Protein AF-R9M7X3-F1 (afdb_monomer_lite)

pLDDT: mean 78.35, std 13.31, range [30.84, 93.94]

Foldseek 3Di:
DPDDDPVVVVVVVVCCLVCVLVCVVCVVVCVPCVVVVLVVQLVLLQVLQLVVLVVCQVDPDPPDDRDPDSGDPDSVSSNCSCVDPSNVVVVVVVVVVVLVVDVVVVCVVVVFDWDADPVGDTHGPPCPVHPDDDDDPVRLVVFWDKAPPVVHLAQWPDWDDPDPPGDSVSIITTHGPPDPPDPPDDDDDDDPPPCCCPHHVLSRLLSLLVLQQDPPNPDDRDKDKDWDLPCPCVVVCVVVNVVSQWDKAKDDPVDPVRHPDDFPLVCCVPPVVCLLVVLLVLLVVLDDPVPSPDPLVLLLSLLSSLLLLVLQCDADPVNHGDPVVSRGVVVSVCCLPPDDPVVSLVVSVPDDPPRPSVVSSVVNVPDDPVSVVVSSVSNPDDDNIMMMIIGHPVPD

Sequence (396 aa):
MRRPSRLLEELEDKLAQKCGPWYDRHKKKFSVYIPLGLTAWYFYGMFLNSLKLGTALTFCPPGETPPETIWVLNPFRNLFVLFTPFGLGVTAVIVLLICLITKKGYIWFSGYKYTHDPRGFDILPDATHGSSGFLTKKEMAEFLEIGPAREVKGMMLGKIKTRPDDLDKYAVYAAHRMVPGDNNNLLCIGAPGSGKSRGFIIPFLMGCAQRNGGKDSEGHRESVIVTDPKGELFEKMAPYFKERGFNVKAINFLDMAHSDGWNCLYSLEKETQLVQTVANTIIQNTSGTKEADDFWSRVELNLLMALIHYVCNLKDDQGNLLPIGQRGLGDVYQLLANKSINEINRILAALPPEHPAKGHHGLFLKARENLWGSAWATASPFSRTNWWIASPETMT

Radius of gyration: 38.42 Å; chains: 1; bounding box: 89×45×111 Å

Structure (mmCIF, N/CA/C/O backbone):
data_AF-R9M7X3-F1
#
_entry.id   AF-R9M7X3-F1
#
loop_
_atom_site.group_PDB
_atom_site.id
_atom_site.type_symbol
_atom_site.label_atom_id
_atom_site.label_alt_id
_atom_site.label_comp_id
_atom_site.label_asym_id
_atom_site.label_entity_id
_atom_site.label_seq_id
_atom_site.pdbx_PDB_ins_code
_atom_site.Cartn_x
_atom_site.Cartn_y
_atom_site.Cartn_z
_atom_site.occupancy
_atom_site.B_iso_or_equiv
_atom_site.auth_seq_id
_atom_site.auth_comp_id
_atom_site.auth_asym_id
_atom_site.auth_atom_id
_atom_site.pdbx_PDB_model_num
ATOM 1 N N . MET A 1 1 ? -0.359 -17.718 -35.192 1.00 41.94 1 MET A N 1
ATOM 2 C CA . MET A 1 1 ? 0.793 -18.489 -35.710 1.00 41.94 1 MET A CA 1
ATOM 3 C C . MET A 1 1 ? 1.228 -19.456 -34.623 1.00 41.94 1 MET A C 1
ATOM 5 O O . MET A 1 1 ? 1.517 -18.990 -33.529 1.00 41.94 1 MET A O 1
ATOM 9 N N . ARG A 1 2 ? 1.198 -20.773 -34.871 1.00 43.97 2 ARG A N 1
ATOM 10 C CA . ARG A 1 2 ? 1.766 -21.760 -33.936 1.00 43.97 2 ARG A CA 1
ATOM 11 C C . ARG A 1 2 ? 3.288 -21.597 -33.964 1.00 43.97 2 ARG A C 1
ATOM 13 O O . ARG A 1 2 ? 3.868 -21.676 -35.043 1.00 43.97 2 ARG A O 1
ATOM 20 N N . ARG A 1 3 ? 3.890 -21.267 -32.819 1.00 59.12 3 ARG A N 1
ATOM 21 C CA . ARG A 1 3 ? 5.330 -20.998 -32.701 1.00 59.12 3 ARG A CA 1
ATOM 22 C C . ARG A 1 3 ? 6.112 -22.306 -32.472 1.00 59.12 3 ARG A C 1
ATOM 24 O O . ARG A 1 3 ? 5.542 -23.226 -31.887 1.00 59.12 3 ARG A O 1
ATOM 31 N N . PRO A 1 4 ? 7.368 -22.423 -32.946 1.00 66.44 4 PRO A N 1
ATOM 32 C CA . PRO A 1 4 ? 7.990 -23.726 -33.209 1.00 66.44 4 PRO A CA 1
ATOM 33 C C . PRO A 1 4 ? 8.668 -24.398 -31.997 1.00 66.44 4 PRO A C 1
ATOM 35 O O . PRO A 1 4 ? 8.872 -25.607 -32.042 1.00 66.44 4 PRO A O 1
ATOM 38 N N . SER A 1 5 ? 9.019 -23.671 -30.921 1.00 80.38 5 SER A N 1
ATOM 39 C CA . SER A 1 5 ? 9.545 -24.245 -29.661 1.00 80.38 5 SER A CA 1
ATOM 40 C C . SER A 1 5 ? 9.549 -23.232 -28.495 1.00 80.38 5 SER A C 1
ATOM 42 O O . SER A 1 5 ? 9.631 -22.029 -28.734 1.00 80.38 5 SER A O 1
ATOM 44 N N . ARG A 1 6 ? 9.512 -23.702 -27.231 1.00 74.00 6 ARG A N 1
ATOM 45 C CA . ARG A 1 6 ? 9.535 -22.843 -26.017 1.00 74.00 6 ARG A CA 1
ATOM 46 C C . ARG A 1 6 ? 10.817 -22.010 -25.868 1.00 74.00 6 ARG A C 1
ATOM 48 O O . ARG A 1 6 ? 10.764 -20.870 -25.431 1.00 74.00 6 ARG A O 1
ATOM 55 N N . LEU A 1 7 ? 11.973 -22.562 -26.244 1.00 74.38 7 LEU A N 1
ATOM 56 C CA . LEU A 1 7 ? 13.251 -21.839 -26.154 1.00 74.38 7 LEU A CA 1
ATOM 57 C C . LEU A 1 7 ? 13.356 -20.727 -27.204 1.00 74.38 7 LEU A C 1
ATOM 59 O O . LEU A 1 7 ? 13.888 -19.656 -26.917 1.00 74.38 7 LEU A O 1
ATOM 63 N N . LEU A 1 8 ? 12.832 -20.965 -28.412 1.00 74.75 8 LEU A N 1
ATOM 64 C CA . LEU A 1 8 ? 12.722 -19.921 -29.431 1.00 74.75 8 LEU A CA 1
ATOM 65 C C . LEU A 1 8 ? 11.746 -18.832 -28.993 1.00 74.75 8 LEU A C 1
ATOM 67 O O . LEU A 1 8 ? 12.026 -17.664 -29.215 1.00 74.75 8 LEU A O 1
ATOM 71 N N . GLU A 1 9 ? 10.655 -19.198 -28.325 1.00 77.62 9 GLU A N 1
ATOM 72 C CA . GLU A 1 9 ? 9.679 -18.248 -27.791 1.00 77.62 9 GLU A CA 1
ATOM 73 C C . GLU A 1 9 ? 10.295 -17.308 -26.747 1.00 77.62 9 GLU A C 1
ATOM 75 O O . GLU A 1 9 ? 10.187 -16.093 -26.885 1.00 77.62 9 GLU A O 1
ATOM 80 N N . GLU A 1 10 ? 11.039 -17.834 -25.769 1.00 77.19 10 GLU A N 1
ATOM 81 C CA . GLU A 1 10 ? 11.739 -16.987 -24.795 1.00 77.19 10 GLU A CA 1
ATOM 82 C C . GLU A 1 10 ? 12.779 -16.066 -25.445 1.00 77.19 10 GLU A C 1
ATOM 84 O O . GLU A 1 10 ? 12.969 -14.925 -25.014 1.00 77.19 10 GLU A O 1
ATOM 89 N N . LEU A 1 11 ? 13.488 -16.554 -26.467 1.00 76.69 11 LEU A N 1
ATOM 90 C CA . LEU A 1 11 ? 14.461 -15.752 -27.206 1.00 76.69 11 LEU A CA 1
ATOM 91 C C . LEU A 1 11 ? 13.778 -14.668 -28.042 1.00 76.69 11 LEU A C 1
ATOM 93 O O . LEU A 1 11 ? 14.236 -13.526 -28.030 1.00 76.69 11 LEU A O 1
ATOM 97 N N . GLU A 1 12 ? 12.685 -14.998 -28.728 1.00 77.19 12 GLU A N 1
ATOM 98 C CA . GLU A 1 12 ? 11.863 -14.055 -29.486 1.00 77.19 12 GLU A CA 1
ATOM 99 C C . GLU A 1 12 ? 11.279 -12.980 -28.574 1.00 77.19 12 GLU A C 1
ATOM 101 O O . GLU A 1 12 ? 11.363 -11.801 -28.910 1.00 77.19 12 GLU A O 1
ATOM 106 N N . ASP A 1 13 ? 10.765 -13.347 -27.401 1.00 76.69 13 ASP A N 1
ATOM 107 C CA . ASP A 1 13 ? 10.192 -12.402 -26.446 1.00 76.69 13 ASP A CA 1
ATOM 108 C C . ASP A 1 13 ? 11.275 -11.495 -25.840 1.00 76.69 13 ASP A C 1
ATOM 110 O O . ASP A 1 13 ? 11.104 -10.273 -25.788 1.00 76.69 13 ASP A O 1
ATOM 114 N N . LYS A 1 14 ? 12.450 -12.039 -25.485 1.00 76.31 14 LYS A N 1
ATOM 115 C CA . LYS A 1 14 ? 13.611 -11.240 -25.040 1.00 76.31 14 LYS A CA 1
ATOM 116 C C . LYS A 1 14 ? 14.100 -10.288 -26.133 1.00 76.31 14 LYS A C 1
ATOM 118 O O . LYS A 1 14 ? 14.458 -9.139 -25.847 1.00 76.31 14 LYS A O 1
ATOM 123 N N . LEU A 1 15 ? 14.128 -10.742 -27.384 1.00 78.25 15 LEU A N 1
ATOM 124 C CA . LEU A 1 15 ? 14.559 -9.941 -28.527 1.00 78.25 15 LEU A CA 1
ATOM 125 C C . LEU A 1 15 ? 13.515 -8.873 -28.872 1.00 78.25 15 LEU A C 1
ATOM 127 O O . LEU A 1 15 ? 13.876 -7.721 -29.101 1.00 78.25 15 LEU A O 1
ATOM 131 N N . ALA A 1 16 ? 12.226 -9.197 -28.801 1.00 76.81 16 ALA A N 1
ATOM 132 C CA . ALA A 1 16 ? 11.129 -8.249 -28.947 1.00 76.81 16 ALA A CA 1
ATOM 133 C C . ALA A 1 16 ? 11.127 -7.206 -27.821 1.00 76.81 16 ALA A C 1
ATOM 135 O O . ALA A 1 16 ? 10.899 -6.029 -28.082 1.00 76.81 16 ALA A O 1
ATOM 136 N N . GLN A 1 17 ? 11.451 -7.577 -26.585 1.00 74.69 17 GLN A N 1
ATOM 137 C CA . GLN A 1 17 ? 11.525 -6.625 -25.477 1.00 74.69 17 GLN A CA 1
ATOM 138 C C . GLN A 1 17 ? 12.719 -5.665 -25.611 1.00 74.69 17 GLN A C 1
ATOM 140 O O . GLN A 1 17 ? 12.596 -4.478 -25.307 1.00 74.69 17 GLN A O 1
ATOM 145 N N . LYS A 1 18 ? 13.872 -6.145 -26.101 1.00 77.75 18 LYS A N 1
ATOM 146 C CA . LYS A 1 18 ? 15.070 -5.310 -26.308 1.00 77.75 18 LYS A CA 1
ATOM 147 C C . LYS A 1 18 ? 15.008 -4.472 -27.587 1.00 77.75 18 LYS A C 1
ATOM 149 O O . LYS A 1 18 ? 15.309 -3.280 -27.560 1.00 77.75 18 LYS A O 1
ATOM 154 N N . CYS A 1 19 ? 14.636 -5.083 -28.707 1.00 78.50 19 CYS A N 1
ATOM 155 C CA . CYS A 1 19 ? 14.678 -4.470 -30.036 1.00 78.50 19 CYS A CA 1
ATOM 156 C C . CYS A 1 19 ? 13.325 -3.898 -30.474 1.00 78.50 19 CYS A C 1
ATOM 158 O O . CYS A 1 19 ? 13.299 -2.970 -31.281 1.00 78.50 19 CYS A O 1
ATOM 160 N N . GLY A 1 20 ? 12.209 -4.381 -29.927 1.00 79.31 20 GLY A N 1
ATOM 161 C CA . GLY A 1 20 ? 10.857 -3.910 -30.247 1.00 79.31 20 GLY A CA 1
ATOM 162 C C . GLY A 1 20 ? 10.625 -2.421 -29.983 1.00 79.31 20 GLY A C 1
ATOM 163 O O . GLY A 1 20 ? 10.101 -1.756 -30.877 1.00 79.31 20 GLY A O 1
ATOM 164 N N . PRO A 1 21 ? 11.078 -1.831 -28.855 1.00 81.50 21 PRO A N 1
ATOM 165 C CA . PRO A 1 21 ? 10.982 -0.385 -28.652 1.00 81.50 21 PRO A CA 1
ATOM 166 C C . PRO A 1 21 ? 11.721 0.405 -29.735 1.00 81.50 21 PRO A C 1
ATOM 168 O O . PRO A 1 21 ? 11.272 1.459 -30.179 1.00 81.50 21 PRO A O 1
ATOM 171 N N . TRP A 1 22 ? 12.887 -0.073 -30.178 1.00 81.31 22 TRP A N 1
ATOM 172 C CA . TRP A 1 22 ? 13.630 0.568 -31.262 1.00 81.31 22 TRP A CA 1
ATOM 173 C C . TRP A 1 22 ? 12.919 0.407 -32.607 1.00 81.31 22 TRP A C 1
ATOM 175 O O . TRP A 1 22 ? 12.741 1.403 -33.311 1.00 81.31 22 TRP A O 1
ATOM 185 N N . TYR A 1 23 ? 12.457 -0.805 -32.914 1.00 80.81 23 TYR A N 1
ATOM 186 C CA . TYR A 1 23 ? 11.712 -1.117 -34.126 1.00 80.81 23 TYR A CA 1
ATOM 187 C C . TYR A 1 23 ? 10.452 -0.257 -34.246 1.00 80.81 23 TYR A C 1
ATOM 189 O O . TYR A 1 23 ? 10.294 0.431 -35.247 1.00 80.81 23 TYR A O 1
ATOM 197 N N . ASP A 1 24 ? 9.606 -0.204 -33.215 1.00 82.12 24 ASP A N 1
ATOM 198 C CA . ASP A 1 24 ? 8.347 0.553 -33.246 1.00 82.12 24 ASP A CA 1
ATOM 199 C C . ASP A 1 24 ? 8.581 2.056 -33.471 1.00 82.12 24 ASP A C 1
ATOM 201 O O . ASP A 1 24 ? 7.827 2.706 -34.197 1.00 82.12 24 ASP A O 1
ATOM 205 N N . ARG A 1 25 ? 9.675 2.604 -32.928 1.00 78.81 25 ARG A N 1
ATOM 206 C CA . ARG A 1 25 ? 10.059 4.010 -33.132 1.00 78.81 25 ARG A CA 1
ATOM 207 C C . ARG A 1 25 ? 10.565 4.296 -34.543 1.00 78.81 25 ARG A C 1
ATOM 209 O O . ARG A 1 25 ? 10.252 5.342 -35.110 1.00 78.81 25 ARG A O 1
ATOM 216 N N . HIS A 1 26 ? 11.360 3.392 -35.112 1.00 80.25 26 HIS A N 1
ATOM 217 C CA . HIS A 1 26 ? 12.027 3.613 -36.399 1.00 80.25 26 HIS A CA 1
ATOM 218 C C . HIS A 1 26 ? 11.265 2.985 -37.571 1.00 80.25 26 HIS A C 1
ATOM 220 O O . HIS A 1 26 ? 11.628 3.236 -38.719 1.00 80.25 26 HIS A O 1
ATOM 226 N N . LYS A 1 27 ? 10.157 2.270 -37.314 1.00 81.38 27 LYS A N 1
ATOM 227 C CA . LYS A 1 27 ? 9.362 1.555 -38.322 1.00 81.38 27 LYS A CA 1
ATOM 228 C C . LYS A 1 27 ? 9.010 2.422 -39.527 1.00 81.38 27 LYS A C 1
ATOM 230 O O . LYS A 1 27 ? 9.232 2.028 -40.666 1.00 81.38 27 LYS A O 1
ATOM 235 N N . LYS A 1 28 ? 8.513 3.635 -39.267 1.00 79.00 28 LYS A N 1
ATOM 236 C CA . LYS A 1 28 ? 8.120 4.602 -40.307 1.00 79.00 28 LYS A CA 1
ATOM 237 C C . LYS A 1 28 ? 9.312 5.182 -41.071 1.00 79.00 28 LYS A C 1
ATOM 239 O O . LYS A 1 28 ? 9.165 5.601 -42.210 1.00 79.00 28 LYS A O 1
ATOM 244 N N . LYS A 1 29 ? 10.489 5.211 -40.445 1.00 80.69 29 LYS A N 1
ATOM 245 C CA . LYS A 1 29 ? 11.714 5.781 -41.010 1.00 80.69 29 LYS A CA 1
ATOM 246 C C . LYS A 1 29 ? 12.604 4.733 -41.686 1.00 80.69 29 LYS A C 1
ATOM 248 O O . LYS A 1 29 ? 13.561 5.122 -42.344 1.00 80.69 29 LYS A O 1
ATOM 253 N N . PHE A 1 30 ? 12.298 3.432 -41.599 1.00 80.88 30 PHE A N 1
ATOM 254 C CA . PHE A 1 30 ? 13.085 2.390 -42.277 1.00 80.88 30 PHE A CA 1
ATOM 255 C C . PHE A 1 30 ? 13.158 2.585 -43.786 1.00 80.88 30 PHE A C 1
ATOM 257 O O . PHE A 1 30 ? 14.223 2.382 -44.359 1.00 80.88 30 PHE A O 1
ATOM 264 N N . SER A 1 31 ? 12.076 3.058 -44.411 1.00 77.19 31 SER A N 1
ATOM 265 C CA . SER A 1 31 ? 12.074 3.376 -45.844 1.00 77.19 31 SER A CA 1
ATOM 266 C C . SER A 1 31 ? 13.122 4.428 -46.229 1.00 77.19 31 SER A C 1
ATOM 268 O O . SER A 1 31 ? 13.484 4.507 -47.394 1.00 77.19 31 SER A O 1
ATOM 270 N N . VAL A 1 32 ? 13.606 5.224 -45.270 1.00 83.25 32 VAL A N 1
ATOM 271 C CA . VAL A 1 32 ? 14.664 6.225 -45.463 1.00 83.25 32 VAL A CA 1
ATOM 272 C C . VAL A 1 32 ? 16.008 5.709 -44.940 1.00 83.25 32 VAL A C 1
ATOM 274 O O . VAL A 1 32 ? 17.029 5.869 -45.599 1.00 83.25 32 VAL A O 1
ATOM 277 N N . TYR A 1 33 ? 16.032 5.041 -43.783 1.00 83.69 33 TYR A N 1
ATOM 278 C CA . TYR A 1 33 ? 17.273 4.537 -43.189 1.00 83.69 33 TYR A CA 1
ATOM 279 C C . TYR A 1 33 ? 17.916 3.397 -43.972 1.00 83.69 33 TYR A C 1
ATOM 281 O O . TYR A 1 33 ? 19.138 3.340 -44.030 1.00 83.69 33 TYR A O 1
ATOM 289 N N . ILE A 1 34 ? 17.125 2.507 -44.575 1.00 85.81 34 ILE A N 1
ATOM 290 C CA . ILE A 1 34 ? 17.647 1.398 -45.382 1.00 85.81 34 ILE A CA 1
ATOM 291 C C . ILE A 1 34 ? 18.410 1.926 -46.610 1.00 85.81 34 ILE A C 1
ATOM 293 O O . ILE A 1 34 ? 19.591 1.597 -46.734 1.00 85.81 34 ILE A O 1
ATOM 297 N N . PRO A 1 35 ? 17.829 2.775 -47.487 1.00 86.50 35 PRO A N 1
ATOM 298 C CA . PRO A 1 35 ? 18.572 3.295 -48.633 1.00 86.50 35 PRO A CA 1
ATOM 299 C C . PRO A 1 35 ? 19.743 4.192 -48.215 1.00 86.50 35 PRO A C 1
ATOM 301 O O . PRO A 1 35 ? 20.820 4.087 -48.800 1.00 86.50 35 PRO A O 1
ATOM 304 N N . LEU A 1 36 ? 19.589 5.014 -47.170 1.00 88.56 36 LEU A N 1
ATOM 305 C CA . LEU A 1 36 ? 20.679 5.846 -46.647 1.00 88.56 36 LEU A CA 1
ATOM 306 C C . LEU A 1 36 ? 21.845 4.994 -46.126 1.00 88.56 36 LEU A C 1
ATOM 308 O O . LEU A 1 36 ? 23.002 5.280 -46.421 1.00 88.56 36 LEU A O 1
ATOM 312 N N . GLY A 1 37 ? 21.535 3.932 -45.380 1.00 86.12 37 GLY A N 1
ATOM 313 C CA . GLY A 1 37 ? 22.511 2.998 -44.832 1.00 86.12 37 GLY A CA 1
ATOM 314 C C . GLY A 1 37 ? 23.255 2.235 -45.923 1.00 86.12 37 GLY A C 1
ATOM 315 O O . GLY A 1 37 ? 24.478 2.170 -45.876 1.00 86.12 37 GLY A O 1
ATOM 316 N N . LEU A 1 38 ? 22.550 1.732 -46.942 1.00 86.81 38 LEU A N 1
ATOM 317 C CA . LEU A 1 38 ? 23.168 1.067 -48.097 1.00 86.81 38 LEU A CA 1
ATOM 318 C C . LEU A 1 38 ? 24.061 2.020 -48.901 1.00 86.81 38 LEU A C 1
ATOM 320 O O . LEU A 1 38 ? 25.155 1.640 -49.313 1.00 86.81 38 LEU A O 1
ATOM 324 N N . THR A 1 39 ? 23.625 3.268 -49.075 1.00 86.94 39 THR A N 1
ATOM 325 C CA . THR A 1 39 ? 24.403 4.309 -49.760 1.00 86.94 39 THR A CA 1
ATOM 326 C C . THR A 1 39 ? 25.681 4.628 -48.979 1.00 86.94 39 THR A C 1
ATOM 328 O O . THR A 1 39 ? 26.774 4.589 -49.540 1.00 86.94 39 THR A O 1
ATOM 331 N N . ALA A 1 40 ? 25.574 4.862 -47.667 1.00 87.81 40 ALA A N 1
ATOM 332 C CA . ALA A 1 40 ? 26.729 5.096 -46.801 1.00 87.81 40 ALA A CA 1
ATOM 333 C C . ALA A 1 40 ? 27.685 3.891 -46.773 1.00 87.81 40 ALA A C 1
ATOM 335 O O . ALA A 1 40 ? 28.900 4.064 -46.848 1.00 87.81 40 ALA A O 1
ATOM 336 N N . TRP A 1 41 ? 27.144 2.670 -46.725 1.00 86.62 41 TRP A N 1
ATOM 337 C CA . TRP A 1 41 ? 27.920 1.430 -46.760 1.00 86.62 41 TRP A CA 1
ATOM 338 C C . TRP A 1 41 ? 28.704 1.286 -48.067 1.00 86.62 41 TRP A C 1
ATOM 340 O O . TRP A 1 41 ? 29.888 0.955 -48.045 1.00 86.62 41 TRP A O 1
ATOM 350 N N . TYR A 1 42 ? 28.072 1.582 -49.205 1.00 87.12 42 TYR A N 1
ATOM 351 C CA . TYR A 1 42 ? 28.725 1.573 -50.513 1.00 87.12 42 TYR A CA 1
ATOM 352 C C . TYR A 1 42 ? 29.885 2.575 -50.579 1.00 87.12 42 TYR A C 1
ATOM 354 O O . TYR A 1 42 ? 30.987 2.200 -50.980 1.00 87.12 42 TYR A O 1
ATOM 362 N N . PHE A 1 43 ? 29.673 3.822 -50.144 1.00 87.50 43 PHE A N 1
ATOM 363 C CA . PHE A 1 43 ? 30.726 4.843 -50.147 1.00 87.50 43 PHE A CA 1
ATOM 364 C C . PHE A 1 43 ? 31.874 4.507 -49.192 1.00 87.50 43 PHE A C 1
ATOM 366 O O . PHE A 1 43 ? 33.036 4.740 -49.524 1.00 87.50 43 PHE A O 1
ATOM 373 N N . TYR A 1 44 ? 31.578 3.905 -48.041 1.00 87.81 44 TYR A N 1
ATOM 374 C CA . TYR A 1 44 ? 32.617 3.444 -47.127 1.00 87.81 44 TYR A CA 1
ATOM 375 C C . TYR A 1 44 ? 33.436 2.288 -47.717 1.00 87.81 44 TYR A C 1
ATOM 377 O O . TYR A 1 44 ? 34.663 2.287 -47.652 1.00 87.81 44 TYR A O 1
ATOM 385 N N . GLY A 1 45 ? 32.774 1.341 -48.381 1.00 85.31 45 GLY A N 1
ATOM 386 C CA . GLY A 1 45 ? 33.440 0.292 -49.145 1.00 85.31 45 GLY A CA 1
ATOM 387 C C . GLY A 1 45 ? 34.316 0.831 -50.278 1.00 85.31 45 GLY A C 1
ATOM 388 O O . GLY A 1 45 ? 35.442 0.379 -50.476 1.00 85.31 45 GLY A O 1
ATOM 389 N N . MET A 1 46 ? 33.833 1.850 -50.988 1.00 86.94 46 MET A N 1
ATOM 390 C CA . MET A 1 46 ? 34.594 2.538 -52.031 1.00 86.94 46 MET A CA 1
ATOM 391 C C . MET A 1 46 ? 35.869 3.184 -51.468 1.00 86.94 46 MET A C 1
ATOM 393 O O . MET A 1 46 ? 36.929 3.056 -52.073 1.00 86.94 46 MET A O 1
ATOM 397 N N . PHE A 1 47 ? 35.788 3.797 -50.284 1.00 87.06 47 PHE A N 1
ATOM 398 C CA . PHE A 1 47 ? 36.941 4.358 -49.573 1.00 87.06 47 PHE A CA 1
ATOM 399 C C . PHE A 1 47 ? 37.960 3.285 -49.144 1.00 87.06 47 PHE A C 1
ATOM 401 O O . PHE A 1 47 ? 39.167 3.459 -49.300 1.00 87.06 47 PHE A O 1
ATOM 408 N N . LEU A 1 48 ? 37.507 2.131 -48.649 1.00 85.38 48 LEU A N 1
ATOM 409 C CA . LEU A 1 48 ? 38.418 1.033 -48.300 1.00 85.38 48 LEU A CA 1
ATOM 410 C C . LEU A 1 48 ? 39.117 0.448 -49.536 1.00 85.38 48 LEU A C 1
ATOM 412 O O . LEU A 1 48 ? 40.316 0.164 -49.493 1.00 85.38 48 LEU A O 1
ATOM 416 N N . ASN A 1 49 ? 38.397 0.300 -50.651 1.00 83.44 49 ASN A N 1
ATOM 417 C CA . ASN A 1 49 ? 38.987 -0.146 -51.914 1.00 83.44 49 ASN A CA 1
ATOM 418 C C . ASN A 1 49 ? 39.967 0.885 -52.491 1.00 83.44 49 ASN A C 1
ATOM 420 O O . ASN A 1 49 ? 41.008 0.482 -53.011 1.00 83.44 49 ASN A O 1
ATOM 424 N N . SER A 1 50 ? 39.692 2.187 -52.348 1.00 84.50 50 SER A N 1
ATOM 425 C CA . SER A 1 50 ? 40.618 3.235 -52.790 1.00 84.50 50 SER A CA 1
ATOM 426 C C . SER A 1 50 ? 41.917 3.222 -51.991 1.00 84.50 50 SER A C 1
ATOM 428 O O . SER A 1 50 ? 42.989 3.369 -52.569 1.00 84.50 50 SER A O 1
ATOM 430 N N . LEU A 1 51 ? 41.851 2.972 -50.679 1.00 82.50 51 LEU A N 1
ATOM 431 C CA . LEU A 1 51 ? 43.050 2.795 -49.857 1.00 82.50 51 LEU A CA 1
ATOM 432 C C . LEU A 1 51 ? 43.860 1.570 -50.300 1.00 82.50 51 LEU A C 1
ATOM 434 O O . LEU A 1 51 ? 45.068 1.677 -50.479 1.00 82.50 51 LEU A O 1
ATOM 438 N N . LYS A 1 52 ? 43.198 0.431 -50.547 1.00 81.19 52 LYS A N 1
ATOM 439 C CA . LYS A 1 52 ? 43.855 -0.811 -50.987 1.00 81.19 52 LYS A CA 1
ATOM 440 C C . LYS A 1 52 ? 44.573 -0.659 -52.333 1.00 81.19 52 LYS A C 1
ATOM 442 O O . LYS A 1 52 ? 45.715 -1.089 -52.489 1.00 81.19 52 LYS A O 1
ATOM 447 N N . LEU A 1 53 ? 43.895 -0.070 -53.317 1.00 81.56 53 LEU A N 1
ATOM 448 C CA . LEU A 1 53 ? 44.448 0.131 -54.658 1.00 81.56 53 LEU A CA 1
ATOM 449 C C . LEU A 1 53 ? 45.490 1.250 -54.684 1.00 81.56 53 LEU A C 1
ATOM 451 O O . LEU A 1 53 ? 46.484 1.126 -55.391 1.00 81.56 53 LEU A O 1
ATOM 455 N N . GLY A 1 54 ? 45.318 2.294 -53.868 1.00 79.50 54 GLY A N 1
ATOM 456 C CA . GLY A 1 54 ? 46.315 3.350 -53.699 1.00 79.50 54 GLY A CA 1
ATOM 457 C C . GLY A 1 54 ? 47.627 2.829 -53.107 1.00 79.50 54 GLY A C 1
ATOM 458 O O . GLY A 1 54 ? 48.700 3.152 -53.616 1.00 79.50 54 GLY A O 1
ATOM 459 N N . THR A 1 55 ? 47.561 1.964 -52.086 1.00 76.38 55 THR A N 1
ATOM 460 C CA . THR A 1 55 ? 48.764 1.309 -51.543 1.00 76.38 55 THR A CA 1
ATOM 461 C C . THR A 1 55 ? 49.443 0.417 -52.576 1.00 76.38 55 THR A C 1
ATOM 463 O O . THR A 1 55 ? 50.664 0.444 -52.683 1.00 76.38 55 THR A O 1
ATOM 466 N N . ALA A 1 56 ? 48.669 -0.323 -53.376 1.00 75.44 56 ALA A N 1
ATOM 467 C CA . ALA A 1 56 ? 49.217 -1.181 -54.423 1.00 75.44 56 ALA A CA 1
ATOM 468 C C . ALA A 1 56 ? 49.919 -0.368 -55.523 1.00 75.44 56 ALA A C 1
ATOM 470 O O . ALA A 1 56 ? 51.001 -0.744 -55.944 1.00 75.44 56 ALA A O 1
ATOM 471 N N . LEU A 1 57 ? 49.352 0.776 -55.924 1.00 75.75 57 LEU A N 1
ATOM 472 C CA . LEU A 1 57 ? 49.943 1.681 -56.914 1.00 75.75 57 LEU A CA 1
ATOM 473 C C . LEU A 1 57 ? 51.238 2.349 -56.424 1.00 75.75 57 LEU A C 1
ATOM 475 O O . LEU A 1 57 ? 52.143 2.597 -57.214 1.00 75.75 57 LEU A O 1
ATOM 479 N N . THR A 1 58 ? 51.335 2.639 -55.125 1.00 74.44 58 THR A N 1
ATOM 480 C CA . THR A 1 58 ? 52.511 3.307 -54.537 1.00 74.44 58 THR A CA 1
ATOM 481 C C . THR A 1 58 ? 53.654 2.323 -54.267 1.00 74.44 58 THR A C 1
ATOM 483 O O . THR A 1 58 ? 54.821 2.686 -54.377 1.00 74.44 58 THR A O 1
ATOM 486 N N . PHE A 1 59 ? 53.327 1.071 -53.935 1.00 75.06 59 PHE A N 1
ATOM 487 C CA . PHE A 1 59 ? 54.281 0.027 -53.554 1.00 75.06 59 PHE A CA 1
ATOM 488 C C . PHE A 1 59 ? 54.301 -1.143 -54.556 1.00 75.06 59 PHE A C 1
ATOM 490 O O . PHE A 1 59 ? 54.377 -2.301 -54.147 1.00 75.06 59 PHE A O 1
ATOM 497 N N . CYS A 1 60 ? 54.224 -0.856 -55.862 1.00 64.75 60 CYS A N 1
ATOM 498 C CA . CYS A 1 60 ? 54.304 -1.882 -56.908 1.00 64.75 60 CYS A CA 1
ATOM 499 C C . CYS A 1 60 ? 55.679 -2.585 -56.894 1.00 64.75 60 CYS A C 1
ATOM 501 O O . CYS A 1 60 ? 56.704 -1.917 -57.073 1.00 64.75 60 CYS A O 1
ATOM 503 N N . PRO A 1 61 ? 55.732 -3.922 -56.740 1.00 69.44 61 PRO A N 1
ATOM 504 C CA . PRO A 1 61 ? 56.952 -4.691 -56.962 1.00 69.44 61 PRO A CA 1
ATOM 505 C C . PRO A 1 61 ? 57.411 -4.562 -58.428 1.00 69.44 61 PRO A C 1
ATOM 507 O O . PRO A 1 61 ? 56.567 -4.499 -59.327 1.00 69.44 61 PRO A O 1
ATOM 510 N N . PRO A 1 62 ? 58.726 -4.543 -58.715 1.00 52.50 62 PRO A N 1
ATOM 511 C CA . PRO A 1 62 ? 59.218 -4.440 -60.086 1.00 52.50 62 PRO A CA 1
ATOM 512 C C . PRO A 1 62 ? 58.785 -5.668 -60.907 1.00 52.50 62 PRO A C 1
ATOM 514 O O . PRO A 1 62 ? 59.256 -6.775 -60.659 1.00 52.50 62 PRO A O 1
ATOM 517 N N . GLY A 1 63 ? 57.886 -5.464 -61.880 1.00 62.09 63 GLY A N 1
ATOM 518 C CA . GLY A 1 63 ? 57.395 -6.503 -62.801 1.00 62.09 63 GLY A CA 1
ATOM 519 C C . GLY A 1 63 ? 55.870 -6.651 -62.894 1.00 62.09 63 GLY A C 1
ATOM 520 O O . GLY A 1 63 ? 55.398 -7.323 -63.807 1.00 62.09 63 GLY A O 1
ATOM 521 N N . GLU A 1 64 ? 55.091 -6.016 -62.013 1.00 64.56 64 GLU A N 1
ATOM 522 C CA . GLU A 1 64 ? 53.621 -6.021 -62.086 1.00 64.56 64 GLU A CA 1
ATOM 523 C C . GLU A 1 64 ? 53.070 -4.725 -62.697 1.00 64.56 64 GLU A C 1
ATOM 525 O O . GLU A 1 64 ? 53.579 -3.631 -62.450 1.00 64.56 64 GLU A O 1
ATOM 530 N N . THR A 1 65 ? 52.009 -4.838 -63.503 1.00 61.31 65 THR A N 1
ATOM 531 C CA . THR A 1 65 ? 51.320 -3.672 -64.072 1.00 61.31 65 THR A CA 1
ATOM 532 C C . THR A 1 65 ? 50.552 -2.932 -62.973 1.00 61.31 65 THR A C 1
ATOM 534 O O . THR A 1 65 ? 49.702 -3.552 -62.323 1.00 61.31 65 THR A O 1
ATOM 537 N N . PRO A 1 66 ? 50.797 -1.626 -62.765 1.00 62.41 66 PRO A N 1
ATOM 538 C CA . PRO A 1 66 ? 50.075 -0.858 -61.762 1.00 62.41 66 PRO A CA 1
ATOM 539 C C . PRO A 1 66 ? 48.581 -0.772 -62.116 1.00 62.41 66 PRO A C 1
ATOM 541 O O . PRO A 1 66 ? 48.225 -0.718 -63.296 1.00 62.41 66 PRO A O 1
ATOM 544 N N . PRO A 1 67 ? 47.684 -0.752 -61.118 1.00 63.81 67 PRO A N 1
ATOM 545 C CA . PRO A 1 67 ? 46.253 -0.622 -61.364 1.00 63.81 67 PRO A CA 1
ATOM 546 C C . PRO A 1 67 ? 45.921 0.741 -61.999 1.00 63.81 67 PRO A C 1
ATOM 548 O O . PRO A 1 67 ? 46.319 1.779 -61.484 1.00 63.81 67 PRO A O 1
ATOM 551 N N . GLU A 1 68 ? 45.146 0.748 -63.089 1.00 61.12 68 GLU A N 1
ATOM 552 C CA . GLU A 1 68 ? 44.846 1.957 -63.884 1.00 61.12 68 GLU A CA 1
ATOM 553 C C . GLU A 1 68 ? 44.012 3.011 -63.133 1.00 61.12 68 GLU A C 1
ATOM 555 O O . GLU A 1 68 ? 44.091 4.203 -63.429 1.00 61.12 68 GLU A O 1
ATOM 560 N N . THR A 1 69 ? 43.207 2.597 -62.147 1.00 70.81 69 THR A N 1
ATOM 561 C CA . THR A 1 69 ? 42.319 3.500 -61.399 1.00 70.81 69 THR A CA 1
ATOM 562 C C . THR A 1 69 ? 42.207 3.119 -59.928 1.00 70.81 69 THR A C 1
ATOM 564 O O . THR A 1 69 ? 42.015 1.953 -59.586 1.00 70.81 69 THR A O 1
ATOM 567 N N . ILE A 1 70 ? 42.224 4.129 -59.056 1.00 69.88 70 ILE A N 1
ATOM 568 C CA . ILE A 1 70 ? 42.099 3.984 -57.595 1.00 69.88 70 ILE A CA 1
ATOM 569 C C . ILE A 1 70 ? 40.623 3.805 -57.172 1.00 69.88 70 ILE A C 1
ATOM 571 O O . ILE A 1 70 ? 40.326 3.274 -56.104 1.00 69.88 70 ILE A O 1
ATOM 575 N N . TRP A 1 71 ? 39.676 4.215 -58.020 1.00 73.12 71 TRP A N 1
ATOM 576 C CA . TRP A 1 71 ? 38.245 4.190 -57.720 1.00 73.12 71 TRP A CA 1
ATOM 577 C C . TRP A 1 71 ? 37.556 2.964 -58.318 1.00 73.12 71 TRP A C 1
ATOM 579 O O . TRP A 1 71 ? 37.543 2.770 -59.530 1.00 73.12 71 TRP A O 1
ATOM 589 N N . VAL A 1 72 ? 36.919 2.158 -57.465 1.00 78.06 72 VAL A N 1
ATOM 590 C CA . VAL A 1 72 ? 36.109 1.004 -57.881 1.00 78.06 72 VAL A CA 1
ATOM 591 C C . VAL A 1 72 ? 34.636 1.381 -57.797 1.00 78.06 72 VAL A C 1
ATOM 593 O O . VAL A 1 72 ? 34.107 1.569 -56.707 1.00 78.06 72 VAL A O 1
ATOM 596 N N . LEU A 1 73 ? 33.954 1.456 -58.941 1.00 76.88 73 LEU A N 1
ATOM 597 C CA . LEU A 1 73 ? 32.510 1.739 -59.011 1.00 76.88 73 LEU A CA 1
ATOM 598 C C . LEU A 1 73 ? 31.636 0.478 -58.888 1.00 76.88 73 LEU A C 1
ATOM 600 O O . LEU A 1 73 ? 30.411 0.552 -58.936 1.00 76.88 73 LEU A O 1
ATOM 604 N N . ASN A 1 74 ? 32.246 -0.703 -58.748 1.00 81.25 74 ASN A N 1
ATOM 605 C CA . ASN A 1 74 ? 31.506 -1.957 -58.660 1.00 81.25 74 ASN A CA 1
ATOM 606 C C . ASN A 1 74 ? 30.858 -2.115 -57.264 1.00 81.25 74 ASN A C 1
ATOM 608 O O . ASN A 1 74 ? 31.584 -2.238 -56.269 1.00 81.25 74 ASN A O 1
ATOM 612 N N . PRO A 1 75 ? 29.515 -2.186 -57.173 1.00 76.75 75 PRO A N 1
ATOM 613 C CA . PRO A 1 75 ? 28.804 -2.229 -55.899 1.00 76.75 75 PRO A CA 1
ATOM 614 C C . PRO A 1 75 ? 29.134 -3.469 -55.075 1.00 76.75 75 PRO A C 1
ATOM 616 O O . PRO A 1 75 ? 29.342 -3.351 -53.871 1.00 76.75 75 PRO A O 1
ATOM 619 N N . PHE A 1 76 ? 29.273 -4.641 -55.697 1.00 80.12 76 PHE A N 1
ATOM 620 C CA . PHE A 1 76 ? 29.571 -5.879 -54.976 1.00 80.12 76 PHE A CA 1
ATOM 621 C C . PHE A 1 76 ? 30.978 -5.856 -54.374 1.00 80.12 76 PHE A C 1
ATOM 623 O O . PHE A 1 76 ? 31.160 -6.199 -53.208 1.00 80.12 76 PHE A O 1
ATOM 630 N N . ARG A 1 77 ? 31.976 -5.373 -55.124 1.00 77.69 77 ARG A N 1
ATOM 631 C CA .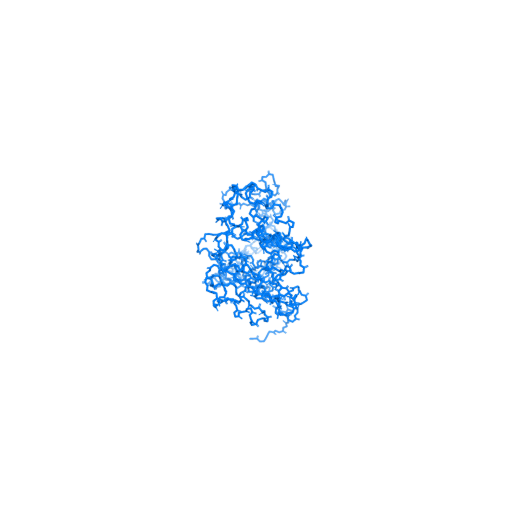 ARG A 1 77 ? 33.347 -5.244 -54.600 1.00 77.69 77 ARG A CA 1
ATOM 632 C C . ARG A 1 77 ? 33.434 -4.247 -53.442 1.00 77.69 77 ARG A C 1
ATOM 634 O O . ARG A 1 77 ? 34.196 -4.483 -52.508 1.00 77.69 77 ARG A O 1
ATOM 641 N N . ASN A 1 78 ? 32.644 -3.174 -53.471 1.00 81.06 78 ASN A N 1
ATOM 642 C CA . ASN A 1 78 ? 32.580 -2.195 -52.382 1.00 81.06 78 ASN A CA 1
ATOM 643 C C . ASN A 1 78 ? 31.801 -2.729 -51.171 1.00 81.06 78 ASN A C 1
ATOM 645 O O . ASN A 1 78 ? 32.208 -2.513 -50.038 1.00 81.06 78 ASN A O 1
ATOM 649 N N . LEU A 1 79 ? 30.725 -3.489 -51.376 1.00 80.19 79 LEU A N 1
ATOM 650 C CA . LEU A 1 79 ? 29.949 -4.082 -50.282 1.00 80.19 79 LEU A CA 1
ATOM 651 C C . LEU A 1 79 ? 30.754 -5.126 -49.493 1.00 80.19 79 LEU A C 1
ATOM 653 O O . LEU A 1 79 ? 30.675 -5.150 -48.264 1.00 80.19 79 LEU A O 1
ATOM 657 N N . PHE A 1 80 ? 31.541 -5.960 -50.184 1.00 83.25 80 PHE A N 1
ATOM 658 C CA . PHE A 1 80 ? 32.249 -7.088 -49.568 1.00 83.25 80 PHE A CA 1
ATOM 659 C C . PHE A 1 80 ? 33.658 -6.770 -49.047 1.00 83.25 80 PHE A C 1
ATOM 661 O O . PHE A 1 80 ? 34.183 -7.549 -48.252 1.00 83.25 80 PHE A O 1
ATOM 668 N N . VAL A 1 81 ? 34.276 -5.640 -49.422 1.00 81.81 81 VAL A N 1
ATOM 669 C CA . VAL A 1 81 ? 35.640 -5.293 -48.960 1.00 81.81 81 VAL A CA 1
ATOM 670 C C . VAL A 1 81 ? 35.742 -5.198 -47.433 1.00 81.81 81 VAL A C 1
ATOM 672 O O . VAL A 1 81 ? 36.769 -5.557 -46.862 1.00 81.81 81 VAL A O 1
ATOM 675 N N . LEU A 1 82 ? 34.660 -4.798 -46.765 1.00 77.88 82 LEU A N 1
ATOM 676 C CA . LEU A 1 82 ? 34.536 -4.737 -45.306 1.00 77.88 82 LEU A CA 1
ATOM 677 C C . LEU A 1 82 ? 34.784 -6.076 -44.610 1.00 77.88 82 LEU A C 1
ATOM 679 O O . LEU A 1 82 ? 35.284 -6.092 -43.493 1.00 77.88 82 LEU A O 1
ATOM 683 N N . PHE A 1 83 ? 34.462 -7.186 -45.274 1.00 83.38 83 PHE A N 1
ATOM 684 C CA . PHE A 1 83 ? 34.655 -8.533 -44.740 1.00 83.38 83 PHE A CA 1
ATOM 685 C C . PHE A 1 83 ? 36.020 -9.126 -45.109 1.00 83.38 83 PHE A C 1
ATOM 687 O O . PHE A 1 83 ? 36.326 -10.256 -44.738 1.00 83.38 83 PHE A O 1
ATOM 694 N N . THR A 1 84 ? 36.858 -8.383 -45.838 1.00 85.31 84 THR A N 1
ATOM 695 C CA . THR A 1 84 ? 38.229 -8.812 -46.133 1.00 85.31 84 THR A CA 1
ATOM 696 C C . THR A 1 84 ? 39.159 -8.492 -44.959 1.00 85.31 84 THR A C 1
ATOM 698 O O . THR A 1 84 ? 38.929 -7.500 -44.263 1.00 85.31 84 THR A O 1
ATOM 701 N N . PRO A 1 85 ? 40.253 -9.252 -44.756 1.00 86.12 85 PRO A N 1
ATOM 702 C CA . PRO A 1 85 ? 41.223 -8.967 -43.694 1.00 86.12 85 PRO A CA 1
ATOM 703 C C . PRO A 1 85 ? 41.783 -7.537 -43.745 1.00 86.12 85 PRO A C 1
ATOM 705 O O . PRO A 1 85 ? 41.965 -6.908 -42.708 1.00 86.12 85 PRO A O 1
ATOM 708 N N . PHE A 1 86 ? 41.990 -6.996 -44.954 1.00 84.69 86 PHE A N 1
ATOM 709 C CA . PHE A 1 86 ? 42.421 -5.610 -45.153 1.00 84.69 86 PHE A CA 1
ATOM 710 C C . PHE A 1 86 ? 41.358 -4.606 -44.690 1.00 84.69 86 PHE A C 1
ATOM 712 O O . PHE A 1 86 ? 41.669 -3.689 -43.936 1.00 84.69 86 PHE A O 1
ATOM 719 N N . GLY A 1 87 ? 40.098 -4.795 -45.100 1.00 84.56 87 GLY A N 1
ATOM 720 C CA . GLY A 1 87 ? 38.990 -3.934 -44.682 1.00 84.56 87 GLY A CA 1
ATOM 721 C C . GLY A 1 87 ? 38.800 -3.949 -43.167 1.00 84.56 87 GLY A C 1
ATOM 722 O O . GLY A 1 87 ? 38.787 -2.890 -42.544 1.00 84.56 87 GLY A O 1
ATOM 723 N N . LEU A 1 88 ? 38.757 -5.137 -42.557 1.00 86.81 88 LEU A N 1
ATOM 724 C CA . LEU A 1 88 ? 38.673 -5.293 -41.103 1.00 86.81 88 LEU A CA 1
ATOM 725 C C . LEU A 1 88 ? 39.858 -4.628 -40.386 1.00 86.81 88 LEU A C 1
ATOM 727 O O . LEU A 1 88 ? 39.647 -3.890 -39.429 1.00 86.81 88 LEU A O 1
ATOM 731 N N . GLY A 1 89 ? 41.086 -4.805 -40.881 1.00 87.31 89 GLY A N 1
ATOM 732 C CA . GLY A 1 89 ? 42.277 -4.172 -40.308 1.00 87.31 89 GLY A CA 1
ATOM 733 C C . GLY A 1 89 ? 42.221 -2.642 -40.349 1.00 87.31 89 GLY A C 1
ATOM 734 O O . GLY A 1 89 ? 42.392 -1.986 -39.323 1.00 87.31 89 GLY A O 1
ATOM 735 N N . VAL A 1 90 ? 41.912 -2.058 -41.511 1.00 87.69 90 VAL A N 1
ATOM 736 C CA . VAL A 1 90 ? 41.811 -0.597 -41.672 1.00 87.69 90 VAL A CA 1
ATOM 737 C C . VAL A 1 90 ? 40.655 -0.028 -40.846 1.00 87.69 90 VAL A C 1
ATOM 739 O O . VAL A 1 90 ? 40.820 0.995 -40.183 1.00 87.69 90 VAL A O 1
ATOM 742 N N . THR A 1 91 ? 39.498 -0.698 -40.822 1.00 88.50 91 THR A N 1
ATOM 743 C CA . THR A 1 91 ? 38.365 -0.275 -39.983 1.00 88.50 91 THR A CA 1
ATOM 744 C C . THR A 1 91 ? 38.717 -0.294 -38.495 1.00 88.50 91 THR A C 1
ATOM 746 O O . THR A 1 91 ? 38.396 0.663 -37.793 1.00 88.50 91 THR A O 1
ATOM 749 N N . ALA A 1 92 ? 39.437 -1.314 -38.015 1.00 86.81 92 ALA A N 1
ATOM 750 C CA . ALA A 1 92 ? 39.889 -1.400 -36.629 1.00 86.81 92 ALA A CA 1
ATOM 751 C C . ALA A 1 92 ? 40.843 -0.252 -36.264 1.00 86.81 92 ALA A C 1
ATOM 753 O O . ALA A 1 92 ? 40.688 0.354 -35.205 1.00 86.81 92 ALA A O 1
ATOM 754 N N . VAL A 1 93 ? 41.774 0.107 -37.158 1.00 87.75 93 VAL A N 1
ATOM 755 C CA . VAL A 1 93 ? 42.677 1.256 -36.964 1.00 87.75 93 VAL A CA 1
ATOM 756 C C . VAL A 1 93 ? 41.902 2.574 -36.938 1.00 87.75 93 VAL A C 1
ATOM 758 O O . VAL A 1 93 ? 42.139 3.398 -36.059 1.00 87.75 93 VAL A O 1
ATOM 761 N N . ILE A 1 94 ? 40.940 2.771 -37.845 1.00 86.75 94 ILE A N 1
ATOM 762 C CA . ILE A 1 94 ? 40.087 3.971 -37.859 1.00 86.75 94 ILE A CA 1
ATOM 763 C C . ILE A 1 94 ? 39.291 4.081 -36.553 1.00 86.75 94 ILE A C 1
ATOM 765 O O . ILE A 1 94 ? 39.256 5.148 -35.941 1.00 86.75 94 ILE A O 1
ATOM 769 N N . VAL A 1 95 ? 38.683 2.985 -36.093 1.00 85.62 95 VAL A N 1
ATOM 770 C CA . VAL A 1 95 ? 37.948 2.947 -34.820 1.00 85.62 95 VAL A CA 1
ATOM 771 C C . VAL A 1 95 ? 38.877 3.257 -33.648 1.00 85.62 95 VAL A C 1
ATOM 773 O O . VAL A 1 95 ? 38.501 4.034 -32.773 1.00 85.62 95 VAL A O 1
ATOM 776 N N . LEU A 1 96 ? 40.096 2.715 -33.645 1.00 84.56 96 LEU A N 1
ATOM 777 C CA . LEU A 1 96 ? 41.099 2.985 -32.618 1.00 84.56 96 LEU A CA 1
ATOM 778 C C . LEU A 1 96 ? 41.525 4.459 -32.615 1.00 84.56 96 LEU A C 1
ATOM 780 O O . LEU A 1 96 ? 41.566 5.069 -31.551 1.00 84.56 96 LEU A O 1
ATOM 784 N N . LEU A 1 97 ? 41.764 5.066 -33.780 1.00 84.94 97 LEU A N 1
ATOM 785 C CA . LEU A 1 97 ? 42.088 6.492 -33.893 1.00 84.94 97 LEU A CA 1
ATOM 786 C C . LEU A 1 97 ? 40.939 7.376 -33.401 1.00 84.94 97 LEU A C 1
ATOM 788 O O . LEU A 1 97 ? 41.169 8.308 -32.635 1.00 84.94 97 LEU A O 1
ATOM 792 N N . ILE A 1 98 ? 39.694 7.062 -33.769 1.00 85.50 98 ILE A N 1
ATOM 793 C CA . ILE A 1 98 ? 38.512 7.767 -33.250 1.00 85.50 98 ILE A CA 1
ATOM 794 C C . ILE A 1 98 ? 38.424 7.609 -31.727 1.00 85.50 98 ILE A C 1
ATOM 796 O O . ILE A 1 98 ? 38.123 8.571 -31.020 1.00 85.50 98 ILE A O 1
ATOM 800 N N . CYS A 1 99 ? 38.712 6.416 -31.208 1.00 81.25 99 CYS A N 1
ATOM 801 C CA . CYS A 1 99 ? 38.737 6.136 -29.777 1.00 81.25 99 CYS A CA 1
ATOM 802 C C . CYS A 1 99 ? 39.805 6.979 -29.055 1.00 81.25 99 CYS A C 1
ATOM 804 O O . CYS A 1 99 ? 39.511 7.574 -28.025 1.00 81.25 99 CYS A O 1
ATOM 806 N N . LEU A 1 100 ? 41.009 7.115 -29.620 1.00 80.88 100 LEU A N 1
ATOM 807 C CA . LEU A 1 100 ? 42.083 7.934 -29.044 1.00 80.88 100 LEU A CA 1
ATOM 808 C C . LEU A 1 100 ? 41.798 9.442 -29.118 1.00 80.88 100 LEU A C 1
ATOM 810 O O . LEU A 1 100 ? 42.076 10.167 -28.167 1.00 80.88 100 LEU A O 1
ATOM 814 N N . ILE A 1 101 ? 41.239 9.921 -30.233 1.00 83.06 101 ILE A N 1
ATOM 815 C CA . ILE A 1 101 ? 40.957 11.350 -30.449 1.00 83.06 101 ILE A CA 1
ATOM 816 C C . ILE A 1 101 ? 39.751 11.804 -29.619 1.00 83.06 101 ILE A C 1
ATOM 818 O O . ILE A 1 101 ? 39.710 12.926 -29.110 1.00 83.06 101 ILE A O 1
ATOM 822 N N . THR A 1 102 ? 38.738 10.950 -29.469 1.00 78.25 102 THR A N 1
ATOM 823 C CA . THR A 1 102 ? 37.562 11.291 -28.671 1.00 78.25 102 THR A CA 1
ATOM 824 C C . THR A 1 102 ? 37.835 11.025 -27.193 1.00 78.25 102 THR A C 1
ATOM 826 O O . THR A 1 102 ? 38.138 9.907 -26.794 1.00 78.25 102 THR A O 1
ATOM 829 N N . LYS A 1 103 ? 37.605 12.022 -26.323 1.00 67.88 103 LYS A N 1
ATOM 830 C CA . LYS A 1 103 ? 37.639 11.840 -24.851 1.00 67.88 103 LYS A CA 1
ATOM 831 C C . LYS A 1 103 ? 36.790 10.647 -24.366 1.00 67.88 103 LYS A C 1
ATOM 833 O O . LYS A 1 103 ? 37.030 10.105 -23.292 1.00 67.88 103 LYS A O 1
ATOM 838 N N . LYS A 1 104 ? 35.815 10.214 -25.175 1.00 67.50 104 LYS A N 1
ATOM 839 C CA . LYS A 1 104 ? 34.968 9.039 -24.940 1.00 67.50 104 LYS A CA 1
ATOM 840 C C . LYS A 1 104 ? 35.736 7.717 -24.921 1.00 67.50 104 LYS A C 1
ATOM 842 O O . LYS A 1 104 ? 35.372 6.852 -24.133 1.00 67.50 104 LYS A O 1
ATOM 847 N N . GLY A 1 105 ? 36.770 7.551 -25.745 1.00 68.12 105 GLY A N 1
ATOM 848 C CA . GLY A 1 105 ? 37.574 6.331 -25.727 1.00 68.12 105 GLY A CA 1
ATOM 849 C C . GLY A 1 105 ? 38.446 6.227 -24.483 1.00 68.12 105 GLY A C 1
ATOM 850 O O . GLY A 1 105 ? 38.494 5.174 -23.856 1.00 68.12 105 GLY A O 1
ATOM 851 N N . TYR A 1 106 ? 39.024 7.349 -24.049 1.00 66.62 106 TYR A N 1
ATOM 852 C CA . TYR A 1 106 ? 39.737 7.431 -22.772 1.00 66.62 106 TYR A CA 1
ATOM 853 C C . TYR A 1 106 ? 38.837 7.053 -21.584 1.00 66.62 106 TYR A C 1
ATOM 855 O O . TYR A 1 106 ? 39.226 6.226 -20.771 1.00 66.62 106 TYR A O 1
ATOM 863 N N . ILE A 1 107 ? 37.607 7.578 -21.523 1.00 66.50 107 ILE A N 1
ATOM 864 C CA . ILE A 1 107 ? 36.613 7.229 -20.485 1.00 66.50 107 ILE A CA 1
ATOM 865 C C . ILE A 1 107 ? 36.229 5.739 -20.536 1.00 66.50 107 ILE A C 1
ATOM 867 O O . ILE A 1 107 ? 36.001 5.112 -19.502 1.00 66.50 107 ILE A O 1
ATOM 871 N N . TRP A 1 108 ? 36.150 5.154 -21.735 1.00 65.88 108 TRP A N 1
ATOM 872 C CA . TRP A 1 108 ? 35.825 3.738 -21.908 1.00 65.88 108 TRP A CA 1
ATOM 873 C C . TRP A 1 108 ? 36.942 2.814 -21.399 1.00 65.88 108 TRP A C 1
ATOM 875 O O . TRP A 1 108 ? 36.638 1.812 -20.754 1.00 65.88 108 TRP A O 1
ATOM 885 N N . PHE A 1 109 ? 38.210 3.176 -21.626 1.00 66.69 109 PHE A N 1
ATOM 886 C CA . PHE A 1 109 ? 39.375 2.415 -21.163 1.00 66.69 109 PHE A CA 1
ATOM 887 C C . PHE A 1 109 ? 39.783 2.704 -19.710 1.00 66.69 109 PHE A C 1
ATOM 889 O O . PHE A 1 109 ? 40.291 1.804 -19.048 1.00 66.69 109 PHE A O 1
ATOM 896 N N . SER A 1 110 ? 39.568 3.918 -19.189 1.00 67.50 110 SER A N 1
ATOM 897 C CA . SER A 1 110 ? 40.016 4.298 -17.838 1.00 67.50 110 SER A CA 1
ATOM 898 C C . SER A 1 110 ? 39.139 3.744 -16.714 1.00 67.50 110 SER A C 1
ATOM 900 O O . SER A 1 110 ? 39.520 3.808 -15.550 1.00 67.50 110 SER A O 1
ATOM 902 N N . GLY A 1 111 ? 37.942 3.240 -17.033 1.00 64.25 111 GLY A N 1
ATOM 903 C CA . GLY A 1 111 ? 36.971 2.777 -16.038 1.00 64.25 111 GLY A CA 1
ATOM 904 C C . GLY A 1 111 ? 36.315 3.902 -15.225 1.00 64.25 111 GLY A C 1
ATOM 905 O O . GLY A 1 111 ? 35.373 3.634 -14.480 1.00 64.25 111 GLY A O 1
ATOM 906 N N . TYR A 1 112 ? 36.742 5.156 -15.407 1.00 63.56 112 TYR A N 1
ATOM 907 C CA . TYR A 1 112 ? 36.219 6.318 -14.696 1.00 63.56 112 TYR A CA 1
ATOM 908 C C . TYR A 1 112 ? 34.926 6.820 -15.345 1.00 63.56 112 TYR A C 1
ATOM 910 O O . TYR A 1 112 ? 34.938 7.594 -16.304 1.00 63.56 112 TYR A O 1
ATOM 918 N N . LYS A 1 113 ? 33.785 6.348 -14.839 1.00 65.75 113 LYS A N 1
ATOM 919 C CA . LYS A 1 113 ? 32.455 6.708 -15.346 1.00 65.75 113 LYS A CA 1
ATOM 920 C C . LYS A 1 113 ? 31.843 7.795 -14.470 1.00 65.75 113 LYS A C 1
ATOM 922 O O . LYS A 1 113 ? 31.255 7.490 -13.440 1.00 65.75 113 LYS A O 1
ATOM 927 N N . TYR A 1 114 ? 31.951 9.047 -14.898 1.00 71.25 114 TYR A N 1
ATOM 928 C CA . TYR A 1 114 ? 31.119 10.124 -14.363 1.00 71.25 114 TYR A CA 1
ATOM 929 C C . TYR A 1 114 ? 29.800 10.182 -15.144 1.00 71.25 114 TYR A C 1
ATOM 931 O O . TYR A 1 114 ? 29.760 9.877 -16.342 1.00 71.25 114 TYR A O 1
ATOM 939 N N . THR A 1 115 ? 28.704 10.531 -14.471 1.00 70.25 115 THR A N 1
ATOM 940 C CA . THR A 1 115 ? 27.397 10.700 -15.126 1.00 70.25 115 THR A CA 1
ATOM 941 C C . THR A 1 115 ? 27.055 12.178 -15.223 1.00 70.25 115 THR A C 1
ATOM 943 O O . THR A 1 115 ? 27.022 12.880 -14.219 1.00 70.25 115 THR A O 1
ATOM 946 N N . HIS A 1 116 ? 26.838 12.659 -16.447 1.00 71.75 116 HIS A N 1
ATOM 947 C CA . HIS A 1 116 ? 26.483 14.052 -16.693 1.00 71.75 116 HIS A CA 1
ATOM 948 C C . HIS A 1 116 ? 24.981 14.253 -16.471 1.00 71.75 116 HIS A C 1
ATOM 950 O O . HIS A 1 116 ? 24.166 13.619 -17.152 1.00 71.75 116 HIS A O 1
ATOM 956 N N . ASP A 1 117 ? 24.611 15.116 -15.527 1.00 74.19 117 ASP A N 1
ATOM 957 C CA . ASP A 1 117 ? 23.219 15.476 -15.271 1.00 74.19 117 ASP A CA 1
ATOM 958 C C . ASP A 1 117 ? 22.759 16.547 -16.283 1.00 74.19 117 ASP A C 1
ATOM 960 O O . ASP A 1 117 ? 23.501 17.495 -16.555 1.00 74.19 117 ASP A O 1
ATOM 964 N N . PRO A 1 118 ? 21.529 16.463 -16.826 1.00 74.44 118 PRO A N 1
ATOM 965 C CA . PRO A 1 118 ? 20.963 17.485 -17.714 1.00 74.44 118 PRO A CA 1
ATOM 966 C C . PRO A 1 118 ? 20.969 18.916 -17.153 1.00 74.44 118 PRO A C 1
ATOM 968 O O . PRO A 1 118 ? 20.840 19.870 -17.916 1.00 74.44 118 PRO A O 1
ATOM 971 N N . ARG A 1 119 ? 21.098 19.077 -15.832 1.00 78.62 119 ARG A N 1
ATOM 972 C CA . ARG A 1 119 ? 21.223 20.364 -15.134 1.00 78.62 119 ARG A CA 1
ATOM 973 C C . ARG A 1 119 ? 22.631 20.974 -15.213 1.00 78.62 119 ARG A C 1
ATOM 975 O O . ARG A 1 119 ? 22.816 22.085 -14.726 1.00 78.62 119 ARG A O 1
ATOM 982 N N . GLY A 1 120 ? 23.598 20.290 -15.831 1.00 78.12 120 GLY A N 1
ATOM 983 C CA . GLY A 1 120 ? 24.919 20.834 -16.162 1.00 78.12 120 GLY A CA 1
ATOM 984 C C . GLY A 1 120 ? 26.031 20.541 -15.152 1.00 78.12 120 GLY A C 1
ATOM 985 O O . GLY A 1 120 ? 27.024 21.264 -15.137 1.00 78.12 120 GLY A O 1
ATOM 986 N N . PHE A 1 121 ? 25.891 19.507 -14.319 1.00 75.69 121 PHE A N 1
ATOM 987 C CA . PHE A 1 121 ? 26.933 19.068 -13.384 1.00 75.69 121 PHE A CA 1
ATOM 988 C C . PHE A 1 121 ? 27.263 17.580 -13.559 1.00 75.69 121 PHE A C 1
ATOM 990 O O . PHE A 1 121 ? 26.427 16.795 -14.009 1.00 75.69 121 PHE A O 1
ATOM 997 N N . ASP A 1 122 ? 28.489 17.200 -13.196 1.00 75.19 122 ASP A N 1
ATOM 998 C CA . ASP A 1 122 ? 28.975 15.823 -13.274 1.00 75.19 122 ASP A CA 1
ATOM 999 C C . ASP A 1 122 ? 28.858 15.135 -11.910 1.00 75.19 122 ASP A C 1
ATOM 1001 O O . ASP A 1 122 ? 29.361 15.627 -10.900 1.00 75.19 122 ASP A O 1
ATOM 1005 N N . ILE A 1 123 ? 28.203 13.977 -11.884 1.00 73.38 123 ILE A N 1
ATOM 1006 C CA . ILE A 1 123 ? 28.128 13.111 -10.710 1.00 73.38 123 ILE A CA 1
ATOM 1007 C C . ILE A 1 123 ? 29.338 12.180 -10.756 1.00 73.38 123 ILE A C 1
ATOM 1009 O O . ILE A 1 123 ? 29.467 11.336 -11.656 1.00 73.38 123 ILE A O 1
ATOM 1013 N N . LEU A 1 124 ? 30.235 12.382 -9.796 1.00 72.25 124 LEU A N 1
ATOM 1014 C CA . LEU A 1 124 ? 31.458 11.611 -9.616 1.00 72.25 124 LEU A CA 1
ATOM 1015 C C . LEU A 1 124 ? 31.127 10.245 -8.988 1.00 72.25 124 LEU A C 1
ATOM 1017 O O . LEU A 1 124 ? 30.195 10.150 -8.190 1.00 72.25 124 LEU A O 1
ATOM 1021 N N . PRO A 1 125 ? 31.874 9.182 -9.335 1.00 67.06 125 PRO A N 1
ATOM 1022 C CA . PRO A 1 125 ? 31.699 7.869 -8.715 1.00 67.06 125 PRO A CA 1
ATOM 1023 C C . PRO A 1 125 ? 32.174 7.848 -7.255 1.00 67.06 125 PRO A C 1
ATOM 1025 O O . PRO A 1 125 ? 31.656 7.070 -6.457 1.00 67.06 125 PRO A O 1
ATOM 1028 N N . ASP A 1 126 ? 33.128 8.713 -6.898 1.00 66.00 126 ASP A N 1
ATOM 1029 C CA . ASP A 1 126 ? 33.482 8.949 -5.505 1.00 66.00 126 ASP A CA 1
ATOM 1030 C C . ASP A 1 126 ? 32.334 9.711 -4.844 1.00 66.00 126 ASP A C 1
ATOM 1032 O O . ASP A 1 126 ? 31.985 10.821 -5.251 1.00 66.00 126 ASP A O 1
ATOM 1036 N N . ALA A 1 127 ? 31.731 9.106 -3.819 1.00 64.44 127 ALA A N 1
ATOM 1037 C CA . ALA A 1 127 ? 30.593 9.636 -3.067 1.00 64.44 127 ALA A CA 1
ATOM 1038 C C . ALA A 1 127 ? 30.931 10.892 -2.226 1.00 64.44 127 ALA A C 1
ATOM 1040 O O . ALA A 1 127 ? 30.306 11.147 -1.198 1.00 64.44 127 ALA A O 1
ATOM 1041 N N . THR A 1 128 ? 31.909 11.694 -2.650 1.00 63.16 128 THR A N 1
ATOM 1042 C CA . THR A 1 128 ? 32.464 12.866 -1.961 1.00 63.16 128 THR A CA 1
ATOM 1043 C C . THR A 1 128 ? 31.415 13.944 -1.679 1.00 63.16 128 THR A C 1
ATOM 1045 O O . THR A 1 128 ? 31.565 14.714 -0.735 1.00 63.16 128 THR A O 1
ATOM 1048 N N . HIS A 1 129 ? 30.331 13.981 -2.461 1.00 61.22 129 HIS A N 1
ATOM 1049 C CA . HIS A 1 129 ? 29.206 14.912 -2.297 1.00 61.22 129 HIS A CA 1
ATOM 1050 C C . HIS A 1 129 ? 27.863 14.207 -2.030 1.00 61.22 129 HIS A C 1
ATOM 1052 O O . HIS A 1 129 ? 26.802 14.811 -2.178 1.00 61.22 129 HIS A O 1
ATOM 1058 N N . GLY A 1 130 ? 27.912 12.940 -1.602 1.00 64.75 130 GLY A N 1
ATOM 1059 C CA . GLY A 1 130 ? 26.747 12.090 -1.361 1.00 64.75 130 GLY A CA 1
ATOM 1060 C C . GLY A 1 130 ? 26.525 11.067 -2.477 1.00 64.75 130 GLY A C 1
ATOM 1061 O O . GLY A 1 130 ? 26.715 11.351 -3.655 1.00 64.75 130 GLY A O 1
ATOM 1062 N N . SER A 1 131 ? 26.109 9.861 -2.093 1.00 65.19 131 SER A N 1
ATOM 1063 C CA . SER A 1 131 ? 25.795 8.743 -2.999 1.00 65.19 131 SER A CA 1
ATOM 1064 C C . SER A 1 131 ? 24.332 8.728 -3.464 1.00 65.19 131 SER A C 1
ATOM 1066 O O . SER A 1 131 ? 23.889 7.783 -4.115 1.00 65.19 131 SER A O 1
ATOM 1068 N N . SER A 1 132 ? 23.558 9.758 -3.111 1.00 65.88 132 SER A N 1
ATOM 1069 C CA . SER A 1 132 ? 22.127 9.853 -3.395 1.00 65.88 132 SER A CA 1
ATOM 1070 C C . SER A 1 132 ? 21.882 10.017 -4.897 1.00 65.88 132 SER A C 1
ATOM 1072 O O . SER A 1 132 ? 22.031 11.107 -5.447 1.00 65.88 132 SER A O 1
ATOM 1074 N N . GLY A 1 133 ? 21.480 8.936 -5.560 1.00 73.50 133 GLY A N 1
ATOM 1075 C CA . GLY A 1 133 ? 21.170 8.911 -6.986 1.00 73.50 133 GLY A CA 1
ATOM 1076 C C . GLY A 1 133 ? 19.844 8.220 -7.286 1.00 73.50 133 GLY A C 1
ATOM 1077 O O . GLY A 1 133 ? 19.243 7.566 -6.432 1.00 73.50 133 GLY A O 1
ATOM 1078 N N . PHE A 1 134 ? 19.381 8.354 -8.529 1.00 78.25 134 PHE A N 1
ATOM 1079 C CA . PHE A 1 134 ? 18.317 7.488 -9.026 1.00 78.25 134 PHE A CA 1
ATOM 1080 C C . PHE A 1 134 ? 18.863 6.076 -9.202 1.00 78.25 134 PHE A C 1
ATOM 1082 O O . PHE A 1 134 ? 19.876 5.878 -9.871 1.00 78.25 134 PHE A O 1
ATOM 1089 N N . LEU A 1 135 ? 18.153 5.103 -8.639 1.00 80.38 135 LEU A N 1
ATOM 1090 C CA . LEU A 1 135 ? 18.529 3.701 -8.731 1.00 80.38 135 LEU A CA 1
ATOM 1091 C C . LEU A 1 135 ? 18.566 3.230 -10.187 1.00 80.38 135 LEU A C 1
ATOM 1093 O O . LEU A 1 135 ? 17.652 3.469 -10.983 1.00 80.38 135 LEU A O 1
ATOM 1097 N N . THR A 1 136 ? 19.613 2.492 -10.523 1.00 82.81 136 THR A N 1
ATOM 1098 C CA . THR A 1 136 ? 19.715 1.768 -11.784 1.00 82.81 136 THR A CA 1
ATOM 1099 C C . THR A 1 136 ? 18.868 0.497 -11.744 1.00 82.81 136 THR A C 1
ATOM 1101 O O . THR A 1 136 ? 18.600 -0.075 -10.691 1.00 82.81 136 THR A O 1
ATOM 1104 N N . LYS A 1 137 ? 18.494 -0.032 -12.918 1.00 82.25 137 LYS A N 1
ATOM 1105 C CA . LYS A 1 137 ? 17.752 -1.307 -13.003 1.00 82.25 137 LYS A CA 1
ATOM 1106 C C . LYS A 1 137 ? 18.471 -2.477 -12.314 1.00 82.25 137 LYS A C 1
ATOM 1108 O O . LYS A 1 137 ? 17.801 -3.417 -11.908 1.00 82.25 137 LYS A O 1
ATOM 1113 N N . LYS A 1 138 ? 19.808 -2.439 -12.230 1.00 83.75 138 LYS A N 1
ATOM 1114 C CA . LYS A 1 138 ? 20.604 -3.474 -11.556 1.00 83.75 138 LYS A CA 1
ATOM 1115 C C . LYS A 1 138 ? 20.486 -3.354 -10.040 1.00 83.75 138 LYS A C 1
ATOM 1117 O O . LYS A 1 138 ? 20.114 -4.334 -9.416 1.00 83.75 138 LYS A O 1
ATOM 1122 N N . GLU A 1 139 ? 20.694 -2.158 -9.493 1.00 85.88 139 GLU A N 1
ATOM 1123 C CA . GLU A 1 139 ? 20.555 -1.895 -8.051 1.00 85.88 139 GLU A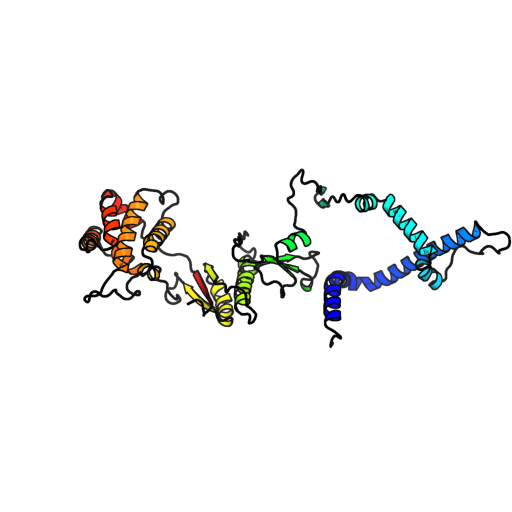 CA 1
ATOM 1124 C C . GLU A 1 139 ? 19.124 -2.164 -7.579 1.00 85.88 139 GLU A C 1
ATOM 1126 O O . GLU A 1 139 ? 18.918 -2.833 -6.575 1.00 85.88 139 GLU A O 1
ATOM 1131 N N . MET A 1 140 ? 18.111 -1.737 -8.345 1.00 87.94 140 MET A N 1
ATOM 1132 C CA . MET A 1 140 ? 16.718 -2.046 -8.010 1.00 87.94 140 MET A CA 1
ATOM 1133 C C . MET A 1 140 ? 16.471 -3.561 -7.945 1.00 87.94 140 MET A C 1
ATOM 1135 O O . MET A 1 140 ? 15.678 -3.999 -7.122 1.00 87.94 140 MET A O 1
ATOM 1139 N N . ALA A 1 141 ? 17.123 -4.368 -8.790 1.00 87.62 141 ALA A N 1
ATOM 1140 C CA . ALA A 1 141 ? 16.918 -5.818 -8.813 1.00 87.62 141 ALA A CA 1
ATOM 1141 C C . ALA A 1 141 ? 17.488 -6.522 -7.569 1.00 87.62 141 ALA A C 1
ATOM 1143 O O . ALA A 1 141 ? 17.085 -7.646 -7.273 1.00 87.62 141 ALA A O 1
ATOM 1144 N N . GLU A 1 142 ? 18.399 -5.881 -6.830 1.00 87.31 142 GLU A N 1
ATOM 1145 C CA . GLU A 1 142 ? 18.999 -6.455 -5.621 1.00 87.31 142 GLU A CA 1
ATOM 1146 C C . GLU A 1 142 ? 17.970 -6.585 -4.493 1.00 87.31 142 GLU A C 1
ATOM 1148 O O . GLU A 1 142 ? 17.926 -7.619 -3.820 1.00 87.31 142 GLU A O 1
ATOM 1153 N N . PHE A 1 143 ? 17.069 -5.607 -4.350 1.00 86.31 143 PHE A N 1
ATOM 1154 C CA . PHE A 1 143 ? 16.094 -5.556 -3.252 1.00 86.31 143 PHE A CA 1
ATOM 1155 C C . PHE A 1 143 ? 14.621 -5.488 -3.687 1.00 86.31 143 PHE A C 1
ATOM 1157 O O . PHE A 1 143 ? 13.743 -5.833 -2.899 1.00 86.31 143 PHE A O 1
ATOM 1164 N N . LEU A 1 144 ? 14.316 -5.110 -4.931 1.00 90.00 144 LEU A N 1
ATOM 1165 C CA . LEU A 1 144 ? 12.960 -5.158 -5.488 1.00 90.00 144 LEU A CA 1
ATOM 1166 C C . LEU A 1 144 ? 12.766 -6.393 -6.368 1.00 90.00 144 LEU A C 1
ATOM 1168 O O . LEU A 1 144 ? 13.710 -7.044 -6.820 1.00 90.00 144 LEU A O 1
ATOM 1172 N N . GLU A 1 145 ? 11.504 -6.715 -6.610 1.00 88.94 145 GLU A N 1
ATOM 1173 C CA . GLU A 1 145 ? 11.075 -7.635 -7.652 1.00 88.94 145 GLU A CA 1
ATOM 1174 C C . GLU A 1 145 ? 10.836 -6.840 -8.940 1.00 88.94 145 GLU A C 1
ATOM 1176 O O . GLU A 1 145 ? 10.082 -5.864 -8.954 1.00 88.94 145 GLU A O 1
ATOM 1181 N N . ILE A 1 146 ? 11.510 -7.233 -10.021 1.00 90.06 146 ILE A N 1
ATOM 1182 C CA . ILE A 1 146 ? 11.468 -6.534 -11.305 1.00 90.06 146 ILE A CA 1
ATOM 1183 C C . ILE A 1 146 ? 11.043 -7.516 -12.382 1.00 90.06 146 ILE A C 1
ATOM 1185 O O . ILE A 1 146 ? 11.726 -8.506 -12.626 1.00 90.06 146 ILE A O 1
ATOM 1189 N N . GLY A 1 147 ? 9.959 -7.202 -13.082 1.00 87.00 147 GLY A N 1
ATOM 1190 C CA . GLY A 1 147 ? 9.454 -8.076 -14.131 1.00 87.00 147 GLY A CA 1
ATOM 1191 C C . GLY A 1 147 ? 8.283 -7.483 -14.906 1.00 87.00 147 GLY A C 1
ATOM 1192 O O . GLY A 1 147 ? 7.877 -6.339 -14.671 1.00 87.00 147 GLY A O 1
ATOM 1193 N N . PRO A 1 148 ? 7.730 -8.227 -15.873 1.00 84.62 148 PRO A N 1
ATOM 1194 C CA . PRO A 1 148 ? 6.441 -7.895 -16.458 1.00 84.62 148 PRO A CA 1
ATOM 1195 C C . PRO A 1 148 ? 5.340 -7.993 -15.392 1.00 84.62 148 PRO A C 1
ATOM 1197 O O . PRO A 1 148 ? 5.428 -8.783 -14.456 1.00 84.62 148 PRO A O 1
ATOM 1200 N N . ALA A 1 149 ? 4.250 -7.244 -15.571 1.00 81.81 149 ALA A N 1
ATOM 1201 C CA . ALA A 1 149 ? 3.155 -7.173 -14.594 1.00 81.81 149 ALA A CA 1
ATOM 1202 C C . ALA A 1 149 ? 2.524 -8.530 -14.216 1.00 81.81 149 ALA A C 1
ATOM 1204 O O . ALA A 1 149 ? 1.840 -8.612 -13.206 1.00 81.81 149 ALA A O 1
ATOM 1205 N N . ARG A 1 150 ? 2.710 -9.573 -15.039 1.00 80.25 150 ARG A N 1
ATOM 1206 C CA . ARG A 1 150 ? 2.195 -10.929 -14.789 1.00 80.25 150 ARG A CA 1
ATOM 1207 C C . ARG A 1 150 ? 3.101 -11.779 -13.901 1.00 80.25 150 ARG A C 1
ATOM 1209 O O . ARG A 1 150 ? 2.613 -12.720 -13.290 1.00 80.25 150 ARG A O 1
ATOM 1216 N N . GLU A 1 151 ? 4.398 -11.494 -13.893 1.00 81.94 151 GLU A N 1
ATOM 1217 C CA . GLU A 1 151 ? 5.382 -12.260 -13.119 1.00 81.94 151 GLU A CA 1
ATOM 1218 C C . GLU A 1 151 ? 5.573 -11.667 -11.729 1.00 81.94 151 GLU A C 1
ATOM 1220 O O . GLU A 1 151 ? 5.811 -12.407 -10.784 1.00 81.94 151 GLU A O 1
ATOM 1225 N N . VAL A 1 152 ? 5.425 -10.346 -11.615 1.00 85.00 152 VAL A N 1
ATOM 1226 C CA . VAL A 1 152 ? 5.637 -9.615 -10.371 1.00 85.00 152 VAL A CA 1
ATOM 1227 C C . VAL A 1 152 ? 4.510 -9.900 -9.379 1.00 85.00 152 VAL A C 1
ATOM 1229 O O . VAL A 1 152 ? 3.357 -9.545 -9.634 1.00 85.00 152 VAL A O 1
ATOM 1232 N N . LYS A 1 153 ? 4.845 -10.509 -8.239 1.00 79.38 153 LYS A N 1
ATOM 1233 C CA . LYS A 1 153 ? 3.877 -10.904 -7.201 1.00 79.38 153 LYS A CA 1
ATOM 1234 C C . LYS A 1 153 ? 3.797 -9.924 -6.033 1.00 79.38 153 LYS A C 1
ATOM 1236 O O . LYS A 1 153 ? 2.763 -9.871 -5.366 1.00 79.38 153 LYS A O 1
ATOM 1241 N N . GLY A 1 154 ? 4.860 -9.170 -5.773 1.00 83.88 154 GLY A N 1
ATOM 1242 C CA . GLY A 1 154 ? 4.973 -8.247 -4.651 1.00 83.88 154 GLY A CA 1
ATOM 1243 C C . GLY A 1 154 ? 4.032 -7.034 -4.696 1.00 83.88 154 GLY A C 1
ATOM 1244 O O . GLY A 1 154 ? 3.138 -6.905 -5.536 1.00 83.88 154 GLY A O 1
ATOM 1245 N N . MET A 1 155 ? 4.243 -6.088 -3.782 1.00 87.44 155 MET A N 1
ATOM 1246 C CA . MET A 1 155 ? 3.526 -4.810 -3.778 1.00 87.44 155 MET A CA 1
ATOM 1247 C C . MET A 1 155 ? 4.057 -3.909 -4.894 1.00 87.44 155 MET A C 1
ATOM 1249 O O . MET A 1 155 ? 5.157 -3.369 -4.789 1.00 87.44 155 MET A O 1
ATOM 1253 N N . MET A 1 156 ? 3.274 -3.729 -5.959 1.00 88.50 156 MET A N 1
ATOM 1254 C CA . MET A 1 156 ? 3.652 -2.888 -7.097 1.00 88.50 156 MET A CA 1
ATOM 1255 C C . MET A 1 156 ? 3.878 -1.434 -6.668 1.00 88.50 156 MET A C 1
ATOM 1257 O O . MET A 1 156 ? 2.961 -0.756 -6.213 1.00 88.50 156 MET A O 1
ATOM 1261 N N . LEU A 1 157 ? 5.103 -0.948 -6.860 1.00 88.81 157 LEU A N 1
ATOM 1262 C CA . LEU A 1 157 ? 5.503 0.424 -6.544 1.00 88.81 157 LEU A CA 1
ATOM 1263 C C . LEU A 1 157 ? 5.335 1.342 -7.753 1.00 88.81 157 LEU A C 1
ATOM 1265 O O . LEU A 1 157 ? 4.985 2.512 -7.618 1.00 88.81 157 LEU A O 1
ATOM 1269 N N . GLY A 1 158 ? 5.587 0.816 -8.952 1.00 87.12 158 GLY A N 1
ATOM 1270 C CA . GLY A 1 158 ? 5.463 1.609 -10.160 1.00 87.12 158 GLY A CA 1
ATOM 1271 C C . GLY A 1 158 ? 5.932 0.913 -11.426 1.00 87.12 158 GLY A C 1
ATOM 1272 O O . GLY A 1 158 ? 6.385 -0.233 -11.436 1.00 87.12 158 GLY A O 1
ATOM 1273 N N . LYS A 1 159 ? 5.807 1.665 -12.517 1.00 88.50 159 LYS A N 1
ATOM 1274 C CA . LYS A 1 159 ? 6.171 1.261 -13.871 1.00 88.50 159 LYS A CA 1
ATOM 1275 C C . LYS A 1 159 ? 7.419 2.018 -14.309 1.00 88.50 159 LYS A C 1
ATOM 1277 O O . LYS A 1 159 ? 7.432 3.246 -14.323 1.00 88.50 159 LYS A O 1
ATOM 1282 N N . ILE A 1 160 ? 8.428 1.282 -14.746 1.00 86.75 160 ILE A N 1
ATOM 1283 C CA . ILE A 1 160 ? 9.692 1.796 -15.261 1.00 86.75 160 ILE A CA 1
ATOM 1284 C C . ILE A 1 160 ? 9.698 1.630 -16.775 1.00 86.75 160 ILE A C 1
ATOM 1286 O O . ILE A 1 160 ? 9.603 0.521 -17.308 1.00 86.75 160 ILE A O 1
ATOM 1290 N N . LYS A 1 161 ? 9.866 2.744 -17.484 1.00 84.56 161 LYS A N 1
ATOM 1291 C CA . LYS A 1 161 ? 10.130 2.742 -18.923 1.00 84.56 161 LYS A CA 1
ATOM 1292 C C . LYS A 1 161 ? 11.580 3.107 -19.187 1.00 84.56 161 LYS A C 1
ATOM 1294 O O . LYS A 1 161 ? 12.160 3.914 -18.471 1.00 84.56 161 LYS A O 1
ATOM 1299 N N . THR A 1 162 ? 12.157 2.535 -20.240 1.00 80.25 162 THR A N 1
ATOM 1300 C CA . THR A 1 162 ? 13.502 2.926 -20.690 1.00 80.25 162 THR A CA 1
ATOM 1301 C C . THR A 1 162 ? 13.494 4.347 -21.256 1.00 80.25 162 THR A C 1
ATOM 1303 O O . THR A 1 162 ? 14.438 5.098 -21.026 1.00 80.25 162 THR A O 1
ATOM 1306 N N . ARG A 1 163 ? 12.420 4.739 -21.954 1.00 78.31 163 ARG A N 1
ATOM 1307 C CA . ARG A 1 163 ? 12.126 6.133 -22.302 1.00 78.31 163 ARG A CA 1
ATOM 1308 C C . ARG A 1 163 ? 10.654 6.478 -22.060 1.00 78.31 163 ARG A C 1
ATOM 1310 O O . ARG A 1 163 ? 9.813 5.591 -22.191 1.00 78.31 163 ARG A O 1
ATOM 1317 N N . PRO A 1 164 ? 10.325 7.750 -21.766 1.00 81.25 164 PRO A N 1
ATOM 1318 C CA . PRO A 1 164 ? 8.946 8.177 -21.505 1.00 81.25 164 PRO A CA 1
ATOM 1319 C C . PRO A 1 164 ? 7.951 7.792 -22.615 1.00 81.25 164 PRO A C 1
ATOM 1321 O O . PRO A 1 164 ? 6.867 7.286 -22.318 1.00 81.25 164 PRO A O 1
ATOM 1324 N N . ASP A 1 165 ? 8.369 7.946 -23.875 1.00 82.62 165 ASP A N 1
ATOM 1325 C CA . ASP A 1 165 ? 7.536 7.723 -25.068 1.00 82.62 165 ASP A CA 1
ATOM 1326 C C . ASP A 1 165 ? 7.407 6.248 -25.480 1.00 82.62 165 ASP A C 1
ATOM 1328 O O . ASP A 1 165 ? 6.657 5.923 -26.403 1.00 82.62 165 ASP A O 1
ATOM 1332 N N . ASP A 1 166 ? 8.149 5.339 -24.839 1.00 83.44 166 ASP A N 1
ATOM 1333 C CA . ASP A 1 166 ? 8.054 3.919 -25.166 1.00 83.44 166 ASP A CA 1
ATOM 1334 C C . ASP A 1 166 ? 6.658 3.385 -24.794 1.00 83.44 166 ASP A C 1
ATOM 1336 O O . ASP A 1 166 ? 6.057 3.765 -23.780 1.00 83.44 166 ASP A O 1
ATOM 1340 N N . LEU A 1 167 ? 6.137 2.470 -25.616 1.00 82.94 167 LEU A N 1
ATOM 1341 C CA . LEU A 1 167 ? 4.840 1.839 -25.378 1.00 82.94 167 LEU A CA 1
ATOM 1342 C C . LEU A 1 167 ? 4.847 1.034 -24.071 1.00 82.94 167 LEU A C 1
ATOM 1344 O O . LEU A 1 167 ? 5.817 0.350 -23.746 1.00 82.94 167 LEU A O 1
ATOM 1348 N N . ASP A 1 168 ? 3.714 1.051 -23.369 1.00 82.75 168 ASP A N 1
ATOM 1349 C CA . ASP A 1 168 ? 3.546 0.401 -22.062 1.00 82.75 168 ASP A CA 1
ATOM 1350 C C . ASP A 1 168 ? 3.803 -1.111 -22.080 1.00 82.75 168 ASP A C 1
ATOM 1352 O O . ASP A 1 168 ? 4.248 -1.657 -21.076 1.00 82.75 168 ASP A O 1
ATOM 1356 N N . LYS A 1 169 ? 3.616 -1.779 -23.227 1.00 82.00 169 LYS A N 1
ATOM 1357 C CA . LYS A 1 169 ? 3.921 -3.212 -23.398 1.00 82.00 169 LYS A CA 1
ATOM 1358 C C . LYS A 1 169 ? 5.388 -3.576 -23.135 1.00 82.00 169 LYS A C 1
ATOM 1360 O O . LYS A 1 169 ? 5.680 -4.734 -22.874 1.00 82.00 169 LYS A O 1
ATOM 1365 N N . TYR A 1 170 ? 6.302 -2.609 -23.225 1.00 82.38 170 TYR A N 1
ATOM 1366 C CA . TYR A 1 170 ? 7.731 -2.809 -22.965 1.00 82.38 170 TYR A CA 1
ATOM 1367 C C . TYR A 1 170 ? 8.156 -2.330 -21.580 1.00 82.38 170 TYR A C 1
ATOM 1369 O O . TYR A 1 170 ? 9.343 -2.364 -21.247 1.00 82.38 170 TYR A O 1
ATOM 1377 N N . ALA A 1 171 ? 7.212 -1.820 -20.794 1.00 85.81 171 ALA A N 1
ATOM 1378 C CA . ALA A 1 171 ? 7.512 -1.332 -19.473 1.00 85.81 171 ALA A CA 1
ATOM 1379 C C . ALA A 1 171 ? 7.761 -2.492 -18.512 1.00 85.81 171 ALA A C 1
ATOM 1381 O O . ALA A 1 171 ? 7.179 -3.571 -18.623 1.00 85.81 171 ALA A O 1
ATOM 1382 N N . VAL A 1 172 ? 8.639 -2.232 -17.557 1.00 87.88 172 VAL A N 1
ATOM 1383 C CA . VAL A 1 172 ? 8.988 -3.168 -16.501 1.00 87.88 172 VAL A CA 1
ATOM 1384 C C . VAL A 1 172 ? 8.379 -2.648 -15.211 1.00 87.88 172 VAL A C 1
ATOM 1386 O O . VAL A 1 172 ? 8.412 -1.447 -14.955 1.00 87.88 172 VAL A O 1
ATOM 1389 N N . TYR A 1 173 ? 7.801 -3.529 -14.413 1.00 89.56 173 TYR A N 1
ATOM 1390 C CA . TYR A 1 173 ? 7.186 -3.177 -13.145 1.00 89.56 173 TYR A CA 1
ATOM 1391 C C . TYR A 1 173 ? 8.159 -3.486 -12.019 1.00 89.56 173 TYR A C 1
ATOM 1393 O O . TYR A 1 173 ? 8.835 -4.512 -12.047 1.00 89.56 173 TYR A O 1
ATOM 1401 N N . ALA A 1 174 ? 8.238 -2.568 -11.061 1.00 91.19 174 ALA A N 1
ATOM 1402 C CA . ALA A 1 174 ? 8.979 -2.762 -9.827 1.00 91.19 174 ALA A CA 1
ATOM 1403 C C . ALA A 1 174 ? 7.990 -2.970 -8.685 1.00 91.19 174 ALA A C 1
ATOM 1405 O O . ALA A 1 174 ? 7.038 -2.193 -8.535 1.00 91.19 174 ALA A O 1
ATOM 1406 N N . ALA A 1 175 ? 8.232 -3.991 -7.874 1.00 90.25 175 ALA A N 1
ATOM 1407 C CA . ALA A 1 175 ? 7.464 -4.266 -6.676 1.00 90.25 175 ALA A CA 1
ATOM 1408 C C . ALA A 1 175 ? 8.354 -4.524 -5.465 1.00 90.25 175 ALA A C 1
ATOM 1410 O O . ALA A 1 175 ? 9.467 -5.034 -5.572 1.00 90.25 175 ALA A O 1
ATOM 1411 N N . HIS A 1 176 ? 7.827 -4.181 -4.298 1.00 88.88 176 HIS A N 1
ATOM 1412 C CA . HIS A 1 176 ? 8.387 -4.594 -3.024 1.00 88.88 176 HIS A CA 1
ATOM 1413 C C . HIS A 1 176 ? 8.100 -6.081 -2.797 1.00 88.88 176 HIS A C 1
ATOM 1415 O O . HIS A 1 176 ? 6.966 -6.513 -2.992 1.00 88.88 176 HIS A O 1
ATOM 1421 N N . ARG A 1 177 ? 9.097 -6.857 -2.359 1.00 84.75 177 ARG A N 1
ATOM 1422 C CA . ARG A 1 177 ? 9.000 -8.325 -2.236 1.00 84.75 177 ARG A CA 1
ATOM 1423 C C . ARG A 1 177 ? 7.997 -8.804 -1.183 1.00 84.75 177 ARG A C 1
ATOM 1425 O O . ARG A 1 177 ? 7.528 -9.929 -1.280 1.00 84.75 177 ARG A O 1
ATOM 1432 N N . MET A 1 178 ? 7.653 -7.948 -0.218 1.00 80.06 178 MET A N 1
ATOM 1433 C CA . MET A 1 178 ? 6.716 -8.262 0.872 1.00 80.06 178 MET A CA 1
ATOM 1434 C C . MET A 1 178 ? 7.140 -9.498 1.682 1.00 80.06 178 MET A C 1
ATOM 1436 O O . MET A 1 178 ? 6.328 -10.372 1.975 1.00 80.06 178 MET A O 1
ATOM 1440 N N . VAL A 1 179 ? 8.430 -9.591 2.024 1.00 81.06 179 VAL A N 1
ATOM 1441 C CA . VAL A 1 179 ? 8.960 -10.719 2.801 1.00 81.06 179 VAL A CA 1
ATOM 1442 C C . VAL A 1 179 ? 8.496 -10.591 4.261 1.00 81.06 179 VAL A C 1
ATOM 1444 O O . VAL A 1 179 ? 8.644 -9.517 4.854 1.00 81.06 179 VAL A O 1
ATOM 1447 N N . PRO A 1 180 ? 7.917 -11.643 4.868 1.00 76.25 180 PRO A N 1
ATOM 1448 C CA . PRO A 1 180 ? 7.569 -11.629 6.286 1.00 76.25 180 PRO A CA 1
ATOM 1449 C C . PRO A 1 180 ? 8.804 -11.412 7.167 1.00 76.25 180 PRO A C 1
ATOM 1451 O O . PRO A 1 180 ? 9.830 -12.053 6.964 1.00 76.25 180 PRO A O 1
ATOM 1454 N N . GLY A 1 181 ? 8.695 -10.533 8.163 1.00 77.50 181 GLY A N 1
ATOM 1455 C CA . GLY A 1 181 ? 9.801 -10.181 9.065 1.00 77.50 181 GLY A CA 1
ATOM 1456 C C . GLY A 1 181 ? 10.611 -8.956 8.629 1.00 77.50 181 GLY A C 1
ATOM 1457 O O . GLY A 1 181 ? 11.234 -8.326 9.482 1.00 77.50 181 GLY A O 1
ATOM 1458 N N . ASP A 1 182 ? 10.530 -8.556 7.358 1.00 82.81 182 ASP A N 1
ATOM 1459 C CA . ASP A 1 182 ? 11.114 -7.301 6.878 1.00 82.81 182 ASP A CA 1
ATOM 1460 C C . ASP A 1 182 ? 10.198 -6.099 7.160 1.00 82.81 182 ASP A C 1
ATOM 1462 O O . ASP A 1 182 ? 8.990 -6.221 7.403 1.00 82.81 182 ASP A O 1
ATOM 1466 N N . ASN A 1 183 ? 10.769 -4.893 7.091 1.00 82.94 183 ASN A N 1
ATOM 1467 C CA . ASN A 1 183 ? 9.994 -3.660 7.180 1.00 82.94 183 ASN A CA 1
ATOM 1468 C C . ASN A 1 183 ? 9.176 -3.446 5.896 1.00 82.94 183 ASN A C 1
ATOM 1470 O O . ASN A 1 183 ? 9.669 -2.904 4.911 1.00 82.94 183 ASN A O 1
ATOM 1474 N N . ASN A 1 184 ? 7.904 -3.837 5.939 1.00 86.38 184 ASN A N 1
ATOM 1475 C CA . ASN A 1 184 ? 6.957 -3.691 4.832 1.00 86.38 184 ASN A CA 1
ATOM 1476 C C . ASN A 1 184 ? 6.121 -2.399 4.909 1.00 86.38 184 ASN A C 1
ATOM 1478 O O . ASN A 1 184 ? 5.135 -2.253 4.185 1.00 86.38 184 ASN A O 1
ATOM 1482 N N . ASN A 1 185 ? 6.480 -1.464 5.796 1.00 88.38 185 ASN A N 1
ATOM 1483 C CA . ASN A 1 185 ? 5.746 -0.212 5.948 1.00 88.38 185 ASN A CA 1
ATOM 1484 C C . ASN A 1 185 ? 6.036 0.739 4.783 1.00 88.38 185 ASN A C 1
ATOM 1486 O O . ASN A 1 185 ? 7.185 0.925 4.382 1.00 88.38 185 ASN A O 1
ATOM 1490 N N . LEU A 1 186 ? 4.993 1.400 4.277 1.00 88.88 186 LEU A N 1
ATOM 1491 C CA . LEU A 1 186 ? 5.103 2.356 3.179 1.00 88.88 186 LEU A CA 1
ATOM 1492 C C . LEU A 1 186 ? 4.358 3.653 3.493 1.00 88.88 186 LEU A C 1
ATOM 1494 O O . LEU A 1 186 ? 3.206 3.640 3.922 1.00 88.88 186 LEU A O 1
ATOM 1498 N N . LEU A 1 187 ? 4.999 4.779 3.181 1.00 90.88 187 LEU A N 1
ATOM 1499 C CA . LEU A 1 187 ? 4.389 6.103 3.211 1.00 90.88 187 LEU A CA 1
ATOM 1500 C C . LEU A 1 187 ? 4.117 6.595 1.781 1.00 90.88 187 LEU A C 1
ATOM 1502 O O . LEU A 1 187 ? 5.042 6.889 1.027 1.00 90.88 187 LEU A O 1
ATOM 1506 N N . CYS A 1 188 ? 2.838 6.709 1.409 1.00 88.69 188 CYS A N 1
ATOM 1507 C CA . CYS A 1 188 ? 2.414 7.249 0.114 1.00 88.69 188 CYS A CA 1
ATOM 1508 C C . CYS A 1 188 ? 1.938 8.704 0.261 1.00 88.69 188 CYS A C 1
ATOM 1510 O O . CYS A 1 188 ? 0.876 8.965 0.828 1.00 88.69 188 CYS A O 1
ATOM 1512 N N . ILE A 1 189 ? 2.706 9.655 -0.279 1.00 91.31 189 ILE A N 1
ATOM 1513 C CA . ILE A 1 189 ? 2.398 11.093 -0.230 1.00 91.31 189 ILE A CA 1
ATOM 1514 C C . ILE A 1 189 ? 1.937 11.567 -1.608 1.00 91.31 189 ILE A C 1
ATOM 1516 O O . ILE A 1 189 ? 2.564 11.283 -2.624 1.00 91.31 189 ILE A O 1
ATOM 1520 N N . GLY A 1 190 ? 0.851 12.337 -1.650 1.00 89.94 190 GLY A N 1
ATOM 1521 C CA . GLY A 1 190 ? 0.403 12.983 -2.880 1.00 89.94 190 GLY A CA 1
ATOM 1522 C C . GLY A 1 190 ? -0.769 13.925 -2.651 1.00 89.94 190 GLY A C 1
ATOM 1523 O O . GLY A 1 190 ? -1.589 13.703 -1.756 1.00 89.94 190 GLY A O 1
ATOM 1524 N N . ALA A 1 191 ? -0.892 14.950 -3.492 1.00 92.62 191 ALA A N 1
ATOM 1525 C CA . ALA A 1 191 ? -2.002 15.902 -3.445 1.00 92.62 191 ALA A CA 1
ATOM 1526 C C . ALA A 1 191 ? -3.370 15.212 -3.667 1.00 92.62 191 ALA A C 1
ATOM 1528 O O . ALA A 1 191 ? -3.430 14.096 -4.208 1.00 92.62 191 ALA A O 1
ATOM 1529 N N . PRO A 1 192 ? -4.498 15.817 -3.264 1.00 88.12 192 PRO A N 1
ATOM 1530 C CA . PRO A 1 192 ? -5.818 15.387 -3.726 1.00 88.12 192 PRO A CA 1
ATOM 1531 C C . PRO A 1 192 ? -5.859 15.292 -5.263 1.00 88.12 192 PRO A C 1
ATOM 1533 O O . PRO A 1 192 ? -5.239 16.095 -5.950 1.00 88.12 192 PRO A O 1
ATOM 1536 N N . GLY A 1 193 ? -6.516 14.270 -5.816 1.00 86.62 193 GLY A N 1
ATOM 1537 C CA . GLY A 1 193 ? -6.583 14.064 -7.274 1.00 86.62 193 GLY A CA 1
ATOM 1538 C C . GLY A 1 193 ? -5.331 13.466 -7.936 1.00 86.62 193 GLY A C 1
ATOM 1539 O O . GLY A 1 193 ? -5.410 13.052 -9.086 1.00 86.62 193 GLY A O 1
ATOM 1540 N N . SER A 1 194 ? -4.212 13.294 -7.219 1.00 88.44 194 SER A N 1
ATOM 1541 C CA . SER A 1 194 ? -2.978 12.664 -7.754 1.00 88.44 194 SER A CA 1
ATOM 1542 C C . SER A 1 194 ? -3.104 11.172 -8.103 1.00 88.44 194 SER A C 1
ATOM 1544 O O . SER A 1 194 ? -2.150 10.558 -8.570 1.00 88.44 194 SER A O 1
ATOM 1546 N N . GLY A 1 195 ? -4.269 10.566 -7.865 1.00 87.81 195 GLY A N 1
ATOM 1547 C CA . GLY A 1 195 ? -4.524 9.173 -8.214 1.00 87.81 195 GLY A CA 1
ATOM 1548 C C . GLY A 1 195 ? -4.044 8.144 -7.190 1.00 87.81 195 GLY A C 1
ATOM 1549 O O . GLY A 1 195 ? -4.035 6.971 -7.536 1.00 87.81 195 GLY A O 1
ATOM 1550 N N . LYS A 1 196 ? -3.717 8.521 -5.942 1.00 90.81 196 LYS A N 1
ATOM 1551 C CA . LYS A 1 196 ? -3.277 7.587 -4.874 1.00 90.81 196 LYS A CA 1
ATOM 1552 C C . LYS A 1 196 ? -4.126 6.309 -4.791 1.00 90.81 196 LYS A C 1
ATOM 1554 O O . LYS A 1 196 ? -3.595 5.203 -4.825 1.00 90.81 196 LYS A O 1
ATOM 1559 N N . SER A 1 197 ? -5.453 6.451 -4.762 1.00 88.62 197 SER A N 1
ATOM 1560 C CA . SER A 1 197 ? -6.358 5.301 -4.656 1.00 88.62 197 SER A CA 1
ATOM 1561 C C . SER A 1 197 ? -6.316 4.407 -5.898 1.00 88.62 197 SER A C 1
ATOM 1563 O O . SER A 1 197 ? -6.192 3.194 -5.781 1.00 88.62 197 SER A O 1
ATOM 1565 N N . ARG A 1 198 ? -6.376 4.996 -7.100 1.00 88.56 198 ARG A N 1
ATOM 1566 C CA . ARG A 1 198 ? -6.426 4.254 -8.373 1.00 88.56 198 ARG A CA 1
ATOM 1567 C C . ARG A 1 198 ? -5.075 3.673 -8.789 1.00 88.56 198 ARG A C 1
ATOM 1569 O O . ARG A 1 198 ? -5.033 2.585 -9.347 1.00 88.56 198 ARG A O 1
ATOM 1576 N N . GLY A 1 199 ? -4.002 4.428 -8.587 1.00 86.94 199 GLY A N 1
ATOM 1577 C CA . GLY A 1 199 ? -2.661 4.103 -9.059 1.00 86.94 199 GLY A CA 1
ATOM 1578 C C . GLY A 1 199 ? -1.861 3.238 -8.094 1.00 86.94 199 GLY A C 1
ATOM 1579 O O . GLY A 1 199 ? -0.961 2.543 -8.547 1.00 86.94 199 GLY A O 1
ATOM 1580 N N . PHE A 1 200 ? -2.189 3.265 -6.798 1.00 89.56 200 PHE A N 1
ATOM 1581 C CA . PHE A 1 200 ? -1.425 2.550 -5.779 1.00 89.56 200 PHE A CA 1
ATOM 1582 C C . PHE A 1 200 ? -2.297 1.621 -4.917 1.00 89.56 200 PHE A C 1
ATOM 1584 O O . PHE A 1 200 ? -2.095 0.410 -4.943 1.00 89.56 200 PHE A O 1
ATOM 1591 N N . ILE A 1 201 ? -3.315 2.149 -4.224 1.00 91.12 201 ILE A N 1
ATOM 1592 C CA . ILE A 1 201 ? -4.105 1.360 -3.253 1.00 91.12 201 ILE A CA 1
ATOM 1593 C C . ILE A 1 201 ? -4.881 0.214 -3.918 1.00 91.12 201 ILE A C 1
ATOM 1595 O O . ILE A 1 201 ? -4.784 -0.923 -3.472 1.00 91.12 201 ILE A O 1
ATOM 1599 N N . ILE A 1 202 ? -5.629 0.477 -4.994 1.00 92.06 202 ILE A N 1
ATOM 1600 C CA . ILE A 1 202 ? -6.412 -0.561 -5.687 1.00 92.06 202 ILE A CA 1
ATOM 1601 C C . ILE A 1 202 ? -5.502 -1.674 -6.244 1.00 92.06 202 ILE A C 1
ATOM 1603 O O . ILE A 1 202 ? -5.767 -2.837 -5.941 1.00 92.06 202 ILE A O 1
ATOM 1607 N N . PRO A 1 203 ? -4.417 -1.376 -6.993 1.00 89.75 203 PRO A N 1
ATOM 1608 C CA . PRO A 1 203 ? -3.469 -2.403 -7.427 1.00 89.75 203 PRO A CA 1
ATOM 1609 C C . PRO A 1 203 ? -2.864 -3.206 -6.273 1.00 89.75 203 PRO A C 1
ATOM 1611 O O . PRO A 1 203 ? -2.722 -4.422 -6.393 1.00 89.75 203 PRO A O 1
ATOM 1614 N N . PHE A 1 204 ? -2.550 -2.554 -5.150 1.00 89.50 204 PHE A N 1
ATOM 1615 C CA . PHE A 1 204 ? -2.031 -3.232 -3.965 1.00 89.50 204 PHE A CA 1
ATOM 1616 C C . PHE A 1 204 ? -3.041 -4.238 -3.394 1.00 89.50 204 PHE A C 1
ATOM 1618 O O . PHE A 1 204 ? -2.707 -5.413 -3.242 1.00 89.50 204 PHE A O 1
ATOM 1625 N N . LEU A 1 205 ? -4.293 -3.812 -3.189 1.00 90.88 205 LEU A N 1
ATOM 1626 C CA . LEU A 1 205 ? -5.388 -4.671 -2.727 1.00 90.88 205 LEU A CA 1
ATOM 1627 C C . LEU A 1 205 ? -5.647 -5.845 -3.680 1.00 90.88 205 LEU A C 1
ATOM 1629 O O . LEU A 1 205 ? -5.849 -6.977 -3.242 1.00 90.88 205 LEU A O 1
ATOM 1633 N N . MET A 1 206 ? -5.608 -5.591 -4.991 1.00 89.62 206 MET A N 1
ATOM 1634 C CA . MET A 1 206 ? -5.747 -6.644 -5.996 1.00 89.62 206 MET A CA 1
ATOM 1635 C C . MET A 1 206 ? -4.622 -7.677 -5.892 1.00 89.62 206 MET A C 1
ATOM 1637 O O . MET A 1 206 ? -4.891 -8.876 -5.960 1.00 89.62 206 MET A O 1
ATOM 1641 N N . GLY A 1 207 ? -3.383 -7.217 -5.700 1.00 86.69 207 GLY A N 1
ATOM 1642 C CA . GLY A 1 207 ? -2.222 -8.076 -5.487 1.00 86.69 207 GLY A CA 1
ATOM 1643 C C . GLY A 1 207 ? -2.367 -8.954 -4.244 1.00 86.69 207 GLY A C 1
ATOM 1644 O O . GLY A 1 207 ? -2.142 -10.158 -4.336 1.00 86.69 207 GLY A O 1
ATOM 1645 N N . CYS A 1 208 ? -2.821 -8.390 -3.117 1.00 87.31 208 CYS A N 1
ATOM 1646 C CA . CYS A 1 208 ? -3.090 -9.155 -1.890 1.00 87.31 208 CYS A CA 1
ATOM 1647 C C . CYS A 1 208 ? -4.065 -10.304 -2.141 1.00 87.31 208 CYS A C 1
ATOM 1649 O O . CYS A 1 208 ? -3.792 -11.455 -1.803 1.00 87.31 208 CYS A O 1
ATOM 1651 N N . ALA A 1 209 ? -5.187 -10.016 -2.804 1.00 86.75 209 ALA A N 1
ATOM 1652 C CA . ALA A 1 209 ? -6.170 -11.053 -3.067 1.00 86.75 209 ALA A CA 1
ATOM 1653 C C . ALA A 1 209 ? -5.630 -12.126 -4.034 1.00 86.75 209 ALA A C 1
ATOM 1655 O O . ALA A 1 209 ? -5.869 -13.315 -3.831 1.00 86.75 209 ALA A O 1
ATOM 1656 N N . GLN A 1 210 ? -4.871 -11.734 -5.065 1.00 82.25 210 GLN A N 1
ATOM 1657 C CA . GLN A 1 210 ? -4.258 -12.669 -6.018 1.00 82.25 210 GLN A CA 1
ATOM 1658 C C . GLN A 1 210 ? -3.258 -13.624 -5.360 1.00 82.25 210 GLN A C 1
ATOM 1660 O O . GLN A 1 210 ? -3.267 -14.808 -5.690 1.00 82.25 210 GLN A O 1
ATOM 1665 N N . ARG A 1 211 ? -2.434 -13.137 -4.423 1.00 78.81 211 ARG A N 1
ATOM 1666 C CA . ARG A 1 211 ? -1.455 -13.968 -3.703 1.00 78.81 211 ARG A CA 1
ATOM 1667 C C . ARG A 1 211 ? -2.113 -15.059 -2.849 1.00 78.81 211 ARG A C 1
ATOM 1669 O O . ARG A 1 211 ? -1.561 -16.151 -2.731 1.00 78.81 211 ARG A O 1
ATOM 1676 N N . ASN A 1 212 ? -3.321 -14.811 -2.346 1.00 74.25 212 ASN A N 1
ATOM 1677 C CA . ASN A 1 212 ? -4.070 -15.781 -1.541 1.00 74.25 212 ASN A CA 1
ATOM 1678 C C . ASN A 1 212 ? -4.867 -16.814 -2.355 1.00 74.25 212 ASN A C 1
ATOM 1680 O O . ASN A 1 212 ? -5.190 -17.872 -1.824 1.00 74.25 212 ASN A O 1
ATOM 1684 N N . GLY A 1 213 ? -5.210 -16.516 -3.612 1.00 60.88 213 GLY A N 1
ATOM 1685 C CA . GLY A 1 213 ? -6.116 -17.336 -4.432 1.00 60.88 213 GLY A CA 1
ATOM 1686 C C . GLY A 1 213 ? -5.448 -18.384 -5.334 1.00 60.88 213 GLY A C 1
ATOM 1687 O O . GLY A 1 213 ? -6.137 -19.022 -6.129 1.00 60.88 213 GLY A O 1
ATOM 1688 N N . GLY A 1 214 ? -4.122 -18.543 -5.286 1.00 59.19 214 GLY A N 1
ATOM 1689 C CA . GLY A 1 214 ? -3.384 -19.473 -6.146 1.00 59.19 214 GLY A CA 1
ATOM 1690 C C . GLY A 1 214 ? -3.362 -20.910 -5.609 1.00 59.19 214 GLY A C 1
ATOM 1691 O O . GLY A 1 214 ? -3.132 -21.135 -4.426 1.00 59.19 214 GLY A O 1
ATOM 1692 N N . LYS A 1 215 ? -3.523 -21.912 -6.488 1.00 49.12 215 LYS A N 1
ATOM 1693 C CA . LYS A 1 215 ? -3.245 -23.330 -6.155 1.00 49.12 215 LYS A CA 1
ATOM 1694 C C . LYS A 1 215 ? -1.768 -23.584 -5.808 1.00 49.12 215 LYS A C 1
ATOM 1696 O O . LYS A 1 215 ? -1.481 -24.549 -5.114 1.00 49.12 215 LYS A O 1
ATOM 1701 N N . ASP A 1 216 ? -0.881 -22.690 -6.246 1.00 47.75 216 ASP A N 1
ATOM 1702 C CA . ASP A 1 216 ? 0.565 -22.711 -5.989 1.00 47.75 216 ASP A CA 1
ATOM 1703 C C . ASP A 1 216 ? 0.964 -21.820 -4.794 1.00 47.75 216 ASP A C 1
ATOM 1705 O O . ASP A 1 216 ? 2.132 -21.456 -4.640 1.00 47.75 216 ASP A O 1
ATOM 1709 N N . SER A 1 217 ? -0.001 -21.393 -3.968 1.00 52.06 217 SER A N 1
ATOM 1710 C CA . SER A 1 217 ? 0.253 -20.571 -2.783 1.00 52.06 217 SER A CA 1
ATOM 1711 C C . SER A 1 217 ? 0.837 -21.425 -1.648 1.00 52.06 217 SER A C 1
ATOM 1713 O O . SER A 1 217 ? 0.195 -21.658 -0.631 1.00 52.06 217 SER A O 1
ATOM 1715 N N . GLU A 1 218 ? 2.095 -21.847 -1.806 1.00 48.59 218 GLU A N 1
ATOM 1716 C CA . GLU A 1 218 ? 2.990 -22.178 -0.680 1.00 48.59 218 GLU A CA 1
ATOM 1717 C C . GLU A 1 218 ? 3.349 -20.920 0.145 1.00 48.59 218 GLU A C 1
ATOM 1719 O O . GLU A 1 218 ? 4.012 -21.000 1.176 1.00 48.59 218 GLU A O 1
ATOM 1724 N N . GLY A 1 219 ? 2.908 -19.740 -0.310 1.00 55.75 219 GLY A N 1
ATOM 1725 C CA . GLY A 1 219 ? 3.061 -18.464 0.376 1.00 55.75 219 GLY A CA 1
ATOM 1726 C C . GLY A 1 219 ? 2.044 -18.230 1.497 1.00 55.75 219 GLY A C 1
ATOM 1727 O O . GLY A 1 219 ? 0.948 -18.791 1.529 1.00 55.75 219 GLY A O 1
ATOM 1728 N N . HIS A 1 220 ? 2.422 -17.345 2.416 1.00 62.84 220 HIS A N 1
ATOM 1729 C CA . HIS A 1 220 ? 1.602 -16.911 3.544 1.00 62.84 220 HIS A CA 1
ATOM 1730 C C . HIS A 1 220 ? 0.294 -16.257 3.083 1.00 62.84 220 HIS A C 1
ATOM 1732 O O . HIS A 1 220 ? 0.291 -15.442 2.162 1.00 62.84 220 HIS A O 1
ATOM 1738 N N . ARG A 1 221 ? -0.816 -16.588 3.754 1.00 73.38 221 ARG A N 1
ATOM 1739 C CA . ARG A 1 221 ? -2.113 -15.954 3.493 1.00 73.38 221 ARG A CA 1
ATOM 1740 C C . ARG A 1 221 ? -2.164 -14.576 4.147 1.00 73.38 221 ARG A C 1
ATOM 1742 O O . ARG A 1 221 ? -1.893 -14.445 5.337 1.00 73.38 221 ARG A O 1
ATOM 1749 N N . GLU A 1 222 ? -2.540 -13.567 3.375 1.00 83.00 222 GLU A N 1
ATOM 1750 C CA . GLU A 1 222 ? -2.644 -12.179 3.826 1.00 83.00 222 GLU A CA 1
ATOM 1751 C C . GLU A 1 222 ? -4.080 -11.831 4.252 1.00 83.00 222 GLU A C 1
ATOM 1753 O O . GLU A 1 222 ? -5.036 -12.163 3.555 1.00 83.00 222 GLU A O 1
ATOM 1758 N N . SER A 1 223 ? -4.244 -11.110 5.358 1.00 87.56 223 SER A N 1
ATOM 1759 C CA . SER A 1 223 ? -5.513 -10.458 5.711 1.00 87.56 223 SER A CA 1
ATOM 1760 C C . SER A 1 223 ? -5.392 -8.961 5.460 1.00 87.56 223 SER A C 1
ATOM 1762 O O . SER A 1 223 ? -4.315 -8.385 5.610 1.00 87.56 223 SER A O 1
ATOM 1764 N N . VAL A 1 224 ? -6.494 -8.321 5.079 1.00 91.00 224 VAL A N 1
ATOM 1765 C CA . VAL A 1 224 ? -6.509 -6.901 4.720 1.00 91.00 224 VAL A CA 1
ATOM 1766 C C . VAL A 1 224 ? -7.492 -6.153 5.610 1.00 91.00 224 VAL A C 1
ATOM 1768 O O . VAL A 1 224 ? -8.649 -6.547 5.723 1.00 91.00 224 VAL A O 1
ATOM 1771 N N . ILE A 1 225 ? -7.038 -5.048 6.203 1.00 92.12 225 ILE A N 1
ATOM 1772 C CA . ILE A 1 225 ? -7.874 -4.079 6.919 1.00 92.12 225 ILE A CA 1
ATOM 1773 C C . ILE A 1 225 ? -7.725 -2.737 6.208 1.00 92.12 225 ILE A C 1
ATOM 1775 O O . ILE A 1 225 ? -6.607 -2.259 6.012 1.00 92.12 225 ILE A O 1
ATOM 1779 N N . VAL A 1 226 ? -8.840 -2.135 5.804 1.00 91.94 226 VAL A N 1
ATOM 1780 C CA . VAL A 1 226 ? -8.857 -0.874 5.059 1.00 91.94 226 VAL A CA 1
ATOM 1781 C C . VAL A 1 226 ? -9.741 0.132 5.774 1.00 91.94 226 VAL A C 1
ATOM 1783 O O . VAL A 1 226 ? -10.910 -0.125 6.058 1.00 91.94 226 VAL A O 1
ATOM 1786 N N . THR A 1 227 ? -9.191 1.316 6.020 1.00 90.44 227 THR A N 1
ATOM 1787 C CA . THR A 1 227 ? -9.973 2.478 6.429 1.00 90.44 227 THR A CA 1
ATOM 1788 C C . THR A 1 227 ? -10.513 3.155 5.169 1.00 90.44 227 THR A C 1
ATOM 1790 O O . THR A 1 227 ? -9.752 3.589 4.303 1.00 90.44 227 THR A O 1
ATOM 1793 N N . ASP A 1 228 ? -11.837 3.206 5.020 1.00 89.25 228 ASP A N 1
ATOM 1794 C CA . ASP A 1 228 ? -12.493 3.722 3.817 1.00 89.25 228 ASP A CA 1
ATOM 1795 C C . ASP A 1 228 ? -13.532 4.789 4.181 1.00 89.25 228 ASP A C 1
ATOM 1797 O O . ASP A 1 228 ? -14.727 4.504 4.268 1.00 89.25 228 ASP A O 1
ATOM 1801 N N . PRO A 1 229 ? -13.097 6.050 4.367 1.00 80.44 229 PRO A N 1
ATOM 1802 C CA . PRO A 1 229 ? -13.988 7.136 4.762 1.00 80.44 229 PRO A CA 1
ATOM 1803 C C . PRO A 1 229 ? -15.138 7.397 3.779 1.00 80.44 229 PRO A C 1
ATOM 1805 O O . PRO A 1 229 ? -16.113 8.035 4.159 1.00 80.44 229 PRO A O 1
ATOM 1808 N N . LYS A 1 230 ? -15.012 6.961 2.516 1.00 82.44 230 LYS A N 1
ATOM 1809 C CA . LYS A 1 230 ? -16.000 7.216 1.457 1.00 82.44 230 LYS A CA 1
ATOM 1810 C C . LYS A 1 230 ? -16.821 5.990 1.061 1.00 82.44 230 LYS A C 1
ATOM 1812 O O . LYS A 1 230 ? -17.780 6.149 0.319 1.00 82.44 230 LYS A O 1
ATOM 1817 N N . GLY A 1 231 ? -16.427 4.789 1.479 1.00 85.12 231 GLY A N 1
ATOM 1818 C CA . GLY A 1 231 ? -17.049 3.526 1.056 1.00 85.12 231 GLY A CA 1
ATOM 1819 C C . GLY A 1 231 ? -16.716 3.085 -0.381 1.00 85.12 231 GLY A C 1
ATOM 1820 O O . GLY A 1 231 ? -17.039 1.964 -0.772 1.00 85.12 231 GLY A O 1
ATOM 1821 N N . GLU A 1 232 ? -16.033 3.920 -1.173 1.00 89.44 232 GLU A N 1
ATOM 1822 C CA . GLU A 1 232 ? -15.743 3.632 -2.582 1.00 89.44 232 GLU A CA 1
ATOM 1823 C C . GLU A 1 232 ? -14.817 2.422 -2.780 1.00 89.44 232 GLU A C 1
ATOM 1825 O O . GLU A 1 232 ? -14.875 1.767 -3.823 1.00 89.44 232 GLU A O 1
ATOM 1830 N N . LEU A 1 233 ? -13.893 2.165 -1.845 1.00 91.62 233 LEU A N 1
ATOM 1831 C CA . LEU A 1 233 ? -12.991 1.017 -1.940 1.00 91.62 233 LEU A CA 1
ATOM 1832 C C . LEU A 1 233 ? -13.746 -0.267 -1.629 1.00 91.62 233 LEU A C 1
ATOM 1834 O O . LEU A 1 233 ? -13.543 -1.251 -2.337 1.00 91.62 233 LEU A O 1
ATOM 1838 N N . PHE A 1 234 ? -14.621 -0.253 -0.623 1.00 91.31 234 PHE A N 1
ATOM 1839 C CA . PHE A 1 234 ? -15.457 -1.403 -0.299 1.00 91.31 234 PHE A CA 1
ATOM 1840 C C . PHE A 1 234 ? -16.344 -1.798 -1.485 1.00 91.31 234 PHE A C 1
ATOM 1842 O O . PHE A 1 234 ? -16.284 -2.941 -1.931 1.00 91.31 234 PHE A O 1
ATOM 1849 N N . GLU A 1 235 ? -17.083 -0.851 -2.069 1.00 90.94 235 GLU A N 1
ATOM 1850 C CA . GLU A 1 235 ? -17.961 -1.114 -3.221 1.00 90.94 235 GLU A CA 1
ATOM 1851 C C . GLU A 1 235 ? -17.209 -1.721 -4.414 1.00 90.94 235 GLU A C 1
ATOM 1853 O O . GLU A 1 235 ? -17.697 -2.646 -5.064 1.00 90.94 235 GLU A O 1
ATOM 1858 N N . LYS A 1 236 ? -15.996 -1.226 -4.695 1.00 91.75 236 LYS A N 1
ATOM 1859 C CA . LYS A 1 236 ? -15.178 -1.688 -5.827 1.00 91.75 236 LYS A CA 1
ATOM 1860 C C . LYS A 1 236 ? -14.497 -3.028 -5.561 1.00 91.75 236 LYS A C 1
ATOM 1862 O O . LYS A 1 236 ? -14.375 -3.839 -6.476 1.00 91.75 236 LYS A O 1
ATOM 1867 N N . MET A 1 237 ? -13.999 -3.240 -4.344 1.00 93.94 237 MET A N 1
ATOM 1868 C CA . MET A 1 237 ? -13.089 -4.345 -4.039 1.00 93.94 237 MET A CA 1
ATOM 1869 C C . MET A 1 237 ? -13.776 -5.524 -3.354 1.00 93.94 237 MET A C 1
ATOM 1871 O O . MET A 1 237 ? -13.333 -6.653 -3.547 1.00 93.94 237 MET A O 1
ATOM 1875 N N . ALA A 1 238 ? -14.864 -5.320 -2.610 1.00 92.44 238 ALA A N 1
ATOM 1876 C CA . ALA A 1 238 ? -15.535 -6.407 -1.899 1.00 92.44 238 ALA A CA 1
ATOM 1877 C C . ALA A 1 238 ? -15.950 -7.577 -2.818 1.00 92.44 238 ALA A C 1
ATOM 1879 O O . ALA A 1 238 ? -15.660 -8.718 -2.449 1.00 92.44 238 ALA A O 1
ATOM 1880 N N . PRO A 1 239 ? -16.533 -7.362 -4.021 1.00 93.19 239 PRO A N 1
ATOM 1881 C CA . PRO A 1 239 ? -16.838 -8.464 -4.939 1.00 93.19 239 PRO A CA 1
ATOM 1882 C C . PRO A 1 239 ? -15.580 -9.237 -5.359 1.00 93.19 239 PRO A C 1
ATOM 1884 O O . PRO A 1 239 ? -15.555 -10.462 -5.308 1.00 93.19 239 PRO A O 1
ATOM 1887 N N . TYR A 1 240 ? -14.499 -8.518 -5.672 1.00 91.75 240 TYR A N 1
ATOM 1888 C CA . TYR A 1 240 ? -13.225 -9.092 -6.115 1.00 91.75 240 TYR A CA 1
ATOM 1889 C C . TYR A 1 240 ? -12.537 -9.958 -5.048 1.00 91.75 240 TYR A C 1
ATOM 1891 O O . TYR A 1 240 ? -11.879 -10.951 -5.376 1.00 91.75 240 TYR A O 1
ATOM 1899 N N . PHE A 1 241 ? -12.665 -9.576 -3.774 1.00 91.94 241 PHE A N 1
ATOM 1900 C CA . PHE A 1 241 ? -12.177 -10.364 -2.641 1.00 91.94 241 PHE A CA 1
ATOM 1901 C C . PHE A 1 241 ? -13.067 -11.589 -2.389 1.00 91.94 241 PHE A C 1
ATOM 1903 O O . PHE A 1 241 ? -12.538 -12.689 -2.230 1.00 91.94 241 PHE A O 1
ATOM 1910 N N . LYS A 1 242 ? -14.399 -11.438 -2.440 1.00 90.94 242 LYS A N 1
ATOM 1911 C CA . LYS A 1 242 ? -15.347 -12.561 -2.306 1.00 90.94 242 LYS A CA 1
ATOM 1912 C C . LYS A 1 242 ? -15.132 -13.627 -3.383 1.00 90.94 242 LYS A C 1
ATOM 1914 O O . LYS A 1 242 ? -15.065 -14.808 -3.065 1.00 90.94 242 LYS A O 1
ATOM 1919 N N . GLU A 1 243 ? -14.922 -13.219 -4.636 1.00 89.81 243 GLU A N 1
ATOM 1920 C CA . GLU A 1 243 ? -14.589 -14.123 -5.752 1.00 89.81 243 GLU A CA 1
ATOM 1921 C C . GLU A 1 243 ? -13.312 -14.948 -5.515 1.00 89.81 243 GLU A C 1
ATOM 1923 O O . GLU A 1 243 ? -13.137 -16.004 -6.120 1.00 89.81 243 GLU A O 1
ATOM 1928 N N . ARG A 1 244 ? -12.410 -14.485 -4.640 1.00 86.94 244 ARG A N 1
ATOM 1929 C CA . ARG A 1 244 ? -11.161 -15.175 -4.279 1.00 86.94 244 ARG A CA 1
ATOM 1930 C C . ARG A 1 244 ? -11.234 -15.937 -2.957 1.00 86.94 244 ARG A C 1
ATOM 1932 O O . ARG A 1 244 ? -10.192 -16.335 -2.448 1.00 86.94 244 ARG A O 1
ATOM 1939 N N . GLY A 1 245 ? -12.433 -16.147 -2.412 1.00 86.75 245 GLY A N 1
ATOM 1940 C CA . GLY A 1 245 ? -12.630 -16.926 -1.185 1.00 86.75 245 GLY A CA 1
ATOM 1941 C C . GLY A 1 245 ? -12.225 -16.186 0.091 1.00 86.75 245 GLY A C 1
ATOM 1942 O O . GLY A 1 245 ? -11.812 -16.809 1.068 1.00 86.75 245 GLY A O 1
ATOM 1943 N N . PHE A 1 246 ? -12.288 -14.852 0.082 1.00 89.62 246 PHE A N 1
ATOM 1944 C CA . PHE A 1 246 ? -12.173 -14.071 1.309 1.00 89.62 246 PHE A CA 1
ATOM 1945 C C . PHE A 1 246 ? -13.543 -13.871 1.951 1.00 89.62 246 PHE A C 1
ATOM 1947 O O . PHE A 1 246 ? -14.516 -13.508 1.284 1.00 89.62 246 PHE A O 1
ATOM 1954 N N . ASN A 1 247 ? -13.575 -13.979 3.275 1.00 90.69 247 ASN A N 1
ATOM 1955 C CA . ASN A 1 247 ? -14.654 -13.468 4.097 1.00 90.69 247 ASN A CA 1
ATOM 1956 C C . ASN A 1 247 ? -14.491 -11.948 4.230 1.00 90.69 247 ASN A C 1
ATOM 1958 O O . ASN A 1 247 ? -13.537 -11.468 4.843 1.00 90.69 247 ASN A O 1
ATOM 1962 N N . VAL A 1 248 ? -15.404 -11.194 3.619 1.00 92.56 248 VAL A N 1
ATOM 1963 C CA . VAL A 1 248 ? -15.374 -9.727 3.604 1.00 92.56 248 VAL A CA 1
ATOM 1964 C C . VAL A 1 248 ? -16.420 -9.181 4.570 1.00 92.56 248 VAL A C 1
ATOM 1966 O O . VAL A 1 248 ? -17.600 -9.509 4.446 1.00 92.56 248 VAL A O 1
ATOM 1969 N N . LYS A 1 249 ? -15.977 -8.320 5.488 1.00 91.81 249 LYS A N 1
ATOM 1970 C CA . LYS A 1 249 ? -16.769 -7.682 6.541 1.00 91.81 249 LYS A CA 1
ATOM 1971 C C . LYS A 1 249 ? -16.636 -6.164 6.487 1.00 91.81 249 LYS A C 1
ATOM 1973 O O . LYS A 1 249 ? -15.533 -5.654 6.309 1.00 91.81 249 LYS A O 1
ATOM 1978 N N . ALA A 1 250 ? -17.735 -5.440 6.656 1.00 91.56 250 ALA A N 1
ATOM 1979 C CA . ALA A 1 250 ? -17.774 -3.982 6.688 1.00 91.56 250 ALA A CA 1
ATOM 1980 C C . ALA A 1 250 ? -18.201 -3.478 8.067 1.00 91.56 250 ALA A C 1
ATOM 1982 O O . ALA A 1 250 ? -19.250 -3.852 8.577 1.00 91.56 250 ALA A O 1
ATOM 1983 N N . ILE A 1 251 ? -17.414 -2.575 8.645 1.00 89.69 251 ILE A N 1
ATOM 1984 C CA . ILE A 1 251 ? -17.759 -1.840 9.860 1.00 89.69 251 ILE A CA 1
ATOM 1985 C C . ILE A 1 251 ? -18.106 -0.410 9.442 1.00 89.69 251 ILE A C 1
ATOM 1987 O O . ILE A 1 251 ? -17.245 0.461 9.288 1.00 89.69 251 ILE A O 1
ATOM 1991 N N . ASN A 1 252 ? -19.397 -0.187 9.223 1.00 86.19 252 ASN A N 1
ATOM 1992 C CA . ASN A 1 252 ? -19.961 1.120 8.927 1.00 86.19 252 ASN A CA 1
ATOM 1993 C C . ASN A 1 252 ? -20.467 1.755 10.228 1.00 86.19 252 ASN A C 1
ATOM 1995 O O . ASN A 1 252 ? -21.299 1.170 10.918 1.00 86.19 252 ASN A O 1
ATOM 1999 N N . PHE A 1 253 ? -19.944 2.932 10.570 1.00 81.50 253 PHE A N 1
ATOM 2000 C CA . PHE A 1 253 ? -20.363 3.691 11.752 1.00 81.50 253 PHE A CA 1
ATOM 2001 C C . PHE A 1 253 ? -21.367 4.799 11.415 1.00 81.50 253 PHE A C 1
ATOM 2003 O O . PHE A 1 253 ? -21.960 5.374 12.321 1.00 81.50 253 PHE A O 1
ATOM 2010 N N . LEU A 1 254 ? -21.551 5.123 10.129 1.00 81.94 254 LEU A N 1
ATOM 2011 C CA . LEU A 1 254 ? -22.549 6.101 9.684 1.00 81.94 254 LEU A CA 1
ATOM 2012 C C . LEU A 1 254 ? -23.929 5.461 9.540 1.00 81.94 254 LEU A C 1
ATOM 2014 O O . LEU A 1 254 ? -24.928 6.045 9.947 1.00 81.94 254 LEU A O 1
ATOM 2018 N N . ASP A 1 255 ? -23.969 4.263 8.963 1.00 82.81 255 ASP A N 1
ATOM 2019 C CA . ASP A 1 255 ? -25.190 3.488 8.792 1.00 82.81 255 ASP A CA 1
ATOM 2020 C C . ASP A 1 255 ? -25.014 2.096 9.396 1.00 82.81 255 ASP A C 1
ATOM 2022 O O . ASP A 1 255 ? -24.446 1.182 8.791 1.00 82.81 255 ASP A O 1
ATOM 2026 N N . MET A 1 256 ? -25.513 1.965 10.623 1.00 80.56 256 MET A N 1
ATOM 2027 C CA . MET A 1 256 ? -25.418 0.740 11.408 1.00 80.56 256 MET A CA 1
ATOM 2028 C C . MET A 1 256 ? -26.228 -0.414 10.804 1.00 80.56 256 MET A C 1
ATOM 2030 O O . MET A 1 256 ? -25.881 -1.565 11.049 1.00 80.56 256 MET A O 1
ATOM 2034 N N . ALA A 1 257 ? -27.270 -0.141 10.005 1.00 85.19 257 ALA A N 1
ATOM 2035 C CA . ALA A 1 257 ? -28.075 -1.192 9.374 1.00 85.19 257 ALA A CA 1
ATOM 2036 C C . ALA A 1 257 ? -27.302 -1.930 8.268 1.00 85.19 257 ALA A C 1
ATOM 2038 O O . ALA A 1 257 ? -27.580 -3.093 7.983 1.00 85.19 257 ALA A O 1
ATOM 2039 N N . HIS A 1 258 ? -26.304 -1.267 7.680 1.00 84.56 258 HIS A N 1
ATOM 2040 C CA . HIS A 1 258 ? -25.419 -1.813 6.649 1.00 84.56 258 HIS A CA 1
ATOM 2041 C C . HIS A 1 258 ? -24.011 -2.124 7.190 1.00 84.56 258 HIS A C 1
ATOM 2043 O O . HIS A 1 258 ? -23.033 -2.113 6.441 1.00 84.56 258 HIS A O 1
ATOM 2049 N N . SER A 1 259 ? -23.899 -2.372 8.495 1.00 87.06 259 SER A N 1
ATOM 2050 C CA . SER A 1 259 ? -22.661 -2.723 9.190 1.00 87.06 259 SER A CA 1
ATOM 2051 C C . SER A 1 259 ? -22.734 -4.171 9.672 1.00 87.06 259 SER A C 1
ATOM 2053 O O . SER A 1 259 ? -23.752 -4.586 10.218 1.00 87.06 259 SER A O 1
ATOM 2055 N N . ASP A 1 260 ? -21.651 -4.937 9.537 1.00 87.38 260 ASP A N 1
ATOM 2056 C CA . ASP A 1 260 ? -21.527 -6.257 10.173 1.00 87.38 260 ASP A CA 1
ATOM 2057 C C . ASP A 1 260 ? -21.471 -6.150 11.710 1.00 87.38 260 ASP A C 1
ATOM 2059 O O . ASP A 1 260 ? -21.680 -7.141 12.409 1.00 87.38 260 ASP A O 1
ATOM 2063 N N . GLY A 1 261 ? -21.213 -4.946 12.236 1.00 82.88 261 GLY A N 1
ATOM 2064 C CA . GLY A 1 261 ? -21.075 -4.688 13.661 1.00 82.88 261 GLY A CA 1
ATOM 2065 C C . GLY A 1 261 ? -19.777 -5.256 14.237 1.00 82.88 261 GLY A C 1
ATOM 2066 O O . GLY A 1 261 ? -19.196 -6.224 13.749 1.00 82.88 261 GLY A O 1
ATOM 2067 N N . TRP A 1 262 ? -19.288 -4.633 15.305 1.00 84.81 262 TRP A N 1
ATOM 2068 C CA . TRP A 1 262 ? -18.120 -5.130 16.021 1.00 84.81 262 TRP A CA 1
ATOM 2069 C C . TRP A 1 262 ? -18.224 -4.798 17.505 1.00 84.81 262 TRP A C 1
ATOM 2071 O O . TRP A 1 262 ? -18.420 -3.642 17.878 1.00 84.81 262 TRP A O 1
ATOM 2081 N N . ASN A 1 263 ? -18.079 -5.820 18.352 1.00 86.06 263 ASN A N 1
ATOM 2082 C CA . ASN A 1 263 ? -17.935 -5.643 19.791 1.00 86.06 263 ASN A CA 1
ATOM 2083 C C . ASN A 1 263 ? -16.459 -5.813 20.171 1.00 86.06 263 ASN A C 1
ATOM 2085 O O . ASN A 1 263 ? -15.951 -6.932 20.235 1.00 86.06 263 ASN A O 1
ATOM 2089 N N . CYS A 1 264 ? -15.775 -4.706 20.462 1.00 81.31 264 CYS A N 1
ATOM 2090 C CA . CYS A 1 264 ? -14.374 -4.726 20.888 1.00 81.31 264 CYS A CA 1
ATOM 2091 C C . CYS A 1 264 ? -14.164 -5.358 22.276 1.00 81.31 264 CYS A C 1
ATOM 2093 O O . CYS A 1 264 ? -13.023 -5.612 22.654 1.00 81.31 264 CYS A O 1
ATOM 2095 N N . LEU A 1 265 ? -15.240 -5.624 23.031 1.00 84.50 265 LEU A N 1
ATOM 2096 C CA . LEU A 1 265 ? -15.177 -6.324 24.314 1.00 84.50 265 LEU A CA 1
ATOM 2097 C C . LEU A 1 265 ? -15.191 -7.857 24.164 1.00 84.50 265 LEU A C 1
ATOM 2099 O O . LEU A 1 265 ? -14.913 -8.557 25.133 1.00 84.50 265 LEU A O 1
ATOM 2103 N N . TYR A 1 266 ? -15.455 -8.385 22.959 1.00 81.50 266 TYR A N 1
ATOM 2104 C CA . TYR A 1 266 ? -15.585 -9.826 22.694 1.00 81.50 266 TYR A CA 1
ATOM 2105 C C . TYR A 1 266 ? -14.370 -10.649 23.157 1.00 81.50 266 TYR A C 1
ATOM 2107 O O . TYR A 1 266 ? -14.526 -11.712 23.751 1.00 81.50 266 TYR A O 1
ATOM 2115 N N . SER A 1 267 ? -13.151 -10.150 22.937 1.00 73.44 267 SER A N 1
ATOM 2116 C CA . SER A 1 267 ? -11.920 -10.873 23.299 1.00 73.44 267 SER A CA 1
ATOM 2117 C C . SER A 1 267 ? -11.525 -10.728 24.775 1.00 73.44 267 SER A C 1
ATOM 2119 O O . SER A 1 267 ? -10.645 -11.443 25.257 1.00 73.44 267 SER A O 1
ATOM 2121 N N . LEU A 1 268 ? -12.172 -9.824 25.516 1.00 76.25 268 LEU A N 1
ATOM 2122 C CA . LEU A 1 268 ? -11.754 -9.437 26.868 1.00 76.25 268 LEU A CA 1
ATOM 2123 C C . LEU A 1 268 ? -12.102 -10.477 27.939 1.00 76.25 268 LEU A C 1
ATOM 2125 O O . LEU A 1 268 ? -11.576 -10.408 29.047 1.00 76.25 268 LEU A O 1
ATOM 2129 N N . GLU A 1 269 ? -12.952 -11.454 27.614 1.00 68.50 269 GLU A N 1
ATOM 2130 C CA . GLU A 1 269 ? -13.226 -12.605 28.485 1.00 68.50 269 GLU A CA 1
ATOM 2131 C C . GLU A 1 269 ? -11.996 -13.491 28.677 1.00 68.50 269 GLU A C 1
ATOM 2133 O O . GLU A 1 269 ? -11.759 -14.002 29.769 1.00 68.50 269 GLU A O 1
ATOM 2138 N N . LYS A 1 270 ? -11.216 -13.675 27.606 1.00 71.62 270 LYS A N 1
ATOM 2139 C CA . LYS A 1 270 ? -10.019 -14.524 27.608 1.00 71.62 270 LYS A CA 1
ATOM 2140 C C . LYS A 1 270 ? -8.774 -13.730 27.980 1.00 71.62 270 LYS A C 1
ATOM 2142 O O . LYS A 1 270 ? -7.893 -14.244 28.660 1.00 71.62 270 LYS A O 1
ATOM 2147 N N . GLU A 1 271 ? -8.718 -12.472 27.554 1.00 78.44 271 GLU A N 1
ATOM 2148 C CA . GLU A 1 271 ? -7.552 -11.608 27.704 1.00 78.44 271 GLU A CA 1
ATOM 2149 C C . GLU A 1 271 ? -7.919 -10.345 28.485 1.00 78.44 271 GLU A C 1
ATOM 2151 O O . GLU A 1 271 ? -8.051 -9.250 27.941 1.00 78.44 271 GLU A O 1
ATOM 2156 N N . THR A 1 272 ? -8.067 -10.485 29.801 1.00 72.94 272 THR A N 1
ATOM 2157 C CA . THR A 1 272 ? -8.466 -9.379 30.690 1.00 72.94 272 THR A CA 1
ATOM 2158 C C . THR A 1 272 ? -7.499 -8.191 30.660 1.00 72.94 272 THR A C 1
ATOM 2160 O O . THR A 1 272 ? -7.919 -7.058 30.886 1.00 72.94 272 THR A O 1
ATOM 2163 N N . GLN A 1 273 ? -6.228 -8.418 30.313 1.00 75.06 273 GLN A N 1
ATOM 2164 C CA . GLN A 1 273 ? -5.209 -7.371 30.158 1.00 75.06 273 GLN A CA 1
ATOM 2165 C C . GLN A 1 273 ? -5.515 -6.402 29.003 1.00 75.06 273 GLN A C 1
ATOM 2167 O O . GLN A 1 273 ? -5.120 -5.237 29.047 1.00 75.06 273 GLN A O 1
ATOM 2172 N N . LEU A 1 274 ? -6.271 -6.839 27.989 1.00 82.88 274 LEU A N 1
ATOM 2173 C CA . LEU A 1 274 ? -6.657 -5.984 26.866 1.00 82.88 274 LEU A CA 1
ATOM 2174 C C . LEU A 1 274 ? -7.648 -4.884 27.273 1.00 82.88 274 LEU A C 1
ATOM 2176 O O . LEU A 1 274 ? -7.757 -3.893 26.555 1.00 82.88 274 LEU A O 1
ATOM 2180 N N . VAL A 1 275 ? -8.328 -5.002 28.424 1.00 85.25 275 VAL A N 1
ATOM 2181 C CA . VAL A 1 275 ? -9.241 -3.960 28.934 1.00 85.25 275 VAL A CA 1
ATOM 2182 C C . VAL A 1 275 ? -8.508 -2.630 29.078 1.00 85.25 275 VAL A C 1
ATOM 2184 O O . VAL A 1 275 ? -9.025 -1.591 28.666 1.00 85.25 275 VAL A O 1
ATOM 2187 N N . GLN A 1 276 ? -7.277 -2.664 29.594 1.00 84.56 276 GLN A N 1
ATOM 2188 C CA . GLN A 1 276 ? -6.454 -1.470 29.733 1.00 84.56 276 GLN A CA 1
ATOM 2189 C C . GLN A 1 276 ? -6.086 -0.883 28.369 1.00 84.56 276 GLN A C 1
ATOM 2191 O O . GLN A 1 276 ? -6.177 0.328 28.183 1.00 84.56 276 GLN A O 1
ATOM 2196 N N . THR A 1 277 ? -5.714 -1.721 27.399 1.00 85.44 277 THR A N 1
ATOM 2197 C CA . THR A 1 277 ? -5.407 -1.271 26.034 1.00 85.44 277 THR A CA 1
ATOM 2198 C C . THR A 1 277 ? -6.625 -0.629 25.381 1.00 85.44 277 THR A C 1
ATOM 2200 O O . THR A 1 277 ? -6.500 0.457 24.820 1.00 85.44 277 THR A O 1
ATOM 2203 N N . VAL A 1 278 ? -7.808 -1.238 25.494 1.00 84.69 278 VAL A N 1
ATOM 2204 C CA . VAL A 1 278 ? -9.057 -0.693 24.940 1.00 84.69 278 VAL A CA 1
ATOM 2205 C C . VAL A 1 278 ? -9.389 0.651 25.586 1.00 84.69 278 VAL A C 1
ATOM 2207 O O . VAL A 1 278 ? -9.602 1.630 24.875 1.00 84.69 278 VAL A O 1
ATOM 2210 N N . ALA A 1 279 ? -9.372 0.728 26.917 1.00 84.44 279 ALA A N 1
ATOM 2211 C CA . ALA A 1 279 ? -9.695 1.952 27.641 1.00 84.44 279 ALA A CA 1
ATOM 2212 C C . ALA A 1 279 ? -8.693 3.083 27.347 1.00 84.44 279 ALA A C 1
ATOM 2214 O O . ALA A 1 279 ? -9.107 4.197 27.035 1.00 84.44 279 ALA A O 1
ATOM 2215 N N . ASN A 1 280 ? -7.386 2.791 27.353 1.00 83.12 280 ASN A N 1
ATOM 2216 C CA . ASN A 1 280 ? -6.352 3.754 26.965 1.00 83.12 280 ASN A CA 1
ATOM 2217 C C . ASN A 1 280 ? -6.540 4.234 25.526 1.00 83.12 280 ASN A C 1
ATOM 2219 O O . ASN A 1 280 ? -6.459 5.430 25.271 1.00 83.12 280 ASN A O 1
ATOM 2223 N N . THR A 1 281 ? -6.813 3.315 24.595 1.00 83.44 281 THR A N 1
ATOM 2224 C CA . THR A 1 281 ? -7.031 3.659 23.184 1.00 83.44 281 THR A CA 1
ATOM 2225 C C . THR A 1 281 ? -8.216 4.606 23.031 1.00 83.44 281 THR A C 1
ATOM 2227 O O . THR A 1 281 ? -8.134 5.554 22.257 1.00 83.44 281 THR A O 1
ATOM 2230 N N . ILE A 1 282 ? -9.304 4.389 23.774 1.00 80.88 282 ILE A N 1
ATOM 2231 C CA . ILE A 1 282 ? -10.472 5.277 23.747 1.00 80.88 282 ILE A CA 1
ATOM 2232 C C . ILE A 1 282 ? -10.082 6.671 24.247 1.00 80.88 282 ILE A C 1
ATOM 2234 O O . ILE A 1 282 ? -10.206 7.627 23.487 1.00 80.88 282 ILE A O 1
ATOM 2238 N N . ILE A 1 283 ? -9.538 6.771 25.465 1.00 77.31 283 ILE A N 1
ATOM 2239 C CA . ILE A 1 283 ? -9.184 8.055 26.092 1.00 77.31 283 ILE A CA 1
ATOM 2240 C C . ILE A 1 283 ? -8.170 8.834 25.241 1.00 77.31 283 ILE A C 1
ATOM 2242 O O . ILE A 1 283 ? -8.366 10.012 24.961 1.00 77.31 283 ILE A O 1
ATOM 2246 N N . GLN A 1 284 ? -7.117 8.180 24.746 1.00 76.50 284 GLN A N 1
ATOM 2247 C CA . GLN A 1 284 ? -6.089 8.838 23.931 1.00 76.50 284 GLN A CA 1
ATOM 2248 C C . GLN A 1 284 ? -6.622 9.398 22.608 1.00 76.50 284 GLN A C 1
ATOM 2250 O O . GLN A 1 284 ? -6.100 10.398 22.123 1.00 76.50 284 GLN A O 1
ATOM 2255 N N . ASN A 1 285 ? -7.635 8.764 22.010 1.00 72.31 285 ASN A N 1
ATOM 2256 C CA . ASN A 1 285 ? -8.227 9.240 20.760 1.00 72.31 285 ASN A CA 1
ATOM 2257 C C . ASN A 1 285 ? -9.302 10.320 20.974 1.00 72.31 285 ASN A C 1
ATOM 2259 O O . ASN A 1 285 ? -9.663 10.998 20.012 1.00 72.31 285 ASN A O 1
ATOM 2263 N N . THR A 1 286 ? -9.818 10.482 22.196 1.00 65.81 286 THR A N 1
ATOM 2264 C CA . THR A 1 286 ? -10.822 11.502 22.543 1.00 65.81 286 THR A CA 1
ATOM 2265 C C . THR A 1 286 ? -10.227 12.740 23.213 1.00 65.81 286 THR A C 1
ATOM 2267 O O . THR A 1 286 ? -10.823 13.811 23.122 1.00 65.81 286 THR A O 1
ATOM 2270 N N . SER A 1 287 ? -9.062 12.621 23.853 1.00 65.25 287 SER A N 1
ATOM 2271 C CA . SER A 1 287 ? -8.390 13.727 24.543 1.00 65.25 287 SER A CA 1
ATOM 2272 C C . SER A 1 287 ? -7.495 14.543 23.602 1.00 65.25 287 SER A C 1
ATOM 2274 O O . SER A 1 287 ? -6.887 14.016 22.668 1.00 65.25 287 SER A O 1
ATOM 2276 N N . GLY A 1 288 ? -7.362 15.850 23.852 1.00 60.31 288 GLY A N 1
ATOM 2277 C CA . GLY A 1 288 ? -6.394 16.681 23.131 1.00 60.31 288 GLY A CA 1
ATOM 2278 C C . GLY A 1 288 ? -4.945 16.243 23.401 1.00 60.31 288 GLY A C 1
ATOM 2279 O O . GLY A 1 288 ? -4.634 15.701 24.460 1.00 60.31 288 GLY A O 1
ATOM 2280 N N . THR A 1 289 ? -4.014 16.543 22.486 1.00 56.75 289 THR A N 1
ATOM 2281 C CA . THR A 1 289 ? -2.586 16.151 22.589 1.00 56.75 289 THR A CA 1
ATOM 2282 C C . THR A 1 289 ? -1.864 16.649 23.848 1.00 56.75 289 THR A C 1
ATOM 2284 O O . THR A 1 289 ? -0.793 16.145 24.164 1.00 56.75 289 THR A O 1
ATOM 2287 N N . LYS A 1 290 ? -2.429 17.625 24.572 1.00 57.12 290 LYS A N 1
ATOM 2288 C CA . LYS A 1 290 ? -1.918 18.120 25.863 1.00 57.12 290 LYS A CA 1
ATOM 2289 C C . LYS A 1 290 ? -2.637 17.543 27.091 1.00 57.12 290 LYS A C 1
ATOM 2291 O O . LYS A 1 290 ? -2.101 17.652 28.184 1.00 57.12 290 LYS A O 1
ATOM 2296 N N . GLU A 1 291 ? -3.819 16.954 26.922 1.00 56.94 291 GLU A N 1
ATOM 2297 C CA . GLU A 1 291 ? -4.680 16.468 28.014 1.00 56.94 291 GLU A CA 1
ATOM 2298 C C . GLU A 1 291 ? -4.514 14.962 28.267 1.00 56.94 291 GLU A C 1
ATOM 2300 O O . GLU A 1 291 ? -4.749 14.489 29.377 1.00 56.94 291 GLU A O 1
ATOM 2305 N N . ALA A 1 292 ? -4.055 14.199 27.267 1.00 52.44 292 ALA A N 1
ATOM 2306 C CA . ALA A 1 292 ? -3.886 12.746 27.370 1.00 52.44 292 ALA A CA 1
ATOM 2307 C C . ALA A 1 292 ? -2.897 12.302 28.475 1.00 52.44 292 ALA A C 1
ATOM 2309 O O . ALA A 1 292 ? -3.077 11.231 29.053 1.00 52.44 292 ALA A O 1
ATOM 2310 N N . ASP A 1 293 ? -1.900 13.132 28.803 1.00 55.53 293 ASP A N 1
ATOM 2311 C CA . ASP A 1 293 ? -0.922 12.885 29.880 1.00 55.53 293 ASP A CA 1
ATOM 2312 C C . ASP A 1 293 ? -1.320 13.501 31.234 1.00 55.53 293 ASP A C 1
ATOM 2314 O O . ASP A 1 293 ? -0.614 13.329 32.234 1.00 55.53 293 ASP A O 1
ATOM 2318 N N . ASP A 1 294 ? -2.444 14.218 31.292 1.00 63.97 294 ASP A N 1
ATOM 2319 C CA . ASP A 1 294 ? -2.872 14.905 32.503 1.00 63.97 294 ASP A CA 1
ATOM 2320 C C . ASP A 1 294 ? -3.454 13.920 33.532 1.00 63.97 294 ASP A C 1
ATOM 2322 O O . ASP A 1 294 ? -3.989 12.853 33.213 1.00 63.97 294 ASP A O 1
ATOM 2326 N N . PHE A 1 295 ? -3.354 14.272 34.812 1.00 55.44 295 PHE A N 1
ATOM 2327 C CA . PHE A 1 295 ? -3.829 13.444 35.921 1.00 55.44 295 PHE A CA 1
ATOM 2328 C C . PHE A 1 295 ? -5.318 13.071 35.780 1.00 55.44 295 PHE A C 1
ATOM 2330 O O . PHE A 1 295 ? -5.713 11.971 36.168 1.00 55.44 295 PHE A O 1
ATOM 2337 N N . TRP A 1 296 ? -6.128 13.941 35.169 1.00 58.81 296 TRP A N 1
ATOM 2338 C CA . TRP A 1 296 ? -7.558 13.726 34.901 1.00 58.81 296 TRP A CA 1
ATOM 2339 C C . TRP A 1 296 ? -7.813 12.526 33.983 1.00 58.81 296 TRP A C 1
ATOM 2341 O O . TRP A 1 296 ? -8.667 11.698 34.303 1.00 58.81 296 TRP A O 1
ATOM 2351 N N . SER A 1 297 ? -6.983 12.341 32.950 1.00 60.25 297 SER A N 1
ATOM 2352 C CA . SER A 1 297 ? -7.041 11.179 32.053 1.00 60.25 297 SER A CA 1
ATOM 2353 C C . SER A 1 297 ? -6.843 9.863 32.813 1.00 60.25 297 SER A C 1
ATOM 2355 O O . SER A 1 297 ? -7.405 8.836 32.444 1.00 60.25 297 SER A O 1
ATOM 2357 N N . ARG A 1 298 ? -6.115 9.871 33.942 1.00 71.75 298 ARG A N 1
ATOM 2358 C CA . ARG A 1 298 ? -5.942 8.679 34.796 1.00 71.75 298 ARG A CA 1
ATOM 2359 C C . ARG A 1 298 ? -7.177 8.365 35.639 1.00 71.75 298 ARG A C 1
ATOM 2361 O O . ARG A 1 298 ? -7.425 7.196 35.935 1.00 71.75 298 ARG A O 1
ATOM 2368 N N . VAL A 1 299 ? -7.937 9.376 36.057 1.00 77.88 299 VAL A N 1
ATOM 2369 C CA . VAL A 1 299 ? -9.189 9.189 36.813 1.00 77.88 299 VAL A CA 1
ATOM 2370 C C . VAL A 1 299 ? -10.272 8.644 35.887 1.00 77.88 299 VAL A C 1
ATOM 2372 O O . VAL A 1 299 ? -10.898 7.633 36.206 1.00 77.88 299 VAL A O 1
ATOM 2375 N N . GLU A 1 300 ? -10.412 9.262 34.714 1.00 76.50 300 GLU A N 1
ATOM 2376 C CA . GLU A 1 300 ? -11.278 8.826 33.613 1.00 76.50 300 GLU A CA 1
ATOM 2377 C C . GLU A 1 300 ? -11.002 7.382 33.207 1.00 76.50 300 GLU A C 1
ATOM 2379 O O . GLU A 1 300 ? -11.911 6.551 33.172 1.00 76.50 300 GLU A O 1
ATOM 2384 N N . LEU A 1 301 ? -9.726 7.062 32.986 1.00 83.69 301 LEU A N 1
ATOM 2385 C CA . LEU A 1 301 ? -9.289 5.723 32.625 1.00 83.69 301 LEU A CA 1
ATOM 2386 C C . LEU A 1 301 ? -9.704 4.684 33.671 1.00 83.69 301 LEU A C 1
ATOM 2388 O O . LEU A 1 301 ? -10.237 3.637 33.316 1.00 83.69 301 LEU A O 1
ATOM 2392 N N . ASN A 1 302 ? -9.487 4.955 34.962 1.00 87.88 302 ASN A N 1
ATOM 2393 C CA . ASN A 1 302 ? -9.845 4.010 36.022 1.00 87.88 302 ASN A CA 1
ATOM 2394 C C . ASN A 1 302 ? -11.359 3.797 36.129 1.00 87.88 302 ASN A C 1
ATOM 2396 O O . ASN A 1 302 ? -11.795 2.661 36.323 1.00 87.88 302 ASN A O 1
ATOM 2400 N N . LEU A 1 303 ? -12.161 4.851 35.958 1.00 88.31 303 LEU A N 1
ATOM 2401 C CA . LEU A 1 303 ? -13.615 4.717 35.914 1.00 88.31 303 LEU A CA 1
ATOM 2402 C C . LEU A 1 303 ? -14.055 3.878 34.708 1.00 88.31 303 LEU A C 1
ATOM 2404 O O . LEU A 1 303 ? -14.822 2.929 34.868 1.00 88.31 303 LEU A O 1
ATOM 2408 N N . LEU A 1 304 ? -13.529 4.178 33.518 1.00 88.38 304 LEU A N 1
ATOM 2409 C CA . LEU A 1 304 ? -13.861 3.461 32.289 1.00 88.38 304 LEU A CA 1
ATOM 2410 C C . LEU A 1 304 ? -13.462 1.982 32.369 1.00 88.38 304 LEU A C 1
ATOM 2412 O O . LEU A 1 304 ? -14.264 1.113 32.040 1.00 88.38 304 LEU A O 1
ATOM 2416 N N . MET A 1 305 ? -12.264 1.673 32.869 1.00 89.69 305 MET A N 1
ATOM 2417 C CA . MET A 1 305 ? -11.827 0.289 33.075 1.00 89.69 305 MET A CA 1
ATOM 2418 C C . MET A 1 305 ? -12.707 -0.438 34.097 1.00 89.69 305 MET A C 1
ATOM 2420 O O . MET A 1 305 ? -13.076 -1.588 33.863 1.00 89.69 305 MET A O 1
ATOM 2424 N N . ALA A 1 306 ? -13.098 0.214 35.200 1.00 91.56 306 ALA A N 1
ATOM 2425 C CA . ALA A 1 306 ? -14.013 -0.381 36.175 1.00 91.56 306 ALA A CA 1
ATOM 2426 C C . ALA A 1 306 ? -15.374 -0.720 35.541 1.00 91.56 306 ALA A C 1
ATOM 2428 O O . ALA A 1 306 ? -15.900 -1.811 35.760 1.00 91.56 306 ALA A O 1
ATOM 2429 N N . LEU A 1 307 ? -15.914 0.176 34.712 1.00 91.19 307 LEU A N 1
ATOM 2430 C CA . LEU A 1 307 ? -17.175 -0.043 34.004 1.00 91.19 307 LEU A CA 1
ATOM 2431 C C . LEU A 1 307 ? -17.070 -1.126 32.925 1.00 91.19 307 LEU A C 1
ATOM 2433 O O . LEU A 1 307 ? -17.967 -1.958 32.826 1.00 91.19 307 LEU A O 1
ATOM 2437 N N . ILE A 1 308 ? -15.974 -1.175 32.162 1.00 91.19 308 ILE A N 1
ATOM 2438 C CA . ILE A 1 308 ? -15.732 -2.251 31.190 1.00 91.19 308 ILE A CA 1
ATOM 2439 C C . ILE A 1 308 ? -15.644 -3.597 31.913 1.00 91.19 308 ILE A C 1
ATOM 2441 O O . ILE A 1 308 ? -16.313 -4.549 31.519 1.00 91.19 308 ILE A O 1
ATOM 2445 N N . HIS A 1 309 ? -14.887 -3.685 33.011 1.00 91.12 309 HIS A N 1
ATOM 2446 C CA . HIS A 1 309 ? -14.820 -4.910 33.805 1.00 91.12 309 HIS A CA 1
ATOM 2447 C C . HIS A 1 309 ? -16.176 -5.305 34.387 1.00 91.12 309 HIS A C 1
ATOM 2449 O O . HIS A 1 309 ? -16.467 -6.497 34.452 1.00 91.12 309 HIS A O 1
ATOM 2455 N N . TYR A 1 310 ? -16.993 -4.339 34.807 1.00 91.56 310 TYR A N 1
ATOM 2456 C CA . TYR A 1 310 ? -18.357 -4.592 35.260 1.00 91.56 310 TYR A CA 1
ATOM 2457 C C . TYR A 1 310 ? -19.222 -5.175 34.137 1.00 91.56 310 TYR A C 1
ATOM 2459 O O . TYR A 1 310 ? -19.773 -6.258 34.310 1.00 91.56 310 TYR A O 1
ATOM 2467 N N . VAL A 1 311 ? -19.266 -4.528 32.968 1.00 90.88 311 VAL A N 1
ATOM 2468 C CA . VAL A 1 311 ? -20.068 -4.981 31.820 1.00 90.88 311 VAL A CA 1
ATOM 2469 C C . VAL A 1 311 ? -19.616 -6.351 31.310 1.00 90.88 311 VAL A C 1
ATOM 2471 O O . VAL A 1 311 ? -20.449 -7.230 31.103 1.00 90.88 311 VAL A O 1
ATOM 2474 N N . CYS A 1 312 ? -18.308 -6.591 31.184 1.00 89.62 312 CYS A N 1
ATOM 2475 C CA . CYS A 1 312 ? -17.778 -7.885 30.742 1.00 89.62 312 CYS A CA 1
ATOM 2476 C C . CYS A 1 312 ? -18.157 -9.048 31.675 1.00 89.62 312 CYS A C 1
ATOM 2478 O O . CYS A 1 312 ? -18.215 -10.186 31.211 1.00 89.62 312 CYS A O 1
ATOM 2480 N N . ASN A 1 313 ? -18.424 -8.770 32.957 1.00 88.81 313 ASN A N 1
ATOM 2481 C CA . ASN A 1 313 ? -18.751 -9.761 33.985 1.00 88.81 313 ASN A CA 1
ATOM 2482 C C . ASN A 1 313 ? -20.227 -9.730 34.413 1.00 88.81 313 ASN A C 1
ATOM 2484 O O . ASN A 1 313 ? -20.568 -10.301 35.452 1.00 88.81 313 ASN A O 1
ATOM 2488 N N . LEU A 1 314 ? -21.109 -9.089 33.636 1.00 89.25 314 LEU A N 1
ATOM 2489 C CA . LEU A 1 314 ? -22.545 -9.148 33.895 1.00 89.25 314 LEU A CA 1
ATOM 2490 C C . LEU A 1 314 ? -23.040 -10.590 33.806 1.00 89.25 314 LEU A C 1
ATOM 2492 O O . LEU A 1 314 ? -22.717 -11.328 32.868 1.00 89.25 314 LEU A O 1
ATOM 2496 N N . LYS A 1 315 ? -23.834 -10.969 34.803 1.00 88.81 315 LYS A N 1
ATOM 2497 C CA . LYS A 1 315 ? -24.396 -12.305 34.960 1.00 88.81 315 LYS A CA 1
ATOM 2498 C C . LYS A 1 315 ? -25.915 -12.238 35.035 1.00 88.81 315 LYS A C 1
ATOM 2500 O O . LYS A 1 315 ? -26.459 -11.222 35.462 1.00 88.81 315 LYS A O 1
ATOM 2505 N N . ASP A 1 316 ? -26.567 -13.310 34.606 1.00 88.94 316 ASP A N 1
ATOM 2506 C CA . ASP A 1 316 ? -28.002 -13.508 34.792 1.00 88.94 316 ASP A CA 1
ATOM 2507 C C . ASP A 1 316 ? -28.347 -13.850 36.255 1.00 88.94 316 ASP A C 1
ATOM 2509 O O . ASP A 1 316 ? -27.467 -14.039 37.103 1.00 88.94 316 ASP A O 1
ATOM 2513 N N . ASP A 1 317 ? -29.644 -13.971 36.544 1.00 86.19 317 ASP A N 1
ATOM 2514 C CA . ASP A 1 317 ? -30.158 -14.346 37.870 1.00 86.19 317 ASP A CA 1
ATOM 2515 C C . ASP A 1 317 ? -29.694 -15.746 38.324 1.00 86.19 317 ASP A C 1
ATOM 2517 O O . ASP A 1 317 ? -29.759 -16.074 39.509 1.00 86.19 317 ASP A O 1
ATOM 2521 N N . GLN A 1 318 ? -29.213 -16.579 37.395 1.00 84.75 318 GLN A N 1
ATOM 2522 C CA . GLN A 1 318 ? -28.685 -17.921 37.653 1.00 84.75 318 GLN A CA 1
ATOM 2523 C C . GLN A 1 318 ? -27.162 -17.922 37.879 1.00 84.75 318 GLN A C 1
ATOM 2525 O O . GLN A 1 318 ? -26.587 -18.961 38.205 1.00 84.75 318 GLN A O 1
ATOM 2530 N N . GLY A 1 319 ? -26.498 -16.769 37.748 1.00 83.75 319 GLY A N 1
ATOM 2531 C CA . GLY A 1 319 ? -25.059 -16.604 37.936 1.00 83.75 319 GLY A CA 1
ATOM 2532 C C . GLY A 1 319 ? -24.201 -16.929 36.707 1.00 83.75 319 GLY A C 1
ATOM 2533 O O . GLY A 1 319 ? -22.968 -16.927 36.819 1.00 83.75 319 GLY A O 1
ATOM 2534 N N . ASN A 1 320 ? -24.810 -17.171 35.545 1.00 87.75 320 ASN A N 1
ATOM 2535 C CA . ASN A 1 320 ? -24.112 -17.394 34.280 1.00 87.75 320 ASN A CA 1
ATOM 2536 C C . ASN A 1 320 ? -23.771 -16.065 33.607 1.00 87.75 320 ASN A C 1
ATOM 2538 O O . ASN A 1 320 ? -24.526 -15.103 33.705 1.00 87.75 320 ASN A O 1
ATOM 2542 N N . LEU A 1 321 ? -22.641 -16.002 32.897 1.00 88.12 321 LEU A N 1
ATOM 2543 C CA . LEU A 1 321 ? -22.269 -14.815 32.120 1.00 88.12 321 LEU A CA 1
ATOM 2544 C C . LEU A 1 321 ? -23.305 -14.540 31.027 1.00 88.12 321 LEU A C 1
ATOM 2546 O O . LEU A 1 321 ? -23.685 -15.446 30.284 1.00 88.12 321 LEU A O 1
ATOM 2550 N N . LEU A 1 322 ? -23.717 -13.278 30.897 1.00 89.81 322 LEU A N 1
ATOM 2551 C CA . LEU A 1 322 ? -24.655 -12.874 29.853 1.00 89.81 322 LEU A CA 1
ATOM 2552 C C . LEU A 1 322 ? -24.075 -13.122 28.447 1.00 89.81 322 LEU A C 1
ATOM 2554 O O . LEU A 1 322 ? -22.855 -13.146 28.265 1.00 89.81 322 LEU A O 1
ATOM 2558 N N . PRO A 1 323 ? -24.906 -13.255 27.404 1.00 87.19 323 PRO A N 1
ATOM 2559 C CA . PRO A 1 323 ? -24.418 -13.314 26.030 1.00 87.19 323 PRO A CA 1
ATOM 2560 C C . PRO A 1 323 ? -23.619 -12.059 25.653 1.00 87.19 323 PRO A C 1
ATOM 2562 O O . PRO A 1 323 ? -23.945 -10.954 26.080 1.00 87.19 323 PRO A O 1
ATOM 2565 N N . ILE A 1 324 ? -22.604 -12.202 24.796 1.00 83.94 324 ILE A N 1
ATOM 2566 C CA . ILE A 1 324 ? -21.726 -11.082 24.407 1.00 83.94 324 ILE A CA 1
ATOM 2567 C C . ILE A 1 324 ? -22.456 -9.942 23.674 1.00 83.94 324 ILE A C 1
ATOM 2569 O O . ILE A 1 324 ? -22.002 -8.801 23.681 1.00 83.94 324 ILE A O 1
ATOM 2573 N N . GLY A 1 325 ? -23.618 -10.225 23.076 1.00 81.38 325 GLY A N 1
ATOM 2574 C CA . GLY A 1 325 ? -24.488 -9.202 22.488 1.00 81.38 325 GLY A CA 1
ATOM 2575 C C . GLY A 1 325 ? -25.121 -8.250 23.513 1.00 81.38 325 GLY A C 1
ATOM 2576 O O . GLY A 1 325 ? -25.581 -7.186 23.125 1.00 81.38 325 GLY A O 1
ATOM 2577 N N . GLN A 1 326 ? -25.123 -8.616 24.800 1.00 84.31 326 GLN A N 1
ATOM 2578 C CA . GLN A 1 326 ? -25.616 -7.806 25.926 1.00 84.31 326 GLN A CA 1
ATOM 2579 C C . GLN A 1 326 ? -24.466 -7.297 26.818 1.00 84.31 326 GLN A C 1
ATOM 2581 O O . GLN A 1 326 ? -24.676 -6.931 27.973 1.00 84.31 326 GLN A O 1
ATOM 2586 N N . ARG A 1 327 ? -23.224 -7.379 26.320 1.00 88.31 327 ARG A N 1
ATOM 2587 C CA . ARG A 1 327 ? -22.005 -6.970 27.031 1.00 88.31 327 ARG A CA 1
ATOM 2588 C C . ARG A 1 327 ? -21.083 -6.187 26.101 1.00 88.31 327 ARG A C 1
ATOM 2590 O O . ARG A 1 327 ? -20.010 -6.652 25.715 1.00 88.31 327 ARG A O 1
ATOM 2597 N N . GLY A 1 328 ? -21.523 -5.004 25.690 1.00 87.38 328 GLY A N 1
ATOM 2598 C CA . GLY A 1 328 ? -20.796 -4.129 24.775 1.00 87.38 328 GLY A CA 1
ATOM 2599 C C . GLY A 1 328 ? -20.439 -2.770 25.372 1.00 87.38 328 GLY A C 1
ATOM 2600 O O . GLY A 1 328 ? -20.893 -2.378 26.445 1.00 87.38 328 GLY A O 1
ATOM 2601 N N . LEU A 1 329 ? -19.660 -1.989 24.618 1.00 86.62 329 LEU A N 1
ATOM 2602 C CA . LEU A 1 329 ? -19.440 -0.574 24.945 1.00 86.62 329 LEU A CA 1
ATOM 2603 C C . LEU A 1 329 ? -20.743 0.237 24.953 1.00 86.62 329 LEU A C 1
ATOM 2605 O O . LEU A 1 329 ? -20.821 1.240 25.655 1.00 86.62 329 LEU A O 1
ATOM 2609 N N . GLY A 1 330 ? -21.769 -0.206 24.219 1.00 85.56 330 GLY A N 1
ATOM 2610 C CA . GLY A 1 330 ? -23.107 0.377 24.293 1.00 85.56 330 GLY A CA 1
ATOM 2611 C C . GLY A 1 330 ? -23.668 0.343 25.716 1.00 85.56 330 GLY A C 1
ATOM 2612 O O . GLY A 1 330 ? -24.169 1.356 26.185 1.00 85.56 330 GLY A O 1
ATOM 2613 N N . ASP A 1 331 ? -23.503 -0.764 26.442 1.00 88.12 331 ASP A N 1
ATOM 2614 C CA . ASP A 1 331 ? -23.979 -0.898 27.824 1.00 88.12 331 ASP A CA 1
ATOM 2615 C C . ASP A 1 331 ? -23.166 -0.028 28.789 1.00 88.12 331 ASP A C 1
ATOM 2617 O O . ASP A 1 331 ? -23.730 0.628 29.665 1.00 88.12 331 ASP A O 1
ATOM 2621 N N . VAL A 1 332 ? -21.845 0.057 28.583 1.00 88.50 332 VAL A N 1
ATOM 2622 C CA . VAL A 1 332 ? -20.977 0.996 29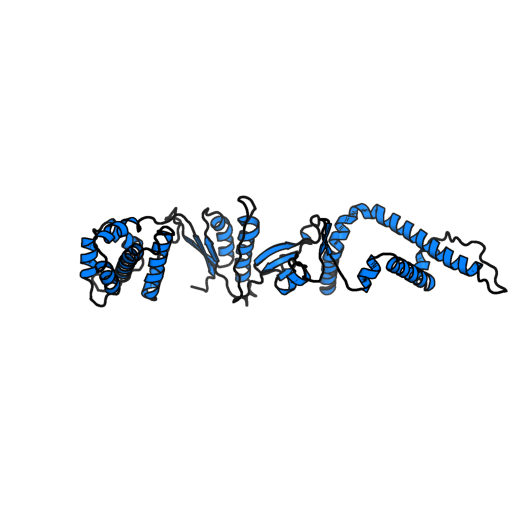.317 1.00 88.50 332 VAL A CA 1
ATOM 2623 C C . VAL A 1 332 ? -21.462 2.434 29.112 1.00 88.50 332 VAL A C 1
ATOM 2625 O O . VAL A 1 332 ? -21.607 3.182 30.078 1.00 88.50 332 VAL A O 1
ATOM 2628 N N . TYR A 1 333 ? -21.768 2.809 27.868 1.00 85.69 333 TYR A N 1
ATOM 2629 C CA . TYR A 1 333 ? -22.303 4.124 27.543 1.00 85.69 333 TYR A CA 1
ATOM 2630 C C . TYR A 1 333 ? -23.684 4.352 28.166 1.00 85.69 333 TYR A C 1
ATOM 2632 O O . TYR A 1 333 ? -23.915 5.415 28.720 1.00 85.69 333 TYR A O 1
ATOM 2640 N N . GLN A 1 334 ? -24.587 3.368 28.163 1.00 85.50 334 GLN A N 1
ATOM 2641 C CA . GLN A 1 334 ? -25.900 3.491 28.813 1.00 85.50 334 GLN A CA 1
ATOM 2642 C C . GLN A 1 334 ? -25.779 3.700 30.331 1.00 85.50 334 GLN 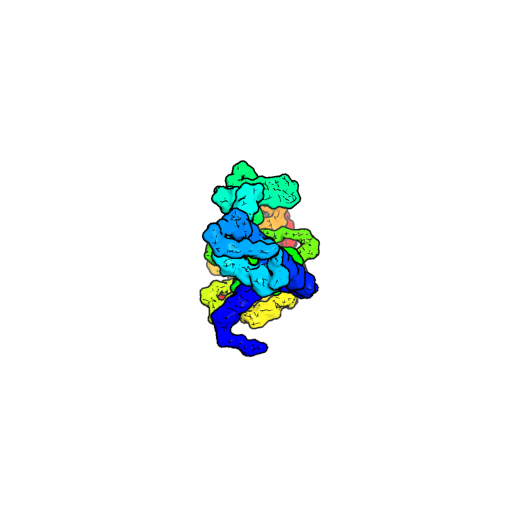A C 1
ATOM 2644 O O . GLN A 1 334 ? -26.556 4.464 30.906 1.00 85.50 334 GLN A O 1
ATOM 2649 N N . LEU A 1 335 ? -24.798 3.069 30.989 1.00 86.44 335 LEU A N 1
ATOM 2650 C CA . LEU A 1 335 ? -24.491 3.330 32.399 1.00 86.44 335 LEU A CA 1
ATOM 2651 C C . LEU A 1 335 ? -24.013 4.773 32.601 1.00 86.44 335 LEU A C 1
ATOM 2653 O O . LEU A 1 335 ? -24.507 5.446 33.502 1.00 86.44 335 LEU A O 1
ATOM 2657 N N . LEU A 1 336 ? -23.104 5.250 31.747 1.00 83.50 336 LEU A N 1
ATOM 2658 C CA . LEU A 1 336 ? -22.601 6.628 31.765 1.00 83.50 336 LEU A CA 1
ATOM 2659 C C . LEU A 1 336 ? -23.635 7.669 31.305 1.00 83.50 336 LEU A C 1
ATOM 2661 O O . LEU A 1 336 ? -23.510 8.836 31.623 1.00 83.50 336 LEU A O 1
ATOM 2665 N N . ALA A 1 337 ? -24.649 7.308 30.531 1.00 80.00 337 ALA A N 1
ATOM 2666 C CA . ALA A 1 337 ? -25.640 8.267 30.049 1.00 80.00 337 ALA A CA 1
ATOM 2667 C C . ALA A 1 337 ? -26.801 8.414 31.038 1.00 80.00 337 ALA A C 1
ATOM 2669 O O . ALA A 1 337 ? -27.293 9.518 31.266 1.00 80.00 337 ALA A O 1
ATOM 2670 N N . ASN A 1 338 ? -27.233 7.300 31.638 1.00 85.50 338 ASN A N 1
ATOM 2671 C CA . ASN A 1 338 ? -28.492 7.245 32.380 1.00 85.50 338 ASN A CA 1
ATOM 2672 C C . ASN A 1 338 ? -28.332 7.172 33.901 1.00 85.50 338 ASN A C 1
ATOM 2674 O O . ASN A 1 338 ? -29.330 7.313 34.605 1.00 85.50 338 ASN A O 1
ATOM 2678 N N . LYS A 1 339 ? -27.132 6.901 34.431 1.00 85.62 339 LYS A N 1
ATOM 2679 C CA . LYS A 1 339 ? -26.906 6.807 35.882 1.00 85.62 339 LYS A CA 1
ATOM 2680 C C . LYS A 1 339 ? -26.061 7.965 36.375 1.00 85.62 339 LYS A C 1
ATOM 2682 O O . LYS A 1 339 ? -25.118 8.388 35.720 1.00 85.62 339 LYS A O 1
ATOM 2687 N N . SER A 1 340 ? -26.359 8.442 37.574 1.00 86.06 340 SER A N 1
ATOM 2688 C CA . SER A 1 340 ? -25.490 9.384 38.272 1.00 86.06 340 SER A CA 1
ATOM 2689 C C . SER A 1 340 ? -24.214 8.698 38.768 1.00 86.06 340 SER A C 1
ATOM 2691 O O . SER A 1 340 ? -24.187 7.491 39.033 1.00 86.06 340 SER A O 1
ATOM 2693 N N . IL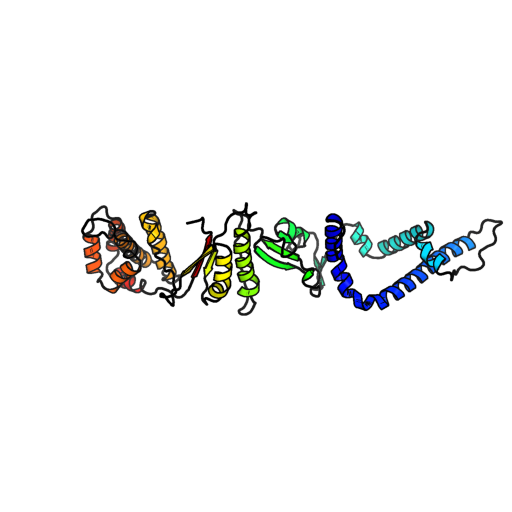E A 1 341 ? -23.160 9.486 38.996 1.00 83.44 341 ILE A N 1
ATOM 2694 C CA . ILE A 1 341 ? -21.902 8.974 39.555 1.00 83.44 341 ILE A CA 1
ATOM 2695 C C . ILE A 1 341 ? -22.103 8.273 40.909 1.00 83.44 341 ILE A C 1
ATOM 2697 O O . ILE A 1 341 ? -21.457 7.269 41.202 1.00 83.44 341 ILE A O 1
ATOM 2701 N N . ASN A 1 342 ? -23.059 8.748 41.713 1.00 86.75 342 ASN A N 1
ATOM 2702 C CA . ASN A 1 342 ? -23.400 8.153 43.004 1.00 86.75 342 ASN A CA 1
ATOM 2703 C C . ASN A 1 342 ? -24.029 6.765 42.847 1.00 86.75 342 ASN A C 1
ATOM 2705 O O . ASN A 1 342 ? -23.734 5.863 43.630 1.00 86.75 342 ASN A O 1
ATOM 2709 N N . GLU A 1 343 ? -24.874 6.570 41.837 1.00 89.12 343 GLU A N 1
ATOM 2710 C CA . GLU A 1 343 ? -25.456 5.261 41.535 1.00 89.12 343 GLU A CA 1
ATOM 2711 C C . GLU A 1 343 ? -24.407 4.294 40.994 1.00 89.12 343 GLU A C 1
ATOM 2713 O O . GLU A 1 343 ? -24.350 3.154 41.451 1.00 89.12 343 GLU A O 1
ATOM 2718 N N . ILE A 1 344 ? -23.532 4.751 40.093 1.00 88.50 344 ILE A N 1
ATOM 2719 C CA . ILE A 1 344 ? -22.407 3.949 39.593 1.00 88.50 344 ILE A CA 1
ATOM 2720 C C . ILE A 1 344 ? -21.503 3.521 40.751 1.00 88.50 344 ILE A C 1
ATOM 2722 O O . ILE A 1 344 ? -21.162 2.344 40.867 1.00 88.50 344 ILE A O 1
ATOM 2726 N N . ASN A 1 345 ? -21.176 4.443 41.658 1.00 90.81 345 ASN A N 1
ATOM 2727 C CA . ASN A 1 345 ? -20.379 4.136 42.839 1.00 90.81 345 ASN A CA 1
ATOM 2728 C C . ASN A 1 345 ? -21.050 3.095 43.735 1.00 90.81 345 ASN A C 1
ATOM 2730 O O . ASN A 1 345 ? -20.369 2.187 44.202 1.00 90.81 345 ASN A O 1
ATOM 2734 N N . ARG A 1 346 ? -22.370 3.175 43.949 1.00 92.00 346 ARG A N 1
ATOM 2735 C CA . ARG A 1 346 ? -23.118 2.156 44.705 1.00 92.00 346 ARG A CA 1
ATOM 2736 C C . ARG A 1 346 ? -23.085 0.794 44.014 1.00 92.00 346 ARG A C 1
ATOM 2738 O O . ARG A 1 346 ? -22.860 -0.205 44.688 1.00 92.00 346 ARG A O 1
ATOM 2745 N N . ILE A 1 347 ? -23.257 0.756 42.691 1.00 92.00 347 ILE A N 1
ATOM 2746 C CA . ILE A 1 347 ? -23.202 -0.479 41.895 1.00 92.00 347 ILE A CA 1
ATOM 2747 C C . ILE A 1 347 ? -21.821 -1.130 42.023 1.00 92.00 347 ILE A C 1
ATOM 2749 O O . ILE A 1 347 ? -21.723 -2.288 42.421 1.00 92.00 347 ILE A O 1
ATOM 2753 N N . LEU A 1 348 ? -20.747 -0.382 41.758 1.00 92.31 348 LEU A N 1
ATOM 2754 C CA . LEU A 1 348 ? -19.375 -0.893 41.835 1.00 92.31 348 LEU A CA 1
ATOM 2755 C C . LEU A 1 348 ? -18.964 -1.240 43.282 1.00 92.31 348 LEU A C 1
ATOM 2757 O O . LEU A 1 348 ? -18.226 -2.200 43.522 1.00 92.31 348 LEU A O 1
ATOM 2761 N N . ALA A 1 349 ? -19.489 -0.519 44.278 1.00 91.50 349 ALA A N 1
ATOM 2762 C CA . ALA A 1 349 ? -19.287 -0.822 45.694 1.00 91.50 349 ALA A CA 1
ATOM 2763 C C . ALA A 1 349 ? -20.004 -2.110 46.141 1.00 91.50 349 ALA A C 1
ATOM 2765 O O . ALA A 1 349 ? -19.470 -2.818 46.993 1.00 91.50 349 ALA A O 1
ATOM 2766 N N . ALA A 1 350 ? -21.144 -2.458 45.543 1.00 92.56 350 ALA A N 1
ATOM 2767 C CA . ALA A 1 350 ? -21.887 -3.679 45.863 1.00 92.56 350 ALA A CA 1
ATOM 2768 C C . ALA A 1 350 ? -21.257 -4.963 45.287 1.00 92.56 350 ALA A C 1
ATOM 2770 O O . ALA A 1 350 ? -21.631 -6.061 45.694 1.00 92.56 350 ALA A O 1
ATOM 2771 N N . LEU A 1 351 ? -20.301 -4.849 44.357 1.00 91.94 351 LEU A N 1
ATOM 2772 C CA . LEU A 1 351 ? -19.641 -6.012 43.756 1.00 91.94 351 LEU A CA 1
ATOM 2773 C C . LEU A 1 351 ? -18.814 -6.817 44.782 1.00 91.94 351 LEU A C 1
ATOM 2775 O O . LEU A 1 351 ? -18.292 -6.231 45.737 1.00 91.94 351 LEU A O 1
ATOM 2779 N N . PRO A 1 352 ? -18.621 -8.134 44.566 1.00 90.69 352 PRO A N 1
ATOM 2780 C CA . PRO A 1 352 ? -17.728 -8.952 45.385 1.00 90.69 352 PRO A CA 1
ATOM 2781 C C . PRO A 1 352 ? -16.286 -8.411 45.406 1.00 90.69 352 PRO A C 1
ATOM 2783 O O . PRO A 1 352 ? -15.856 -7.819 44.412 1.00 90.69 352 PRO A O 1
ATOM 2786 N N . PRO A 1 353 ? -15.509 -8.643 46.482 1.00 87.38 353 PRO A N 1
ATOM 2787 C CA . PRO A 1 353 ? -14.111 -8.204 46.567 1.00 87.38 353 PRO A CA 1
ATOM 2788 C C . PRO A 1 353 ? -13.224 -8.732 45.430 1.00 87.38 353 PRO A C 1
ATOM 2790 O O . PRO A 1 353 ? -12.379 -7.997 44.931 1.00 87.38 353 PRO A O 1
ATOM 2793 N N . GLU A 1 354 ? -13.480 -9.962 44.978 1.00 87.75 354 GLU A N 1
ATOM 2794 C CA . GLU A 1 354 ? -12.737 -10.637 43.900 1.00 87.75 354 GLU A CA 1
ATOM 2795 C C . GLU A 1 354 ? -13.087 -10.125 42.490 1.00 87.75 354 GLU A C 1
ATOM 2797 O O . GLU A 1 354 ? -12.520 -10.572 41.494 1.00 87.75 354 GLU A O 1
ATOM 2802 N N . HIS A 1 355 ? -14.053 -9.210 42.363 1.00 89.00 355 HIS A N 1
ATOM 2803 C CA . HIS A 1 355 ? -14.492 -8.725 41.061 1.00 89.00 355 HIS A CA 1
ATOM 2804 C C . HIS A 1 355 ? -13.438 -7.784 40.437 1.00 89.00 355 HIS A C 1
ATOM 2806 O O . HIS A 1 355 ? -13.065 -6.794 41.071 1.00 89.00 355 HIS A O 1
ATOM 2812 N N . PRO A 1 356 ? -13.022 -7.972 39.166 1.00 88.56 356 PRO A N 1
ATOM 2813 C CA . PRO A 1 356 ? -11.915 -7.214 38.560 1.00 88.56 356 PRO A CA 1
ATOM 2814 C C . PRO A 1 356 ? -12.146 -5.692 38.509 1.00 88.56 356 PRO A C 1
ATOM 2816 O O . PRO A 1 356 ? -11.206 -4.906 38.602 1.00 88.56 356 PRO A O 1
ATOM 2819 N N . ALA A 1 357 ? -13.405 -5.248 38.454 1.00 89.94 357 ALA A N 1
ATOM 2820 C CA . ALA A 1 357 ? -13.755 -3.826 38.532 1.00 89.94 357 ALA A CA 1
ATOM 2821 C C . ALA A 1 357 ? -13.354 -3.136 39.856 1.00 89.94 357 ALA A C 1
ATOM 2823 O O . ALA A 1 357 ? -13.168 -1.919 39.871 1.00 89.94 357 ALA A O 1
ATOM 2824 N N . LYS A 1 358 ? -13.212 -3.878 40.968 1.00 89.00 358 LYS A N 1
ATOM 2825 C CA . LYS A 1 358 ? -12.968 -3.307 42.306 1.00 89.00 358 LYS A CA 1
ATOM 2826 C C . LYS A 1 358 ? -11.645 -2.570 42.417 1.00 89.00 358 LYS A C 1
ATOM 2828 O O . LYS A 1 358 ? -11.602 -1.504 43.027 1.00 89.00 358 LYS A O 1
ATOM 2833 N N . GLY A 1 359 ? -10.583 -3.117 41.826 1.00 87.31 359 GLY A N 1
ATOM 2834 C CA . GLY A 1 359 ? -9.258 -2.499 41.874 1.00 87.31 359 GLY A CA 1
ATOM 2835 C C . GLY A 1 359 ? -9.277 -1.097 41.265 1.00 87.31 359 GLY A C 1
ATOM 2836 O O . GLY A 1 359 ? -8.864 -0.127 41.899 1.00 87.31 359 GLY A O 1
ATOM 2837 N N . HIS A 1 360 ? -9.846 -0.979 40.066 1.00 88.88 360 HIS A N 1
ATOM 2838 C CA . HIS A 1 360 ? -9.933 0.286 39.339 1.00 88.88 360 HIS A CA 1
ATOM 2839 C C . HIS A 1 360 ? -10.948 1.256 39.945 1.00 88.88 360 HIS A C 1
ATOM 2841 O O . HIS A 1 360 ? -10.666 2.450 40.038 1.00 88.88 360 HIS A O 1
ATOM 2847 N N . HIS A 1 361 ? -12.073 0.755 40.465 1.00 90.00 361 HIS A N 1
ATOM 2848 C CA . HIS A 1 361 ? -13.019 1.578 41.222 1.00 90.00 361 HIS A CA 1
ATOM 2849 C C . HIS A 1 361 ? -12.375 2.183 42.478 1.00 90.00 361 HIS A C 1
ATOM 2851 O O . HIS A 1 361 ? -12.529 3.373 42.741 1.00 90.00 361 HIS A O 1
ATOM 2857 N N . GLY A 1 362 ? -11.574 1.407 43.213 1.00 86.56 362 GLY A N 1
ATOM 2858 C CA . GLY A 1 362 ? -10.833 1.904 44.373 1.00 86.56 362 GLY A CA 1
ATOM 2859 C C . GLY A 1 362 ? -9.796 2.977 44.020 1.00 86.56 362 GLY A C 1
ATOM 2860 O O . GLY A 1 362 ? -9.598 3.914 44.792 1.00 86.56 362 GLY A O 1
ATOM 2861 N N . LEU A 1 363 ? -9.151 2.876 42.854 1.00 86.25 363 LEU A N 1
ATOM 2862 C CA . LEU A 1 363 ? -8.252 3.919 42.341 1.00 86.25 363 LEU A CA 1
ATOM 2863 C C . LEU A 1 363 ? -9.015 5.186 41.938 1.00 86.25 363 LEU A C 1
ATOM 2865 O O . LEU A 1 363 ? -8.552 6.285 42.231 1.00 86.25 363 LEU A O 1
ATOM 2869 N N . PHE A 1 364 ? -10.194 5.035 41.333 1.00 84.94 364 PHE A N 1
ATOM 2870 C CA . PHE A 1 364 ? -11.083 6.148 41.004 1.00 84.94 364 PHE A CA 1
ATOM 2871 C C . PHE A 1 364 ? -11.540 6.913 42.260 1.00 84.94 364 PHE A C 1
ATOM 2873 O O . PHE A 1 364 ? -11.435 8.135 42.301 1.00 84.94 364 PHE A O 1
ATOM 2880 N N . LEU A 1 365 ? -11.947 6.214 43.325 1.00 84.12 365 LEU A N 1
ATOM 2881 C CA . LEU A 1 365 ? -12.378 6.844 44.584 1.00 84.12 365 LEU A CA 1
ATOM 2882 C C . LEU A 1 365 ? -11.257 7.592 45.322 1.00 84.12 365 LEU A C 1
ATOM 2884 O O . LEU A 1 365 ? -11.532 8.492 46.110 1.00 84.12 365 LEU A O 1
ATOM 2888 N N . LYS A 1 366 ? -9.991 7.228 45.087 1.00 81.06 366 LYS A N 1
ATOM 2889 C CA . LYS A 1 366 ? -8.830 7.943 45.646 1.00 81.06 366 LYS A CA 1
ATOM 2890 C C . LYS A 1 366 ? -8.556 9.272 44.939 1.00 81.06 366 LYS A C 1
ATOM 2892 O O . LYS A 1 366 ? -7.773 10.077 45.445 1.00 81.06 366 LYS A O 1
ATOM 2897 N N . ALA A 1 367 ? -9.163 9.505 43.778 1.00 72.38 367 ALA A N 1
ATOM 2898 C CA . ALA A 1 367 ? -9.092 10.783 43.093 1.00 72.38 367 ALA A CA 1
ATOM 2899 C C . ALA A 1 367 ? -9.998 11.814 43.789 1.00 72.38 367 ALA A C 1
ATOM 2901 O O . ALA A 1 367 ? -11.091 11.481 44.239 1.00 72.38 367 ALA A O 1
ATOM 2902 N N . ARG A 1 368 ? -9.554 13.076 43.870 1.00 57.84 368 ARG A N 1
ATOM 2903 C CA . ARG A 1 368 ? -10.342 14.180 44.450 1.00 57.84 368 ARG A CA 1
ATOM 2904 C C . ARG A 1 368 ? -11.723 14.308 43.776 1.00 57.84 368 ARG A C 1
ATOM 2906 O O . ARG A 1 368 ? -11.823 14.248 42.555 1.00 57.84 368 ARG A O 1
ATOM 2913 N N . GLU A 1 369 ? -12.770 14.551 44.567 1.00 55.25 369 GLU A N 1
ATOM 2914 C CA . GLU A 1 369 ? -14.177 14.592 44.112 1.00 55.25 369 GLU A CA 1
ATOM 2915 C C . GLU A 1 369 ? -14.455 15.644 43.024 1.00 55.25 369 GLU A C 1
ATOM 2917 O O . GLU A 1 369 ? -15.302 15.451 42.153 1.00 55.25 369 GLU A O 1
ATOM 2922 N N . ASN A 1 370 ? -13.695 16.742 43.010 1.00 51.69 370 ASN A N 1
ATOM 2923 C CA . ASN A 1 370 ? -13.780 17.775 41.975 1.00 51.69 370 ASN A CA 1
ATOM 2924 C C . ASN A 1 370 ? -13.300 17.307 40.585 1.00 51.69 370 ASN A C 1
ATOM 2926 O O . ASN A 1 370 ? -13.551 18.002 39.603 1.00 51.69 370 ASN A O 1
ATOM 2930 N N . LEU A 1 371 ? -12.642 16.144 40.491 1.00 52.00 371 LEU A N 1
ATOM 2931 C CA . LEU A 1 371 ? -12.177 15.536 39.237 1.00 52.00 371 LEU A CA 1
ATOM 2932 C C . LEU A 1 371 ? -13.213 14.620 38.578 1.00 52.00 371 LEU A C 1
ATOM 2934 O O . LEU A 1 371 ? -13.013 14.172 37.453 1.00 52.00 371 LEU A O 1
ATOM 2938 N N . TRP A 1 372 ? -14.320 14.322 39.257 1.00 48.53 372 TRP A N 1
ATOM 2939 C CA . TRP A 1 372 ? -15.312 13.377 38.743 1.00 48.53 372 TRP A CA 1
ATOM 2940 C C . TRP A 1 372 ? -16.224 14.011 37.684 1.00 48.53 372 TRP A C 1
ATOM 2942 O O . TRP A 1 372 ? -16.714 13.318 36.798 1.00 48.53 372 TRP A O 1
ATOM 2952 N N . GLY A 1 373 ? -16.425 15.333 37.750 1.00 45.22 373 GLY A N 1
ATOM 2953 C CA . GLY A 1 373 ? -17.272 16.073 36.810 1.00 45.22 373 GLY A CA 1
ATOM 2954 C C . GLY A 1 373 ? -16.658 16.242 35.417 1.00 45.22 373 GLY A C 1
ATOM 2955 O O . GLY A 1 373 ? -17.376 16.147 34.426 1.00 45.22 373 GLY A O 1
ATOM 2956 N N . SER A 1 374 ? -15.338 16.442 35.321 1.00 48.12 374 SER A N 1
ATOM 2957 C CA . SER A 1 374 ? -14.631 16.509 34.031 1.00 48.12 374 SER A CA 1
ATOM 2958 C C . SER A 1 374 ? -14.576 15.142 33.353 1.00 48.12 374 SER A C 1
ATOM 2960 O O . SER A 1 374 ? -14.789 15.053 32.148 1.00 48.12 374 SER A O 1
ATOM 2962 N N . ALA A 1 375 ? -14.414 14.079 34.150 1.00 47.59 375 ALA A N 1
ATOM 2963 C CA . ALA A 1 375 ? -14.325 12.711 33.658 1.00 47.59 375 ALA A CA 1
ATOM 2964 C C . ALA A 1 375 ? -15.552 12.240 32.870 1.00 47.59 375 ALA A C 1
ATOM 2966 O O . ALA A 1 375 ? -15.473 11.393 31.982 1.00 47.59 375 ALA A O 1
ATOM 2967 N N . TRP A 1 376 ? -16.697 12.826 33.197 1.00 45.97 376 TRP A N 1
ATOM 2968 C CA . TRP A 1 376 ? -17.972 12.558 32.556 1.00 45.97 376 TRP A CA 1
ATOM 2969 C C . TRP A 1 376 ? -18.107 13.204 31.171 1.00 45.97 376 TRP A C 1
ATOM 2971 O O . TRP A 1 376 ? -18.778 12.662 30.297 1.00 45.97 376 TRP A O 1
ATOM 2981 N N . ALA A 1 377 ? -17.475 14.361 30.955 1.00 44.34 377 ALA A N 1
ATOM 2982 C CA . ALA A 1 377 ? -17.614 15.140 29.726 1.00 44.34 377 ALA A CA 1
ATOM 2983 C C . ALA A 1 377 ? -16.748 14.592 28.575 1.00 44.34 377 ALA A C 1
ATOM 2985 O O . ALA A 1 377 ? -17.174 14.611 27.419 1.00 44.34 377 ALA A O 1
ATOM 2986 N N . THR A 1 378 ? -15.561 14.064 28.886 1.00 46.53 378 THR A N 1
ATOM 2987 C CA . THR A 1 378 ? -14.574 13.583 27.900 1.00 46.53 378 THR A CA 1
ATOM 2988 C C . THR A 1 378 ? -14.972 12.249 27.251 1.00 46.53 378 THR A C 1
ATOM 2990 O O . THR A 1 378 ? -14.657 12.001 26.090 1.00 46.53 378 THR A O 1
ATOM 2993 N N . ALA A 1 379 ? -15.747 11.408 27.944 1.00 43.34 379 ALA A N 1
ATOM 2994 C CA . ALA A 1 379 ? -16.164 10.085 27.457 1.00 43.34 379 ALA A CA 1
ATOM 2995 C C . ALA A 1 379 ? -17.286 10.109 26.388 1.00 43.34 379 ALA A C 1
ATOM 2997 O O . ALA A 1 379 ? -17.758 9.054 25.961 1.00 43.34 379 ALA A O 1
ATOM 2998 N N . SER A 1 380 ? -17.753 11.296 25.975 1.00 37.84 380 SER A N 1
ATOM 2999 C CA . SER A 1 380 ? -19.015 11.480 25.239 1.00 37.84 380 SER A CA 1
ATOM 3000 C C . SER A 1 380 ? -18.980 11.551 23.691 1.00 37.84 380 SER A C 1
ATOM 3002 O O . SER A 1 380 ? -20.075 11.514 23.122 1.00 37.84 380 SER A O 1
ATOM 3004 N N . PRO A 1 381 ? -17.860 11.638 22.944 1.00 41.28 381 PRO A N 1
ATOM 3005 C CA . PRO A 1 381 ? -17.931 11.608 21.475 1.00 41.28 381 PRO A CA 1
ATOM 3006 C C . PRO A 1 381 ? -17.348 10.321 20.862 1.00 41.28 381 PRO A C 1
ATOM 3008 O O . PRO A 1 381 ? -16.137 10.122 20.857 1.00 41.28 381 PRO A O 1
ATOM 3011 N N . PHE A 1 382 ? -18.199 9.492 20.240 1.00 43.88 382 PHE A N 1
ATOM 3012 C CA . PHE A 1 382 ? -17.781 8.366 19.391 1.00 43.88 382 PHE A CA 1
ATOM 3013 C C . PHE A 1 382 ? -18.145 8.575 17.907 1.00 43.88 382 PHE A C 1
ATOM 3015 O O . PHE A 1 382 ? -19.268 8.938 17.564 1.00 43.88 382 PHE A O 1
ATOM 3022 N N . SER A 1 383 ? -17.191 8.201 17.043 1.00 35.62 383 SER A N 1
ATOM 3023 C CA . SER A 1 383 ? -17.299 7.833 15.614 1.00 35.62 383 SER A CA 1
ATOM 3024 C C . SER A 1 383 ? -17.356 8.934 14.533 1.00 35.62 383 SER A C 1
ATOM 3026 O O . SER A 1 383 ? -18.243 9.782 14.514 1.00 35.62 383 SER A O 1
ATOM 3028 N N . ARG A 1 384 ? -16.417 8.862 13.565 1.00 33.34 384 ARG A N 1
ATOM 3029 C CA . ARG A 1 384 ? -16.483 9.538 12.244 1.00 33.34 384 ARG A CA 1
ATOM 3030 C C . ARG A 1 384 ? -15.790 8.789 11.078 1.00 33.34 384 ARG A C 1
ATOM 3032 O O . ARG A 1 384 ? -15.515 9.419 10.058 1.0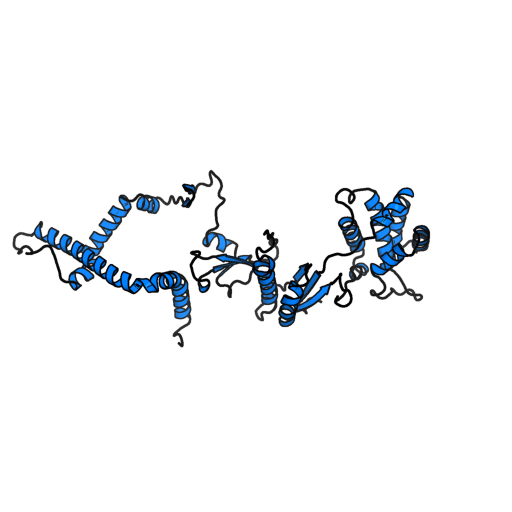0 33.34 384 ARG A O 1
ATOM 3039 N N . THR A 1 385 ? -15.501 7.481 11.161 1.00 37.53 385 THR A N 1
ATOM 3040 C CA . THR A 1 385 ? -14.732 6.809 10.083 1.00 37.53 385 THR A CA 1
ATOM 3041 C C . THR A 1 385 ? -15.102 5.342 9.875 1.00 37.53 385 THR A C 1
ATOM 3043 O O . THR A 1 385 ? -14.923 4.555 10.791 1.00 37.53 385 THR A O 1
ATOM 3046 N N . ASN A 1 386 ? -15.519 4.967 8.661 1.00 36.50 386 ASN A N 1
ATOM 3047 C CA . ASN A 1 386 ? -15.876 3.595 8.257 1.00 36.50 386 ASN A CA 1
ATOM 3048 C C . ASN A 1 386 ? -14.655 2.736 7.898 1.00 36.50 386 ASN A C 1
ATOM 3050 O O . ASN A 1 386 ? -13.751 3.221 7.212 1.00 36.50 386 ASN A O 1
ATOM 3054 N N . TRP A 1 387 ? -14.650 1.458 8.296 1.00 42.84 387 TRP A N 1
ATOM 3055 C CA . TRP A 1 387 ? -13.579 0.486 8.020 1.00 42.84 387 TRP A CA 1
ATOM 3056 C C . TRP A 1 387 ? -14.142 -0.801 7.406 1.00 42.84 387 TRP A C 1
ATOM 3058 O O . TRP A 1 387 ? -15.314 -1.120 7.575 1.00 42.84 387 TRP A O 1
ATOM 3068 N N . TRP A 1 388 ? -13.312 -1.584 6.723 1.00 64.12 388 TRP A N 1
ATOM 3069 C CA . TRP A 1 388 ? -13.672 -2.938 6.300 1.00 64.12 388 TRP A CA 1
ATOM 3070 C C . TRP A 1 388 ? -12.476 -3.886 6.378 1.00 64.12 388 TRP A C 1
ATOM 3072 O O . TRP A 1 388 ? -11.319 -3.463 6.350 1.00 64.12 388 TRP A O 1
ATOM 3082 N N . ILE A 1 389 ? -12.770 -5.176 6.519 1.00 66.94 389 ILE A N 1
ATOM 3083 C CA . ILE A 1 389 ? -11.803 -6.253 6.726 1.00 66.94 389 ILE A CA 1
ATOM 3084 C C . ILE A 1 389 ? -12.084 -7.362 5.712 1.00 66.94 389 ILE A C 1
ATOM 3086 O O . ILE A 1 389 ? -13.238 -7.692 5.448 1.00 66.94 389 ILE A O 1
ATOM 3090 N N . ALA A 1 390 ? -11.036 -7.958 5.157 1.00 53.56 390 ALA A N 1
ATOM 3091 C CA . ALA A 1 390 ? -11.119 -9.190 4.388 1.00 53.56 390 ALA A CA 1
ATOM 3092 C C . ALA A 1 390 ? -10.101 -10.202 4.917 1.00 53.56 390 ALA A C 1
ATOM 3094 O O . ALA A 1 390 ? -8.899 -9.927 4.924 1.00 53.56 390 ALA A O 1
ATOM 3095 N N . SER A 1 391 ? -10.580 -11.373 5.336 1.00 55.69 391 SER A N 1
ATOM 3096 C CA . SER A 1 391 ? -9.744 -12.477 5.816 1.00 55.69 391 SER A CA 1
ATOM 3097 C C . SER A 1 391 ? -9.958 -13.751 4.986 1.00 55.69 391 SER A C 1
ATOM 3099 O O . SER A 1 391 ? -11.058 -13.975 4.476 1.00 55.69 391 SER A O 1
ATOM 3101 N N . PRO A 1 392 ? -8.934 -14.604 4.814 1.00 51.69 392 PRO A N 1
ATOM 3102 C CA . PRO A 1 392 ? -9.107 -15.928 4.217 1.00 51.69 392 PRO A CA 1
ATOM 3103 C C . PRO A 1 392 ? -10.027 -16.807 5.077 1.00 51.69 392 PRO A C 1
ATOM 3105 O O . PRO A 1 392 ? -9.885 -16.828 6.298 1.00 51.69 392 PRO A O 1
ATOM 3108 N N . GLU A 1 393 ? -10.902 -17.602 4.456 1.00 48.03 393 GLU A N 1
ATOM 3109 C CA . GLU A 1 393 ? -11.882 -18.449 5.169 1.00 48.03 393 GLU A CA 1
ATOM 3110 C C . GLU A 1 393 ? -11.277 -19.460 6.161 1.00 48.03 393 GLU A C 1
ATOM 3112 O O . GLU A 1 393 ? -11.956 -19.894 7.082 1.00 48.03 393 GLU A O 1
ATOM 3117 N N . THR A 1 394 ? -10.000 -19.826 6.031 1.00 39.78 394 THR A N 1
ATOM 3118 C CA . THR A 1 394 ? -9.351 -20.811 6.921 1.00 39.78 394 THR A CA 1
ATOM 3119 C C . THR A 1 394 ? -8.713 -20.209 8.176 1.00 39.78 394 THR A C 1
ATOM 3121 O O . THR A 1 394 ? -8.007 -20.924 8.878 1.00 39.78 394 THR A O 1
ATOM 3124 N N . MET A 1 395 ? -8.839 -18.898 8.401 1.00 39.28 395 MET A N 1
ATOM 3125 C CA . MET A 1 395 ? -8.233 -18.190 9.542 1.00 39.28 395 MET A CA 1
ATOM 3126 C C . MET A 1 395 ? -9.255 -17.797 10.624 1.00 39.28 395 MET A C 1
ATOM 3128 O O . MET A 1 395 ? -8.981 -16.898 11.414 1.00 39.28 395 MET A O 1
ATOM 3132 N N . THR A 1 396 ? -10.430 -18.434 10.646 1.00 30.84 396 THR A N 1
ATOM 3133 C CA . THR A 1 396 ? -11.452 -18.242 11.691 1.00 30.84 396 THR A CA 1
ATOM 3134 C C . THR A 1 396 ? -11.078 -18.890 13.010 1.00 30.84 396 THR A C 1
ATOM 3136 O O . THR A 1 396 ? -10.726 -20.093 12.968 1.00 30.84 396 THR A O 1
#

Secondary structure (DSSP, 8-state):
---S-HHHHHHHHHHHHHHHHHHHHHGGGHHHHHHHHHHHHHHHHHHHHHHHHHHHHHS--TTSPPPS-S----HHHHHHGGGSHHHHHHHHHHHHHHHHHSHHHHHHHH----EE-TTS-EE-SS-TT----PPPHHHHHHHEEEE-TTT--SEEEEEE-SSTTS-GGG-EEEEE---TTS---------TTS-HIIIIIHHHHHHHHHHHS-TT--SPPP-EEEE-TTSHHHHHHHHHHHTTTEEEEEE-SS-GGG-----TTGGGGT-TTHHHHHHHHHHHHHS-TTTTTSHHHHHHHHHHHHHHHHHHT-B-TTSPBPPGGGSSHHHHHHHHHHS-HHHHHHHHHHS-TT-THHHHHHHHHTS-GGGHHHHHHHT-------EEEEEEGGG-